Protein AF-A0A921YVS2-F1 (afdb_monomer_lite)

pLDDT: mean 71.78, std 24.75, range [24.64, 98.5]

Radius of gyration: 39.58 Å; chains: 1; bounding box: 137×92×103 Å

Structure (mmCIF, N/CA/C/O backbone):
data_AF-A0A921YVS2-F1
#
_entry.id   AF-A0A921YVS2-F1
#
loop_
_atom_site.group_PDB
_atom_site.id
_atom_site.type_symbol
_atom_site.label_atom_id
_atom_site.label_alt_id
_atom_site.label_comp_id
_atom_site.label_asym_id
_atom_site.label_entity_id
_atom_site.label_seq_id
_atom_site.pdbx_PDB_ins_code
_atom_site.Cartn_x
_atom_site.Cartn_y
_atom_site.Cartn_z
_atom_site.occupancy
_atom_site.B_iso_or_equiv
_atom_site.auth_seq_id
_atom_site.auth_comp_id
_atom_site.auth_asym_id
_atom_site.auth_atom_id
_atom_site.pdbx_PDB_model_num
ATOM 1 N N . MET A 1 1 ? -27.217 0.897 31.814 1.00 81.69 1 MET A N 1
ATOM 2 C CA . MET A 1 1 ? -27.056 0.938 30.349 1.00 81.69 1 MET A CA 1
ATOM 3 C C . MET A 1 1 ? -25.762 1.678 30.047 1.00 81.69 1 MET A C 1
ATOM 5 O O . MET A 1 1 ? -25.404 2.577 30.802 1.00 81.69 1 MET A O 1
ATOM 9 N N . PHE A 1 2 ? -25.043 1.247 29.015 1.00 88.38 2 PHE A N 1
ATOM 10 C CA . PHE A 1 2 ? -23.936 1.993 28.417 1.00 88.38 2 PHE A CA 1
ATOM 11 C C . PHE A 1 2 ? -24.470 2.655 27.145 1.00 88.38 2 PHE A C 1
ATOM 13 O O . PHE A 1 2 ? -25.248 2.029 26.425 1.00 88.38 2 PHE A O 1
ATOM 20 N N . GLU A 1 3 ? -24.105 3.909 26.899 1.00 89.94 3 GLU A N 1
ATOM 21 C CA . GLU A 1 3 ? -24.581 4.684 25.750 1.00 89.94 3 GLU A CA 1
ATOM 22 C C . GLU A 1 3 ? -23.396 5.343 25.035 1.00 89.94 3 GLU A C 1
ATOM 24 O O . GLU A 1 3 ? -22.526 5.936 25.680 1.00 89.94 3 GLU A O 1
ATOM 29 N N . LEU A 1 4 ? -23.419 5.301 23.703 1.00 90.19 4 LEU A N 1
ATOM 30 C CA . LEU A 1 4 ? -22.535 6.055 22.821 1.00 90.19 4 LEU A CA 1
ATOM 31 C C . LEU A 1 4 ? -23.395 6.993 21.970 1.00 90.19 4 LEU A C 1
ATOM 33 O O . LEU A 1 4 ? -24.300 6.544 21.271 1.00 90.19 4 LEU A O 1
ATOM 37 N N . TRP A 1 5 ? -23.099 8.288 22.015 1.00 88.56 5 TRP A N 1
ATOM 38 C CA . TRP A 1 5 ? -23.774 9.315 21.222 1.00 88.56 5 TRP A CA 1
ATOM 39 C C . TRP A 1 5 ? -22.753 10.035 20.341 1.00 88.56 5 TRP A C 1
ATOM 41 O O . TRP A 1 5 ? -21.746 10.498 20.867 1.00 88.56 5 TRP A O 1
ATOM 51 N N . LEU A 1 6 ? -23.012 10.191 19.041 1.00 85.50 6 LEU A N 1
ATOM 52 C CA . LEU A 1 6 ? -22.194 11.015 18.141 1.00 85.50 6 LEU A CA 1
ATOM 53 C C . LEU A 1 6 ? -22.932 12.315 17.803 1.00 85.50 6 LEU A C 1
ATOM 55 O O . LEU A 1 6 ? -24.055 12.283 17.299 1.00 85.50 6 LEU A O 1
ATOM 59 N N . GLN A 1 7 ? -22.292 13.462 18.033 1.00 83.81 7 GLN A N 1
ATOM 60 C CA . GLN A 1 7 ? -22.749 14.744 17.504 1.00 83.81 7 GLN A CA 1
ATOM 61 C C . GLN A 1 7 ? -22.169 14.951 16.096 1.00 83.81 7 GLN A C 1
ATOM 63 O O . GLN A 1 7 ? -21.042 15.414 15.933 1.00 83.81 7 GLN A O 1
ATOM 68 N N . THR A 1 8 ? -22.951 14.626 15.064 1.00 77.19 8 THR A N 1
ATOM 69 C CA . THR A 1 8 ? -22.512 14.667 13.652 1.00 77.19 8 THR A CA 1
ATOM 70 C C . THR A 1 8 ? -22.034 16.045 13.180 1.00 77.19 8 THR A C 1
ATOM 72 O O . THR A 1 8 ? -21.207 16.125 12.279 1.00 77.19 8 THR A O 1
ATOM 75 N N . SER A 1 9 ? -22.510 17.133 13.796 1.00 75.06 9 SER A N 1
ATOM 76 C CA . SER A 1 9 ? -22.108 18.505 13.457 1.00 75.06 9 SER A CA 1
ATOM 77 C C . SER A 1 9 ? -20.753 18.932 14.038 1.00 75.06 9 SER A C 1
ATOM 79 O O . SER A 1 9 ? -20.300 20.031 13.741 1.00 75.06 9 SER A O 1
ATOM 81 N N . THR A 1 10 ? -20.141 18.131 14.919 1.00 77.50 10 THR A N 1
ATOM 82 C CA . THR A 1 10 ? -18.872 18.466 15.600 1.00 77.50 10 THR A CA 1
ATOM 83 C C . THR A 1 10 ? -17.893 17.294 15.710 1.00 77.50 10 THR A C 1
ATOM 85 O O . THR A 1 10 ? -16.808 17.474 16.249 1.00 77.50 10 THR A O 1
ATOM 88 N N . GLY A 1 11 ? -18.271 16.084 15.281 1.00 79.81 11 GLY A N 1
ATOM 89 C CA . GLY A 1 11 ? -17.468 14.869 15.468 1.00 79.81 11 GLY A CA 1
ATOM 90 C C . GLY A 1 11 ? -17.356 14.396 16.928 1.00 79.81 11 GLY A C 1
ATOM 91 O O . GLY A 1 11 ? -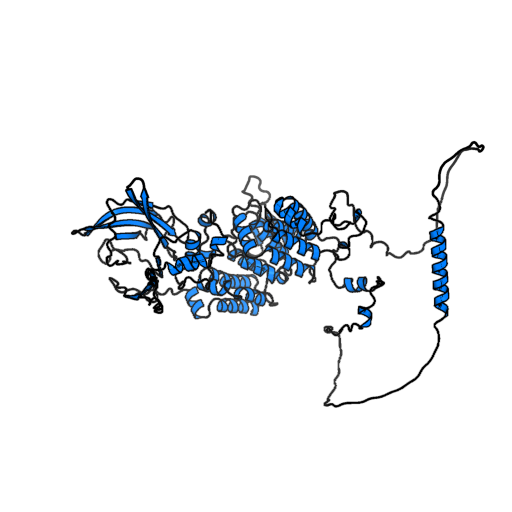16.681 13.409 17.205 1.00 79.81 11 GLY A O 1
ATOM 92 N N . VAL A 1 12 ? -18.001 15.071 17.887 1.00 87.38 12 VAL A N 1
ATOM 93 C CA . VAL A 1 12 ? -17.836 14.761 19.315 1.00 87.38 12 VAL A CA 1
ATOM 94 C C . VAL A 1 12 ? -18.649 13.528 19.699 1.00 87.38 12 VAL A C 1
ATOM 96 O O . VAL A 1 12 ? -19.884 13.537 19.662 1.00 87.38 12 VAL A O 1
ATOM 99 N N . PHE A 1 13 ? -17.955 12.492 20.160 1.00 89.81 13 PHE A N 1
ATOM 100 C CA . PHE A 1 13 ? -18.559 11.359 20.845 1.00 89.81 13 PHE A CA 1
ATOM 101 C C . PHE A 1 13 ? -18.827 11.717 22.314 1.00 89.81 13 PHE A C 1
ATOM 103 O O . PHE A 1 13 ? -17.997 12.316 22.997 1.00 89.81 13 PHE A O 1
ATOM 110 N N . THR A 1 14 ? -19.998 11.348 22.826 1.00 91.94 14 THR A N 1
ATOM 111 C CA . THR A 1 14 ? -20.361 11.428 24.246 1.00 91.94 14 THR A CA 1
ATOM 112 C C . THR A 1 14 ? -20.689 10.028 24.750 1.00 91.94 14 THR A C 1
ATOM 114 O O . THR A 1 14 ? -21.677 9.422 24.335 1.00 91.94 14 THR A O 1
ATOM 117 N N . LEU A 1 15 ? -19.865 9.538 25.670 1.00 93.56 15 LEU A N 1
ATOM 118 C CA . LEU A 1 15 ? -20.017 8.256 26.350 1.00 93.56 15 LEU A CA 1
ATOM 119 C C . LEU A 1 15 ? -20.814 8.446 27.644 1.00 93.56 15 LEU A C 1
ATOM 121 O O . LEU A 1 15 ? -20.627 9.454 28.339 1.00 93.56 15 LEU A O 1
ATOM 125 N N . ARG A 1 16 ? -21.685 7.494 27.999 1.00 92.69 16 ARG A N 1
ATOM 126 C CA . ARG A 1 16 ? -22.440 7.514 29.268 1.00 92.69 16 ARG A CA 1
ATOM 127 C C . ARG A 1 16 ? -22.612 6.142 29.900 1.00 92.69 16 ARG A C 1
ATOM 129 O O . ARG A 1 16 ? -22.810 5.140 29.219 1.00 92.69 16 ARG A O 1
ATOM 136 N N . LEU A 1 17 ? -22.663 6.154 31.230 1.00 90.56 17 LEU A N 1
ATOM 137 C CA . LEU A 1 17 ? -23.318 5.128 32.035 1.00 90.56 17 LEU A CA 1
ATOM 138 C C . LEU A 1 17 ? -24.614 5.711 32.592 1.00 90.56 17 LEU A C 1
ATOM 140 O O . LEU A 1 17 ? -24.601 6.781 33.207 1.00 90.56 17 LEU A O 1
ATOM 144 N N . SER A 1 18 ? -25.724 5.003 32.414 1.00 87.62 18 SER A N 1
ATOM 145 C CA . SER A 1 18 ? -27.046 5.425 32.880 1.00 87.62 18 SER A CA 1
ATOM 146 C C . SER A 1 18 ? -27.808 4.315 33.606 1.00 87.62 18 SER A C 1
ATOM 148 O O . SER A 1 18 ? -27.592 3.115 33.386 1.00 87.62 18 SER A O 1
ATOM 150 N N . ARG A 1 19 ? -28.705 4.720 34.505 1.00 84.19 19 ARG A N 1
ATOM 151 C CA . ARG A 1 19 ? -29.588 3.853 35.289 1.00 84.19 19 ARG A CA 1
ATOM 152 C C . ARG A 1 19 ? -31.045 4.202 34.962 1.00 84.19 19 ARG A C 1
ATOM 154 O O . ARG A 1 19 ? -31.394 5.377 35.061 1.00 84.19 19 ARG A O 1
ATOM 161 N N . PRO A 1 20 ? -31.899 3.224 34.615 1.00 78.25 20 PRO A N 1
ATOM 162 C CA . PRO A 1 20 ? -33.332 3.468 34.532 1.00 78.25 20 PRO A CA 1
ATOM 163 C C . PRO A 1 20 ? -33.891 3.752 35.934 1.00 78.25 20 PRO A C 1
ATOM 165 O O . PRO A 1 20 ? -33.675 2.978 36.868 1.00 78.25 20 PRO A O 1
ATOM 168 N N . GLU A 1 21 ? -34.604 4.863 36.063 1.00 79.44 21 GLU A N 1
ATOM 169 C CA . GLU A 1 21 ? -35.404 5.269 37.219 1.00 79.44 21 GLU A CA 1
ATOM 170 C C . GLU A 1 21 ? -36.866 5.469 36.759 1.00 79.44 21 GLU A C 1
ATOM 172 O O . GLU A 1 21 ? -37.162 5.472 35.563 1.00 79.44 21 GLU A O 1
ATOM 177 N N . SER A 1 22 ? -37.813 5.626 37.687 1.00 73.12 22 SER A N 1
ATOM 178 C CA . SER A 1 22 ? -39.248 5.743 37.356 1.00 73.12 22 SER A CA 1
ATOM 179 C C . SER A 1 22 ? -39.614 6.997 36.547 1.00 73.12 22 SER A C 1
ATOM 181 O O . SER A 1 22 ? -40.664 7.027 35.913 1.00 73.12 22 SER A O 1
ATOM 183 N N . SER A 1 23 ? -38.751 8.015 36.548 1.00 67.69 23 SER A N 1
ATOM 184 C CA . SER A 1 23 ? -38.895 9.271 35.801 1.00 67.69 23 SER A CA 1
ATOM 185 C C . SER A 1 23 ? -38.137 9.301 34.463 1.00 67.69 23 SER A C 1
ATOM 187 O O . SER A 1 23 ? -38.217 10.298 33.747 1.00 67.69 23 SER A O 1
ATOM 189 N N . GLY A 1 24 ? -37.397 8.242 34.108 1.00 74.50 24 GLY A N 1
ATOM 190 C CA . GLY A 1 24 ? -36.593 8.169 32.882 1.00 74.50 24 GLY A CA 1
ATOM 191 C C . GLY A 1 24 ? -35.207 7.552 33.102 1.00 74.50 24 GLY A C 1
ATOM 192 O O . GLY A 1 24 ? -34.967 6.847 34.076 1.00 74.50 24 GLY A O 1
ATOM 193 N N . SER A 1 25 ? -34.268 7.805 32.187 1.00 79.31 25 SER A N 1
ATOM 194 C CA . SER A 1 25 ? -32.882 7.331 32.326 1.00 79.31 25 SER A CA 1
ATOM 195 C C . SER A 1 25 ? -32.007 8.391 32.997 1.00 79.31 25 SER A C 1
ATOM 197 O O . SER A 1 25 ? -31.785 9.468 32.437 1.00 79.31 25 SER A O 1
ATOM 199 N N . ARG A 1 26 ? -31.485 8.095 34.191 1.00 84.94 26 ARG A N 1
ATOM 200 C CA . ARG A 1 26 ? -30.556 8.969 34.914 1.00 84.94 26 ARG A CA 1
ATOM 201 C C . ARG A 1 26 ? -29.120 8.663 34.515 1.00 84.94 26 ARG A C 1
ATOM 203 O O . ARG A 1 26 ? -28.636 7.548 34.704 1.00 84.94 26 ARG A O 1
ATOM 210 N N . VAL A 1 27 ? -28.406 9.673 34.028 1.00 88.31 27 VAL A N 1
ATOM 211 C CA . VAL A 1 27 ? -26.963 9.580 33.772 1.00 88.31 27 VAL A CA 1
ATOM 212 C C . VAL A 1 27 ? -26.222 9.498 35.111 1.00 88.31 27 VAL A C 1
ATOM 214 O O . VAL A 1 27 ? -26.363 10.378 35.956 1.00 88.31 27 VAL A O 1
ATOM 217 N N . MET A 1 28 ? -25.449 8.429 35.307 1.00 88.75 28 MET A N 1
ATOM 218 C CA . MET A 1 28 ? -24.576 8.228 36.470 1.00 88.75 28 MET A CA 1
ATOM 219 C C . MET A 1 28 ? -23.166 8.774 36.228 1.00 88.75 28 MET A C 1
ATOM 221 O O . MET A 1 28 ? -22.518 9.241 37.158 1.00 88.75 28 MET A O 1
ATOM 225 N N . SER A 1 29 ? -22.683 8.678 34.988 1.00 91.00 29 SER A N 1
ATOM 226 C CA . SER A 1 29 ? -21.335 9.080 34.583 1.00 91.00 29 SER A CA 1
ATOM 227 C C . SER A 1 29 ? -21.325 9.404 33.090 1.00 91.00 29 SER A C 1
ATOM 229 O O . SER A 1 29 ? -22.077 8.791 32.326 1.00 91.00 29 SER A O 1
ATOM 231 N N . SER A 1 30 ? -20.510 10.369 32.661 1.00 93.12 30 SER A N 1
ATOM 232 C CA . SER A 1 30 ? -20.383 10.742 31.251 1.00 93.12 30 SER A CA 1
ATOM 233 C C . SER A 1 30 ? -18.989 11.265 30.931 1.00 93.12 30 SER A C 1
ATOM 235 O O . SER A 1 30 ? -18.407 12.001 31.722 1.00 93.12 30 SER A O 1
ATOM 237 N N . ALA A 1 31 ? -18.504 10.920 29.743 1.00 93.19 31 ALA A N 1
ATOM 238 C CA . ALA A 1 31 ? -17.276 11.426 29.152 1.00 93.19 31 ALA A CA 1
ATOM 239 C C . ALA A 1 31 ? -17.558 11.985 27.752 1.00 93.19 31 ALA A C 1
ATOM 241 O O . ALA A 1 31 ? -18.586 11.679 27.139 1.00 93.19 31 ALA A O 1
ATOM 242 N N . ARG A 1 32 ? -16.630 12.789 27.234 1.00 91.50 32 ARG A N 1
ATOM 243 C CA . ARG A 1 32 ? -16.622 13.259 25.847 1.00 91.50 32 ARG A CA 1
ATOM 244 C C . ARG A 1 32 ? -15.270 12.969 25.221 1.00 91.50 32 ARG A C 1
ATOM 246 O O . ARG A 1 32 ? -14.257 13.090 25.897 1.00 91.50 32 ARG A O 1
ATOM 253 N N . MET A 1 33 ? -15.285 12.628 23.941 1.00 87.50 33 MET A N 1
ATOM 254 C CA . MET A 1 33 ? -14.100 12.407 23.119 1.00 87.50 33 MET A CA 1
ATOM 255 C C . MET A 1 33 ? -14.302 13.171 21.814 1.00 87.50 33 MET A C 1
ATOM 257 O O . MET A 1 33 ? -15.341 13.025 21.167 1.00 87.50 33 MET A O 1
ATOM 261 N N . ALA A 1 34 ? -13.351 14.025 21.452 1.00 80.50 34 ALA A N 1
ATOM 262 C CA . ALA A 1 34 ? -13.403 14.756 20.195 1.00 80.50 34 ALA A CA 1
ATOM 263 C C . ALA A 1 34 ? -12.726 13.930 19.098 1.00 80.50 34 ALA A C 1
ATOM 265 O O . ALA A 1 34 ? -11.559 13.568 19.219 1.00 80.50 34 ALA A O 1
ATOM 266 N N . TRP A 1 35 ? -13.442 13.669 18.008 1.00 74.19 35 TRP A N 1
ATOM 267 C CA . TRP A 1 35 ? -12.806 13.318 16.744 1.00 74.19 35 TRP A CA 1
ATOM 268 C C . TRP A 1 35 ? -12.082 14.572 16.236 1.00 74.19 35 TRP A C 1
ATOM 270 O O . TRP A 1 35 ? -12.710 15.611 16.042 1.00 74.19 35 TRP A O 1
ATOM 280 N N . GLY A 1 36 ? -10.763 14.495 16.046 1.00 61.03 36 GLY A N 1
ATOM 281 C CA . GLY A 1 36 ? -9.914 15.623 15.627 1.00 61.03 36 GLY A CA 1
ATOM 282 C C . GLY A 1 36 ? -10.095 16.091 14.174 1.00 61.03 36 GLY A C 1
ATOM 283 O O . GLY A 1 36 ? -9.157 16.624 13.594 1.00 61.03 36 GLY A O 1
ATOM 284 N N . GLY A 1 37 ? -11.261 15.864 13.563 1.00 59.47 37 GLY A N 1
ATOM 285 C CA . GLY A 1 37 ? -11.553 16.195 12.170 1.00 59.47 37 GLY A CA 1
ATOM 286 C C . GLY A 1 37 ? -13.055 16.336 11.915 1.00 59.47 37 GLY A C 1
ATOM 287 O O . GLY A 1 37 ? -13.882 15.826 12.672 1.00 59.47 37 GLY A O 1
ATOM 288 N N . ALA A 1 38 ? -13.421 17.049 10.848 1.00 49.56 38 ALA A N 1
ATOM 289 C CA . ALA A 1 38 ? -14.820 17.258 10.486 1.00 49.56 38 ALA A CA 1
ATOM 290 C C . ALA A 1 38 ? -15.450 15.960 9.948 1.00 49.56 38 ALA A C 1
ATOM 292 O O . ALA A 1 38 ? -14.979 15.388 8.968 1.00 49.56 38 ALA A O 1
ATOM 293 N N . ALA A 1 39 ? -16.543 15.513 10.571 1.00 52.00 39 ALA A N 1
ATOM 294 C CA . ALA A 1 39 ? -17.232 14.260 10.252 1.00 52.00 39 ALA A CA 1
ATOM 295 C C . ALA A 1 39 ? -18.097 14.371 8.976 1.00 52.00 39 ALA A C 1
ATOM 297 O O . ALA A 1 39 ? -19.328 14.280 9.036 1.00 52.00 39 ALA A O 1
ATOM 298 N N . HIS A 1 40 ? -17.485 14.660 7.823 1.00 55.62 40 HIS A N 1
ATOM 299 C CA . HIS A 1 40 ? -18.191 15.043 6.595 1.00 55.62 40 HIS A CA 1
ATOM 300 C C . HIS A 1 40 ? -17.786 14.202 5.370 1.00 55.62 40 HIS A C 1
ATOM 302 O O . HIS A 1 40 ? -16.620 13.896 5.153 1.00 55.62 40 HIS A O 1
ATOM 308 N N . ALA A 1 41 ? -18.791 13.858 4.557 1.00 60.53 41 ALA A N 1
ATOM 309 C CA . ALA A 1 41 ? -18.716 13.241 3.223 1.00 60.53 41 ALA A CA 1
ATOM 310 C C . ALA A 1 41 ? -18.043 11.855 3.047 1.00 60.53 41 ALA A C 1
ATOM 312 O O . ALA A 1 41 ? -18.231 11.264 1.985 1.00 60.53 41 ALA A O 1
ATOM 313 N N . GLN A 1 42 ? -17.332 11.292 4.032 1.00 73.06 42 GLN A N 1
ATOM 314 C CA . GLN A 1 42 ? -16.664 9.981 3.905 1.00 73.06 42 GLN A CA 1
ATOM 315 C C . GLN A 1 42 ? -17.132 8.933 4.931 1.00 73.06 42 GLN A C 1
ATOM 317 O O . GLN A 1 42 ? -17.527 9.257 6.055 1.00 73.06 42 GLN A O 1
ATOM 322 N N . TRP A 1 43 ? -17.057 7.652 4.548 1.00 83.00 43 TRP A N 1
ATOM 323 C CA . TRP A 1 43 ? -17.206 6.526 5.476 1.00 83.00 43 TRP A CA 1
ATOM 324 C C . TRP A 1 43 ? -16.048 6.500 6.474 1.00 83.00 43 TRP A C 1
ATOM 326 O O . TRP A 1 43 ? -14.908 6.763 6.109 1.00 83.00 43 TRP A O 1
ATOM 336 N N . ASN A 1 44 ? -16.346 6.169 7.729 1.00 87.06 44 ASN A N 1
ATOM 337 C CA . ASN A 1 44 ? -15.359 6.080 8.800 1.00 87.06 44 ASN A CA 1
ATOM 338 C C . ASN A 1 44 ? -15.629 4.830 9.646 1.00 87.06 44 ASN A C 1
ATOM 340 O O . ASN A 1 44 ? -16.777 4.556 10.006 1.00 87.06 44 ASN A O 1
ATOM 344 N N . HIS A 1 45 ? -14.578 4.073 9.958 1.00 90.50 45 HIS A N 1
ATOM 345 C CA . HIS A 1 45 ? -14.643 2.889 10.811 1.00 90.50 45 HIS A CA 1
ATOM 346 C C . HIS A 1 45 ? -14.497 3.314 12.276 1.00 90.50 45 HIS A C 1
ATOM 348 O O . HIS A 1 45 ? -13.479 3.886 12.663 1.00 90.50 45 HIS A O 1
ATOM 354 N N . VAL A 1 46 ? -15.519 3.044 13.091 1.00 91.56 46 VAL A N 1
ATOM 355 C CA . VAL A 1 46 ? -15.571 3.431 14.508 1.00 91.56 46 VAL A CA 1
ATOM 356 C C . VAL A 1 46 ? -15.733 2.176 15.353 1.00 91.56 46 VAL A C 1
ATOM 358 O O . VAL A 1 46 ? -16.751 1.490 15.255 1.00 91.56 46 VAL A O 1
ATOM 361 N N . ALA A 1 47 ? -14.747 1.886 16.199 1.00 93.06 47 ALA A N 1
ATOM 362 C CA . ALA A 1 47 ? -14.725 0.695 17.045 1.00 93.06 47 ALA A CA 1
ATOM 363 C C . ALA A 1 47 ? -14.323 1.052 18.483 1.00 93.06 47 ALA A C 1
ATOM 365 O O . ALA A 1 47 ? -13.617 2.033 18.706 1.00 93.06 47 ALA A O 1
ATOM 366 N N . LEU A 1 48 ? -14.790 0.288 19.477 1.00 94.19 48 LEU A N 1
ATOM 367 C CA . LEU A 1 48 ? -14.550 0.592 20.892 1.00 94.19 48 LEU A CA 1
ATOM 368 C C . LEU A 1 48 ? -14.199 -0.663 21.690 1.00 94.19 48 LEU A C 1
ATOM 370 O O . LEU A 1 48 ? -14.913 -1.663 21.627 1.00 94.19 48 LEU A O 1
ATOM 374 N N . ASN A 1 49 ? -13.165 -0.565 22.522 1.00 95.56 49 ASN A N 1
ATOM 375 C CA . ASN A 1 49 ? -12.982 -1.459 23.661 1.00 95.56 49 ASN A CA 1
ATOM 376 C C . ASN A 1 49 ? -13.724 -0.886 24.870 1.00 95.56 49 ASN A C 1
ATOM 378 O O . ASN A 1 49 ? -13.585 0.295 25.178 1.00 95.56 49 ASN A O 1
ATOM 382 N N . VAL A 1 50 ? -14.447 -1.737 25.598 1.00 92.94 50 VAL A N 1
ATOM 383 C CA . VAL A 1 50 ? -15.090 -1.389 26.874 1.00 92.94 50 VAL A CA 1
ATOM 384 C C . VAL A 1 50 ? -14.620 -2.389 27.929 1.00 92.94 50 VAL A C 1
ATOM 386 O O . VAL A 1 50 ? -14.844 -3.591 27.785 1.00 92.94 50 VAL A O 1
ATOM 389 N N . ARG A 1 51 ? -13.931 -1.911 28.970 1.00 91.19 51 ARG A N 1
ATOM 390 C CA . ARG A 1 51 ? -13.275 -2.739 29.996 1.00 91.19 51 ARG A CA 1
ATOM 391 C C . ARG A 1 51 ? -13.741 -2.341 31.397 1.00 91.19 51 ARG A C 1
ATOM 393 O O . ARG A 1 51 ? -13.774 -1.167 31.747 1.00 91.19 51 ARG A O 1
ATOM 400 N N . GLU A 1 52 ? -14.085 -3.327 32.219 1.00 88.94 52 GLU A N 1
ATOM 401 C CA . GLU A 1 52 ? -14.358 -3.128 33.647 1.00 88.94 52 GLU A CA 1
ATOM 402 C C . GLU A 1 52 ? -13.029 -3.168 34.414 1.00 88.94 52 GLU A C 1
ATOM 404 O O . GLU A 1 52 ? -12.297 -4.156 34.334 1.00 88.94 52 GLU A O 1
ATOM 409 N N . ARG A 1 53 ? -12.697 -2.099 35.146 1.00 86.12 53 ARG A N 1
ATOM 410 C CA . ARG A 1 53 ? -11.474 -1.996 35.956 1.00 86.12 53 ARG A CA 1
ATOM 411 C C . ARG A 1 53 ? -11.790 -1.575 37.391 1.00 86.12 53 ARG A C 1
ATOM 413 O O . ARG A 1 53 ? -12.799 -0.928 37.674 1.00 86.12 53 ARG A O 1
ATOM 420 N N . VAL A 1 54 ? -10.898 -1.947 38.311 1.00 85.00 54 VAL A N 1
ATOM 421 C CA . VAL A 1 54 ? -11.005 -1.633 39.742 1.00 85.00 54 VAL A CA 1
ATOM 422 C C . VAL A 1 54 ? -9.677 -1.063 40.237 1.00 85.00 54 VAL A C 1
ATOM 424 O O . VAL A 1 54 ? -8.674 -1.772 40.269 1.00 85.00 54 VAL A O 1
ATOM 427 N N . LEU A 1 55 ? -9.664 0.203 40.665 1.00 78.38 55 LEU A N 1
ATOM 428 C CA . LEU A 1 55 ? -8.521 0.825 41.349 1.00 78.38 55 LEU A CA 1
ATOM 429 C C . LEU A 1 55 ? -8.934 1.231 42.759 1.00 78.38 55 LEU A C 1
ATOM 431 O O . LEU A 1 55 ? -9.960 1.880 42.940 1.00 78.38 55 LEU A O 1
ATOM 435 N N . LYS A 1 56 ? -8.110 0.912 43.765 1.00 81.75 56 LYS A N 1
ATOM 436 C CA . LYS A 1 56 ? -8.273 1.407 45.150 1.00 81.75 56 LYS A CA 1
ATOM 437 C C . LYS A 1 56 ? -9.706 1.228 45.708 1.00 81.75 56 LYS A C 1
ATOM 439 O O . LYS A 1 56 ? -10.204 2.092 46.418 1.00 81.75 56 LYS A O 1
ATOM 444 N N . ARG A 1 57 ? -10.356 0.095 45.389 1.00 79.00 57 ARG A N 1
ATOM 445 C CA . ARG A 1 57 ? -11.765 -0.263 45.703 1.00 79.00 57 ARG A CA 1
ATOM 446 C C . ARG A 1 57 ? -12.863 0.525 44.959 1.00 79.00 57 ARG A C 1
ATOM 448 O O . ARG A 1 57 ? -14.038 0.265 45.198 1.00 79.00 57 ARG A O 1
ATOM 455 N N . HIS A 1 58 ? -12.519 1.410 44.028 1.00 80.81 58 HIS A N 1
ATOM 456 C CA . HIS A 1 58 ? -13.471 2.060 43.124 1.00 80.81 58 HIS A CA 1
ATOM 457 C C . HIS A 1 58 ? -13.546 1.324 41.782 1.00 80.81 58 HIS A C 1
ATOM 459 O O . HIS A 1 58 ? -12.519 0.987 41.191 1.00 80.81 58 HIS A O 1
ATOM 465 N N . MET A 1 59 ? -14.769 1.097 41.299 1.00 86.19 59 MET A N 1
ATOM 466 C CA . MET A 1 59 ? -15.037 0.516 39.983 1.00 86.19 59 MET A CA 1
ATOM 467 C C . MET A 1 59 ? -15.130 1.621 38.926 1.00 86.19 59 MET A C 1
ATOM 469 O O . MET A 1 59 ? -15.725 2.675 39.170 1.00 86.19 59 MET A O 1
ATOM 473 N N . PHE A 1 60 ? -14.588 1.376 37.739 1.00 89.56 60 PHE A N 1
ATOM 474 C CA . PHE A 1 60 ? -14.743 2.252 36.582 1.00 89.56 60 PHE A CA 1
ATOM 475 C C . PHE A 1 60 ? -14.858 1.433 35.297 1.00 89.56 60 PHE A C 1
ATOM 477 O O . PHE A 1 60 ? -14.300 0.341 35.182 1.00 89.56 60 PHE A O 1
ATOM 484 N N . ILE A 1 61 ? -15.612 1.966 34.338 1.00 91.75 61 ILE A N 1
ATOM 485 C CA . ILE A 1 61 ? -15.669 1.439 32.978 1.00 91.75 61 ILE A CA 1
ATOM 486 C C . ILE A 1 61 ? -14.711 2.272 32.136 1.00 91.75 61 ILE A C 1
ATOM 488 O O . ILE A 1 61 ? -14.944 3.455 31.903 1.00 91.75 61 ILE A O 1
ATOM 492 N N . GLU A 1 62 ? -13.612 1.660 31.729 1.00 93.50 62 GLU A N 1
ATOM 493 C CA . GLU A 1 62 ? -12.647 2.225 30.798 1.00 93.50 62 GLU A CA 1
ATOM 494 C C . GLU A 1 62 ? -13.135 2.008 29.365 1.00 93.50 62 GLU A C 1
ATOM 496 O O . GLU A 1 62 ? -13.590 0.914 29.017 1.00 93.50 62 GLU A O 1
ATOM 501 N N . VAL A 1 63 ? -13.057 3.052 28.542 1.00 94.62 63 VAL A N 1
ATOM 502 C CA . VAL A 1 63 ? -13.424 2.998 27.126 1.00 94.62 63 VAL A CA 1
ATOM 503 C C . VAL A 1 63 ? -12.264 3.509 26.285 1.00 94.62 63 VAL A C 1
ATOM 505 O O . VAL A 1 63 ? -11.851 4.654 26.448 1.00 94.62 63 VAL A O 1
ATOM 508 N N . THR A 1 64 ? -11.784 2.675 25.366 1.00 94.44 64 THR A N 1
ATOM 509 C CA . THR A 1 64 ? -10.815 3.046 24.325 1.00 94.44 64 THR A CA 1
ATOM 510 C C . THR A 1 64 ? -11.558 3.129 23.000 1.00 94.44 64 THR A C 1
ATOM 512 O O . THR A 1 64 ? -12.265 2.186 22.638 1.00 94.44 64 THR A O 1
ATOM 515 N N . LEU A 1 65 ? -11.418 4.239 22.280 1.00 93.12 65 LEU A N 1
ATOM 516 C CA . LEU A 1 65 ? -12.077 4.481 20.996 1.00 93.12 65 LEU A CA 1
ATOM 517 C C . LEU A 1 65 ? -11.034 4.405 19.874 1.00 93.12 65 LEU A C 1
ATOM 519 O O . LEU A 1 65 ? -9.965 5.001 19.982 1.00 93.12 65 LEU A O 1
ATOM 523 N N . PHE A 1 66 ? -11.369 3.707 18.794 1.00 92.94 66 PHE A N 1
ATOM 524 C CA . PHE A 1 66 ? -10.569 3.609 17.579 1.00 92.94 66 PHE A CA 1
ATOM 525 C C . PHE A 1 66 ? -11.329 4.251 16.412 1.00 92.94 66 PHE A C 1
ATOM 527 O O . PHE A 1 66 ? -12.505 3.937 16.194 1.00 92.94 66 PHE A O 1
ATOM 534 N N . ILE A 1 67 ? -10.663 5.128 15.656 1.00 90.69 67 ILE A N 1
ATOM 535 C CA . ILE A 1 67 ? -11.220 5.808 14.474 1.00 90.69 67 ILE A CA 1
ATOM 536 C C . ILE A 1 67 ? -10.309 5.505 13.284 1.00 90.69 67 ILE A C 1
ATOM 538 O O . ILE A 1 67 ? -9.125 5.822 13.315 1.00 90.69 67 ILE A O 1
ATOM 542 N N . ASN A 1 68 ? -10.844 4.846 12.253 1.00 90.50 68 ASN A N 1
ATOM 543 C CA . ASN A 1 68 ? -10.098 4.358 11.081 1.00 90.50 68 ASN A CA 1
ATOM 544 C C . ASN A 1 68 ? -8.845 3.531 11.454 1.00 90.50 68 ASN A C 1
ATOM 546 O O . ASN A 1 68 ? -7.841 3.536 10.753 1.00 90.50 68 ASN A O 1
ATOM 550 N N . GLY A 1 69 ? -8.918 2.825 12.589 1.00 90.56 69 GLY A N 1
ATOM 551 C CA . GLY A 1 69 ? -7.840 2.006 13.150 1.00 90.56 69 GLY A CA 1
ATOM 552 C C . GLY A 1 69 ? -6.881 2.736 14.097 1.00 90.56 69 GLY A C 1
ATOM 553 O O . GLY A 1 69 ? -6.248 2.079 14.918 1.00 90.56 69 GLY A O 1
ATOM 554 N N . TYR A 1 70 ? -6.831 4.071 14.069 1.00 91.19 70 TYR A N 1
ATOM 555 C CA . TYR A 1 70 ? -6.044 4.871 15.013 1.00 91.19 70 TYR A CA 1
ATOM 556 C C . TYR A 1 70 ? -6.648 4.816 16.425 1.00 91.19 70 TYR A C 1
ATOM 558 O O . TYR A 1 70 ? -7.843 5.076 16.598 1.00 91.19 70 TYR A O 1
ATOM 566 N N . GLU A 1 71 ? -5.832 4.486 17.431 1.00 91.62 71 GLU A N 1
ATOM 567 C CA . GLU A 1 71 ? -6.233 4.465 18.843 1.00 91.62 71 GLU A CA 1
ATOM 568 C C . GLU A 1 71 ? -6.267 5.889 19.420 1.00 91.62 71 GLU A C 1
ATOM 570 O O . GLU A 1 71 ? -5.317 6.654 19.277 1.00 91.62 71 GLU A O 1
ATOM 575 N N . THR A 1 72 ? -7.364 6.244 20.090 1.00 89.12 72 THR A N 1
ATOM 576 C CA . THR A 1 72 ? -7.536 7.538 20.774 1.00 89.12 72 THR A CA 1
ATOM 577 C C . THR A 1 72 ? -7.545 7.364 22.295 1.00 89.12 72 THR A C 1
ATOM 579 O O . THR A 1 72 ? -7.810 6.269 22.795 1.00 89.12 72 THR A O 1
ATOM 582 N N . GLU A 1 73 ? -7.257 8.441 23.040 1.00 85.75 73 GLU A N 1
ATOM 583 C CA . GLU A 1 73 ? -7.094 8.413 24.503 1.00 85.75 73 GLU A CA 1
ATOM 584 C C . GLU A 1 73 ? -8.217 7.656 25.234 1.00 85.75 73 GLU A C 1
ATOM 586 O O . GLU A 1 73 ? -9.401 7.950 25.075 1.00 85.75 73 GLU A O 1
ATOM 591 N N . SER A 1 74 ? -7.856 6.696 26.089 1.00 91.75 74 SER A N 1
ATOM 592 C CA . SER A 1 74 ? -8.844 5.938 26.865 1.00 91.75 74 SER A CA 1
ATOM 593 C C . SER A 1 74 ? -9.461 6.791 27.978 1.00 91.75 74 SER A C 1
ATOM 595 O O . SER A 1 74 ? -8.737 7.400 28.766 1.00 91.75 74 SER A O 1
ATOM 597 N N . VAL A 1 75 ? -10.793 6.781 28.113 1.00 93.44 75 VAL A N 1
ATOM 598 C CA . VAL A 1 75 ? -11.503 7.559 29.145 1.00 93.44 75 VAL A CA 1
ATOM 599 C C . VAL A 1 75 ? -12.201 6.657 30.163 1.00 93.44 75 VAL A C 1
ATOM 601 O O . VAL A 1 75 ? -12.877 5.689 29.815 1.00 93.44 75 VAL A O 1
ATOM 604 N N . ALA A 1 76 ? -12.063 7.000 31.445 1.00 92.69 76 ALA A N 1
ATOM 605 C CA . ALA A 1 76 ? -12.671 6.285 32.562 1.00 92.69 76 ALA A CA 1
ATOM 606 C C . ALA A 1 76 ? -14.033 6.882 32.963 1.00 92.69 76 ALA A C 1
ATOM 608 O O . ALA A 1 76 ? -14.132 8.040 33.368 1.00 92.69 76 ALA A O 1
ATOM 609 N N . LEU A 1 77 ? -15.080 6.058 32.930 1.00 92.69 77 LEU A N 1
ATOM 610 C CA . LEU A 1 77 ? -16.408 6.356 33.463 1.00 92.69 77 LEU A CA 1
ATOM 611 C C . LEU A 1 77 ? -16.524 5.756 34.879 1.00 92.69 77 LEU A C 1
ATOM 613 O O . LEU A 1 77 ? -16.740 4.546 35.005 1.00 92.69 77 LEU A O 1
ATOM 617 N N . PRO A 1 78 ? -16.388 6.544 35.965 1.00 89.75 78 PRO A N 1
ATOM 618 C CA . PRO A 1 78 ? -16.517 6.024 37.327 1.00 89.75 78 PRO A CA 1
ATOM 619 C C . PRO A 1 78 ? -17.914 5.446 37.590 1.00 89.75 78 PRO A C 1
ATOM 621 O O . PRO A 1 78 ? -18.925 6.040 37.206 1.00 89.75 78 PRO A O 1
ATOM 624 N N . LEU A 1 79 ? -17.969 4.304 38.281 1.00 84.19 79 LEU A N 1
ATOM 625 C CA . LEU A 1 79 ? -19.201 3.620 38.667 1.00 84.19 79 LEU A CA 1
ATOM 626 C C . LEU A 1 79 ? -19.388 3.699 40.190 1.00 84.19 79 LEU A C 1
ATOM 628 O O . LEU A 1 79 ? -18.580 3.184 40.960 1.00 84.19 79 LEU A O 1
ATOM 632 N N . GLN A 1 80 ? -20.480 4.323 40.637 1.00 76.19 80 GLN A N 1
ATOM 633 C CA . GLN A 1 80 ? -20.846 4.358 42.055 1.00 76.19 80 GLN A CA 1
ATOM 634 C C . GLN A 1 80 ? -21.725 3.155 42.435 1.00 76.19 80 GLN A C 1
ATOM 636 O O . GLN A 1 80 ? -22.846 3.006 41.938 1.00 76.19 80 GLN A O 1
ATOM 641 N N . GLY A 1 81 ? -21.226 2.329 43.359 1.00 70.81 81 GLY A N 1
ATOM 642 C CA . GLY A 1 81 ? -21.903 1.139 43.886 1.00 70.81 81 GLY A CA 1
ATOM 643 C C . GLY A 1 81 ? -21.352 -0.180 43.334 1.00 70.81 81 GLY A C 1
ATOM 644 O O . GLY A 1 81 ? -20.335 -0.207 42.649 1.00 70.81 81 GLY A O 1
ATOM 645 N N . ILE A 1 82 ? -22.031 -1.283 43.659 1.00 65.75 82 ILE A N 1
ATOM 646 C CA . ILE A 1 82 ? -21.646 -2.647 43.260 1.00 65.75 82 ILE A CA 1
ATOM 647 C C . ILE A 1 82 ? -22.326 -3.010 41.933 1.00 65.75 82 ILE A C 1
ATOM 649 O O . ILE A 1 82 ? -23.5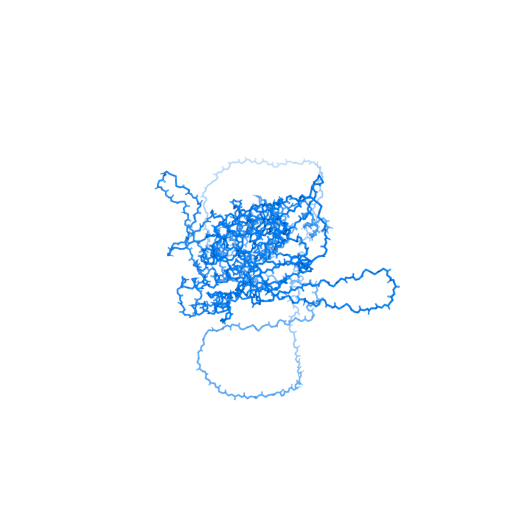51 -2.901 41.813 1.00 65.75 82 ILE A O 1
ATOM 653 N N . LEU A 1 83 ? -21.560 -3.498 40.953 1.00 68.06 83 LEU A N 1
ATOM 654 C CA . LEU A 1 83 ? -22.100 -4.002 39.687 1.00 68.06 83 LEU A CA 1
ATOM 655 C C . LEU A 1 83 ? -22.672 -5.422 39.852 1.00 68.06 83 LEU A C 1
ATOM 657 O O . LEU A 1 83 ? -22.011 -6.423 39.580 1.00 68.06 83 LEU A O 1
ATOM 661 N N . VAL A 1 84 ? -23.926 -5.528 40.296 1.00 66.50 84 VAL A N 1
ATOM 662 C CA . VAL A 1 84 ? -24.611 -6.827 40.409 1.00 66.50 84 VAL A CA 1
ATOM 663 C C . VAL A 1 84 ? -24.971 -7.350 39.014 1.00 66.50 84 VAL A C 1
ATOM 665 O O . VAL A 1 84 ? -25.967 -6.934 38.420 1.00 66.50 84 VAL A O 1
ATOM 668 N N . ARG A 1 85 ? -24.168 -8.289 38.497 1.00 67.50 85 ARG A N 1
ATOM 669 C CA . ARG A 1 85 ? -24.369 -8.962 37.202 1.00 67.50 85 ARG A CA 1
ATOM 670 C C . ARG A 1 85 ? -25.578 -9.916 37.235 1.00 67.50 85 ARG A C 1
ATOM 672 O O . ARG A 1 85 ? -25.422 -11.131 37.305 1.00 67.50 85 ARG A O 1
ATOM 679 N N . LYS A 1 86 ? -26.798 -9.372 37.191 1.00 67.25 86 LYS A N 1
ATOM 680 C CA . LYS A 1 86 ? -28.017 -10.159 36.937 1.00 67.25 86 LYS A CA 1
ATOM 681 C C . LYS A 1 86 ? -28.112 -10.501 35.451 1.00 67.25 86 LYS A C 1
ATOM 683 O O . LYS A 1 86 ? -28.027 -9.603 34.618 1.00 67.25 86 LYS A O 1
ATOM 688 N N . VAL A 1 87 ? -28.348 -11.773 35.131 1.00 66.00 87 VAL A N 1
ATOM 689 C CA . VAL A 1 87 ? -28.712 -12.193 33.771 1.00 66.00 87 VAL A CA 1
ATOM 690 C C . VAL A 1 87 ? -30.105 -11.642 33.464 1.00 66.00 87 VAL A C 1
ATOM 692 O O . VAL A 1 87 ? -31.078 -11.991 34.129 1.00 66.00 87 VAL A O 1
ATOM 695 N N . LEU A 1 88 ? -30.181 -10.737 32.492 1.00 69.25 88 LEU A N 1
ATOM 696 C CA . LEU A 1 88 ? -31.396 -10.067 32.031 1.00 69.25 88 LEU A CA 1
ATOM 697 C C . LEU A 1 88 ? -31.344 -9.951 30.497 1.00 69.25 88 LEU A C 1
ATOM 699 O O . LEU A 1 88 ? -30.244 -9.948 29.941 1.00 69.25 88 LEU A O 1
ATOM 703 N N . PRO A 1 89 ? -32.490 -9.819 29.803 1.00 69.31 89 PRO A N 1
ATOM 704 C CA . PRO A 1 89 ? -32.505 -9.539 28.370 1.00 69.31 89 PRO A CA 1
ATOM 705 C C . PRO A 1 89 ? -31.770 -8.228 28.049 1.00 69.31 89 PRO A C 1
ATOM 707 O O . PRO A 1 89 ? -32.164 -7.153 28.506 1.00 69.31 89 PRO A O 1
ATOM 710 N N . THR A 1 90 ? -30.700 -8.318 27.258 1.00 72.56 90 THR A N 1
ATOM 711 C CA . THR A 1 90 ? -29.910 -7.160 26.823 1.00 72.56 90 THR A CA 1
ATOM 712 C C . THR A 1 90 ? -30.428 -6.659 25.481 1.00 72.56 90 THR A C 1
ATOM 714 O O . THR A 1 90 ? -30.257 -7.318 24.459 1.00 72.56 90 THR A O 1
ATOM 717 N N . ASN A 1 91 ? -31.027 -5.468 25.476 1.00 76.81 91 ASN A N 1
ATOM 718 C CA . ASN A 1 91 ? -31.474 -4.806 24.252 1.00 76.81 91 ASN A CA 1
ATOM 719 C C . ASN A 1 91 ? -30.348 -3.937 23.674 1.00 76.81 91 ASN A C 1
ATOM 721 O O . ASN A 1 91 ? -29.837 -3.053 24.364 1.00 76.81 91 ASN A O 1
ATOM 725 N N . VAL A 1 92 ? -30.013 -4.143 22.399 1.00 78.31 92 VAL A N 1
ATOM 726 C CA . VAL A 1 92 ? -29.160 -3.233 21.619 1.00 78.31 92 VAL A CA 1
ATOM 727 C C . VAL A 1 92 ? -30.061 -2.208 20.929 1.00 78.31 92 VAL A C 1
ATOM 729 O O . VAL A 1 92 ? -31.041 -2.580 20.286 1.00 78.31 92 VAL A O 1
ATOM 732 N N . LEU A 1 93 ? -29.749 -0.919 21.074 1.00 80.81 93 LEU A N 1
ATOM 733 C CA . LEU A 1 93 ? -30.502 0.186 20.475 1.00 80.81 93 LEU A CA 1
ATOM 734 C C . LEU A 1 93 ? -29.577 0.989 19.557 1.00 80.81 93 LEU A C 1
ATOM 736 O O . LEU A 1 93 ? -28.499 1.401 19.977 1.00 80.81 93 LEU A O 1
ATOM 740 N N . ILE A 1 94 ? -30.004 1.207 18.312 1.00 80.50 94 ILE A N 1
ATOM 741 C CA . ILE A 1 94 ? -29.253 1.934 17.281 1.00 80.50 94 ILE A CA 1
ATOM 742 C C . ILE A 1 94 ? -30.214 2.907 16.591 1.00 80.50 94 ILE A C 1
ATOM 744 O O . ILE A 1 94 ? -31.306 2.515 16.181 1.00 80.50 94 ILE A O 1
ATOM 748 N N . GLY A 1 95 ? -29.824 4.176 16.469 1.00 78.62 95 GLY A N 1
ATOM 749 C CA . GLY A 1 95 ? -30.635 5.219 15.842 1.00 78.62 95 GLY A CA 1
ATOM 750 C C . GLY A 1 95 ? -30.194 6.629 16.240 1.00 78.62 95 GLY A C 1
ATOM 751 O O . GLY A 1 95 ? -29.199 6.811 16.938 1.00 78.62 95 GLY A O 1
ATOM 752 N N . HIS A 1 96 ? -30.969 7.629 15.819 1.00 73.12 96 HIS A N 1
ATOM 753 C CA . HIS A 1 96 ? -30.800 9.025 16.231 1.00 73.12 96 HIS A CA 1
ATOM 754 C C . HIS A 1 96 ? -31.793 9.401 17.346 1.00 73.12 96 HIS A C 1
ATOM 756 O O . HIS A 1 96 ? -32.835 8.767 17.502 1.00 73.12 96 HIS A O 1
ATOM 762 N N . ALA A 1 97 ? -31.513 10.485 18.076 1.00 66.88 97 ALA A N 1
ATOM 763 C CA . ALA A 1 97 ? -32.470 11.110 18.990 1.00 66.88 97 ALA A CA 1
ATOM 764 C C . ALA A 1 97 ? -32.521 12.626 18.750 1.00 66.88 97 ALA A C 1
ATOM 766 O O . ALA A 1 97 ? -31.627 13.365 19.165 1.00 66.88 97 ALA A O 1
ATOM 767 N N . CYS A 1 98 ? -33.575 13.099 18.083 1.00 59.66 98 CYS A N 1
ATOM 768 C CA . CYS A 1 98 ? -33.796 14.530 17.896 1.00 59.66 98 CYS A CA 1
ATOM 769 C C . CYS A 1 98 ? -34.287 15.165 19.205 1.00 59.66 98 CYS A C 1
ATOM 771 O O . CYS A 1 98 ? -35.322 14.781 19.749 1.00 59.66 98 CYS A O 1
ATOM 773 N N . ARG A 1 99 ? -33.566 16.176 19.706 1.00 53.28 99 ARG A N 1
ATOM 774 C CA . ARG A 1 99 ? -34.040 17.059 20.788 1.00 53.28 99 ARG A CA 1
ATOM 775 C C . ARG A 1 99 ? -34.960 18.145 20.220 1.00 53.28 99 ARG A C 1
ATOM 777 O O . ARG A 1 99 ? -34.638 19.327 20.233 1.00 53.28 99 ARG A O 1
ATOM 784 N N . GLY A 1 100 ? -36.088 17.700 19.684 1.00 46.81 100 GLY A N 1
ATOM 785 C CA . GLY A 1 100 ? -37.092 18.505 18.997 1.00 46.81 100 GLY A CA 1
ATOM 786 C C . GLY A 1 100 ? -38.049 17.590 18.236 1.00 46.81 100 GLY A C 1
ATOM 787 O O . GLY A 1 100 ? -37.686 16.462 17.900 1.00 46.81 100 GLY A O 1
ATOM 788 N N . GLY A 1 101 ? -39.275 18.057 17.991 1.00 43.50 101 GLY A N 1
ATOM 789 C CA . GLY A 1 101 ? -40.257 17.314 17.198 1.00 43.50 101 GLY A CA 1
ATOM 790 C C . GLY A 1 101 ? -39.801 17.095 15.750 1.00 43.50 101 GLY A C 1
ATOM 791 O O . GLY A 1 101 ? -38.861 17.739 15.278 1.00 43.50 101 GLY A O 1
ATOM 792 N N . ALA A 1 102 ? -40.481 16.190 15.041 1.00 39.50 102 ALA A N 1
ATOM 793 C CA . ALA A 1 102 ? -40.209 15.908 13.633 1.00 39.50 102 ALA A CA 1
ATOM 794 C C . ALA A 1 102 ? -40.253 17.206 12.801 1.00 39.50 102 ALA A C 1
ATOM 796 O O . ALA A 1 102 ? -41.298 17.844 12.700 1.00 39.50 102 ALA A O 1
ATOM 797 N N . GLY A 1 103 ? -39.100 17.606 12.255 1.00 45.44 103 GLY A N 1
ATOM 798 C CA . GLY A 1 103 ? -38.895 18.898 11.587 1.00 45.44 103 GLY A CA 1
ATOM 799 C C . GLY A 1 103 ? -37.697 19.692 12.124 1.00 45.44 103 GLY A C 1
ATOM 800 O O . GLY A 1 103 ? -37.109 20.472 11.380 1.00 45.44 103 GLY A O 1
ATOM 801 N N . ALA A 1 104 ? -37.262 19.460 13.368 1.00 44.59 104 ALA A N 1
ATOM 802 C CA . ALA A 1 104 ? -35.981 19.982 13.848 1.00 44.59 104 ALA A CA 1
ATOM 803 C C . ALA A 1 104 ? -34.817 19.259 13.140 1.00 44.59 104 ALA A C 1
ATOM 805 O O . ALA A 1 104 ? -34.730 18.032 13.196 1.00 44.59 104 ALA A O 1
ATOM 806 N N 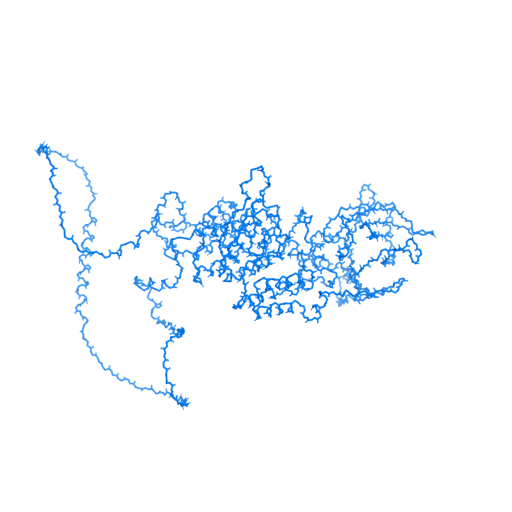. GLY A 1 105 ? -33.935 20.015 12.475 1.00 47.31 105 GLY A N 1
ATOM 807 C CA . GLY A 1 105 ? -32.878 19.501 11.592 1.00 47.31 105 GLY A CA 1
ATOM 808 C C . GLY A 1 105 ? -31.744 18.752 12.300 1.00 47.31 105 GLY A C 1
ATOM 809 O O . GLY A 1 105 ? -30.632 19.263 12.410 1.00 47.31 105 GLY A O 1
ATOM 810 N N . GLY A 1 106 ? -32.014 17.535 12.773 1.00 54.81 106 GLY A N 1
ATOM 811 C CA . GLY A 1 106 ? -30.987 16.587 13.202 1.00 54.81 106 GLY A CA 1
ATOM 812 C C . GLY A 1 106 ? -30.153 16.095 12.016 1.00 54.81 106 GLY A C 1
ATOM 813 O O . GLY A 1 106 ? -30.681 15.862 10.930 1.00 54.81 106 GLY A O 1
ATOM 814 N N . GLY A 1 107 ? -28.844 15.929 12.219 1.00 59.66 107 GLY A N 1
ATOM 815 C CA . GLY A 1 107 ? -27.945 15.460 11.167 1.00 59.66 107 GLY A CA 1
ATOM 816 C C . GLY A 1 107 ? -28.233 14.016 10.746 1.00 59.66 107 GLY A C 1
ATOM 817 O O . GLY A 1 107 ? -28.406 13.135 11.589 1.00 59.66 107 GLY A O 1
ATOM 818 N N . VAL A 1 108 ? -28.244 13.774 9.436 1.00 71.06 108 VAL A N 1
ATOM 819 C CA . VAL A 1 108 ? -28.343 12.429 8.853 1.00 71.06 108 VAL A CA 1
ATOM 820 C C . VAL A 1 108 ? -26.989 11.725 8.975 1.00 71.06 108 VAL A C 1
ATOM 822 O O . VAL A 1 108 ? -25.946 12.341 8.767 1.00 71.06 108 VAL A O 1
ATOM 825 N N . TYR A 1 109 ? -27.006 10.430 9.286 1.00 78.38 109 TYR A N 1
ATOM 826 C CA . TYR A 1 109 ? -25.839 9.553 9.196 1.00 78.38 109 TYR A CA 1
ATOM 827 C C . TYR A 1 109 ? -26.224 8.245 8.496 1.00 78.38 109 TYR A C 1
ATOM 829 O O . TYR A 1 109 ? -27.389 7.840 8.512 1.00 78.38 109 TYR A O 1
ATOM 837 N N . HIS A 1 110 ? -25.242 7.581 7.889 1.00 82.75 110 HIS A N 1
ATOM 838 C CA . HIS A 1 110 ? -25.400 6.253 7.300 1.00 82.75 110 HIS A CA 1
ATOM 839 C C . HIS A 1 110 ? -24.680 5.203 8.151 1.00 82.75 110 HIS A C 1
ATOM 841 O O . HIS A 1 110 ? -23.719 5.507 8.856 1.00 82.75 110 HIS A O 1
ATOM 847 N N . LEU A 1 111 ? -25.160 3.962 8.090 1.00 85.50 111 LEU A N 1
ATOM 848 C CA . LEU A 1 111 ? -24.608 2.817 8.806 1.00 85.50 111 LEU A CA 1
ATOM 849 C C . LEU A 1 111 ? -24.594 1.619 7.856 1.00 85.50 111 LEU A C 1
ATOM 851 O O . LEU A 1 111 ? -25.633 1.311 7.275 1.00 85.50 111 LEU A O 1
ATOM 855 N N . ALA A 1 112 ? -23.439 0.972 7.698 1.00 87.69 112 ALA A N 1
ATOM 856 C CA . ALA A 1 112 ? -23.263 -0.170 6.798 1.00 87.69 112 ALA A CA 1
ATOM 857 C C . ALA A 1 112 ? -23.178 -1.501 7.559 1.00 87.69 112 ALA A C 1
ATOM 859 O O . ALA A 1 112 ? -23.986 -2.398 7.319 1.00 87.69 112 ALA A O 1
ATOM 860 N N . HIS A 1 113 ? -22.249 -1.601 8.513 1.00 87.94 113 HIS A N 1
ATOM 861 C CA . HIS A 1 113 ? -21.966 -2.822 9.264 1.00 87.94 113 HIS A CA 1
ATOM 862 C C . HIS A 1 113 ? -21.781 -2.523 10.762 1.00 87.94 113 HIS A C 1
ATOM 864 O O . HIS A 1 113 ? -21.321 -1.440 11.126 1.00 87.94 113 HIS A O 1
ATOM 870 N N . VAL A 1 114 ? -22.152 -3.466 11.634 1.00 89.25 114 VAL A N 1
ATOM 871 C CA . VAL A 1 114 ? -21.860 -3.435 13.082 1.00 89.25 114 VAL A CA 1
ATOM 872 C C . VAL A 1 114 ? -21.492 -4.840 13.544 1.00 89.25 114 VAL A C 1
ATOM 874 O O . VAL A 1 114 ? -22.213 -5.791 13.243 1.00 89.25 114 VAL A O 1
ATOM 877 N N . VAL A 1 115 ? -20.415 -4.954 14.324 1.00 89.81 115 VAL A N 1
ATOM 878 C CA . VAL A 1 115 ? -19.976 -6.192 14.986 1.00 89.81 115 VAL A CA 1
ATOM 879 C C . VAL A 1 115 ? -19.898 -5.955 16.493 1.00 89.81 115 VAL A C 1
ATOM 881 O O . VAL A 1 115 ? -19.439 -4.902 16.935 1.00 89.81 115 VAL A O 1
ATOM 884 N N . VAL A 1 116 ? -20.331 -6.932 17.290 1.00 90.25 116 VAL A N 1
ATOM 885 C CA . VAL A 1 116 ? -20.178 -6.940 18.753 1.00 90.25 116 VAL A CA 1
ATOM 886 C C . VAL A 1 116 ? -19.378 -8.170 19.162 1.00 90.25 116 VAL A C 1
ATOM 888 O O . VAL A 1 116 ? -19.750 -9.287 18.801 1.00 90.25 116 VAL A O 1
ATOM 891 N N . TYR A 1 117 ? -18.317 -7.966 19.945 1.00 90.62 117 TYR A N 1
ATOM 892 C CA . TYR A 1 117 ? -17.463 -9.026 20.490 1.00 90.62 117 TYR A CA 1
ATOM 893 C C . TYR A 1 117 ? -17.768 -9.303 21.974 1.00 90.62 117 TYR A C 1
ATOM 895 O O . TYR A 1 117 ? -18.298 -8.444 22.681 1.00 90.62 117 TYR A O 1
ATOM 903 N N . ARG A 1 118 ? -17.416 -10.500 22.464 1.00 87.88 118 ARG A N 1
ATOM 904 C CA . ARG A 1 118 ? -17.605 -10.951 23.864 1.00 87.88 118 ARG A CA 1
ATOM 905 C C . ARG A 1 118 ? -16.769 -10.157 24.865 1.00 87.88 118 ARG A C 1
ATOM 907 O O . ARG A 1 118 ? -17.167 -10.010 26.019 1.00 87.88 118 ARG A O 1
ATOM 914 N N . ALA A 1 119 ? -15.606 -9.690 24.426 1.00 89.12 119 ALA A N 1
ATOM 915 C CA . ALA A 1 119 ? -14.612 -9.006 25.234 1.00 89.12 119 ALA A CA 1
ATOM 916 C C . ALA A 1 119 ? -13.930 -7.886 24.429 1.00 89.12 119 ALA A C 1
ATOM 918 O O . ALA A 1 119 ? -14.156 -7.711 23.232 1.00 89.12 119 ALA A O 1
ATOM 919 N N . ALA A 1 120 ? -13.101 -7.102 25.114 1.00 91.50 120 ALA A N 1
ATOM 920 C CA . ALA A 1 120 ? -12.377 -5.966 24.556 1.00 91.50 120 ALA A CA 1
ATOM 921 C C . ALA A 1 120 ? -11.117 -6.419 23.790 1.00 91.50 120 ALA A C 1
ATOM 923 O O . ALA A 1 120 ? -9.996 -6.238 24.279 1.00 91.50 120 ALA A O 1
ATOM 924 N N . MET A 1 121 ? -11.338 -7.037 22.624 1.00 89.50 121 MET A N 1
ATOM 925 C CA . MET A 1 121 ? -10.320 -7.695 21.788 1.00 89.50 121 MET A CA 1
ATOM 926 C C . MET A 1 121 ? -9.416 -6.737 21.003 1.00 89.50 121 MET A C 1
ATOM 928 O O . MET A 1 121 ? -8.397 -7.168 20.472 1.00 89.50 121 MET A O 1
ATOM 932 N N . LEU A 1 122 ? -9.789 -5.461 20.864 1.00 92.44 122 LEU A N 1
ATOM 933 C CA . LEU A 1 122 ? -9.110 -4.573 19.924 1.00 92.44 122 LEU A CA 1
ATOM 934 C C . LEU A 1 122 ? -7.722 -4.163 20.437 1.00 92.44 122 LEU A C 1
ATOM 936 O O . LEU A 1 122 ? -7.527 -3.826 21.607 1.00 92.44 122 LEU A O 1
ATOM 940 N N . THR A 1 123 ? -6.788 -4.154 19.501 1.00 93.12 123 THR A N 1
ATOM 941 C CA . THR A 1 123 ? -5.430 -3.600 19.547 1.00 93.12 123 THR A CA 1
ATOM 942 C C . THR A 1 123 ? -5.244 -2.697 18.320 1.00 93.12 123 THR A C 1
ATOM 944 O O . THR A 1 123 ? -6.005 -2.878 17.358 1.00 93.12 123 THR A O 1
ATOM 947 N N . PRO A 1 124 ? -4.236 -1.801 18.273 1.00 92.06 124 PRO A N 1
ATOM 948 C CA . PRO A 1 124 ? -3.931 -1.012 17.075 1.00 92.06 124 PRO A CA 1
ATOM 949 C C . PRO A 1 124 ? -3.871 -1.868 15.802 1.00 92.06 124 PRO A C 1
ATOM 951 O O . PRO A 1 124 ? -4.552 -1.571 14.824 1.00 92.06 124 PRO A O 1
ATOM 954 N N . HIS A 1 125 ? -3.178 -3.010 15.855 1.00 92.94 125 HIS A N 1
ATOM 955 C CA . HIS A 1 125 ? -3.021 -3.940 14.733 1.00 92.94 125 HIS A CA 1
ATOM 956 C C . HIS A 1 125 ? -4.364 -4.473 14.206 1.00 92.94 125 HIS A C 1
ATOM 958 O O . HIS A 1 125 ? -4.682 -4.351 13.023 1.00 92.94 125 HIS A O 1
ATOM 964 N N . THR A 1 126 ? -5.205 -5.003 15.100 1.00 91.56 126 THR A N 1
ATOM 965 C CA . THR A 1 126 ? -6.532 -5.528 14.728 1.00 91.56 126 THR A CA 1
ATOM 966 C C . THR A 1 126 ? -7.514 -4.426 14.321 1.00 91.56 126 THR A C 1
ATOM 968 O O . THR A 1 126 ? -8.364 -4.653 13.466 1.00 91.56 126 THR A O 1
ATOM 971 N N . ALA A 1 127 ? -7.404 -3.227 14.904 1.00 93.00 127 ALA A N 1
ATOM 972 C CA . ALA A 1 127 ? -8.268 -2.096 14.583 1.00 93.00 127 ALA A CA 1
ATOM 973 C C . ALA A 1 127 ? -7.942 -1.512 13.198 1.00 93.00 127 ALA A C 1
ATOM 975 O O . ALA A 1 127 ? -8.866 -1.175 12.458 1.00 93.00 127 ALA A O 1
ATOM 976 N N . LEU A 1 128 ? -6.656 -1.447 12.833 1.00 92.94 128 LEU A N 1
ATOM 977 C CA . LEU A 1 128 ? -6.187 -1.098 11.489 1.00 92.94 128 LEU A CA 1
ATOM 978 C C . LEU A 1 128 ? -6.608 -2.152 10.462 1.00 92.94 128 LEU A C 1
ATOM 980 O O . LEU A 1 128 ? -7.179 -1.792 9.437 1.00 92.94 128 LEU A O 1
ATOM 984 N N . HIS A 1 129 ? -6.408 -3.444 10.749 1.00 90.62 129 HIS A N 1
ATOM 985 C CA . HIS A 1 129 ? -6.826 -4.517 9.840 1.00 90.62 129 HIS A CA 1
ATOM 986 C C . HIS A 1 129 ? -8.338 -4.483 9.556 1.00 90.62 129 HIS A C 1
ATOM 988 O O . HIS A 1 129 ? -8.748 -4.519 8.401 1.00 90.62 129 HIS A O 1
ATOM 994 N N . LEU A 1 130 ? -9.177 -4.334 10.591 1.00 89.81 130 LEU A N 1
ATOM 995 C CA . LEU A 1 130 ? -10.632 -4.217 10.423 1.00 89.81 130 LEU A CA 1
ATOM 996 C C . LEU A 1 130 ? -11.052 -2.931 9.688 1.00 89.81 130 LEU A C 1
ATOM 998 O O . LEU A 1 130 ? -12.018 -2.958 8.929 1.00 89.81 130 LEU A O 1
ATOM 1002 N N . ALA A 1 131 ? -10.336 -1.817 9.876 1.00 90.81 131 ALA A N 1
ATOM 1003 C CA . ALA A 1 131 ? -10.605 -0.576 9.148 1.00 90.81 131 ALA A CA 1
ATOM 1004 C C . ALA A 1 131 ? -10.266 -0.683 7.649 1.00 90.81 131 ALA A C 1
ATOM 1006 O O . ALA A 1 131 ? -10.998 -0.136 6.825 1.00 90.81 131 ALA A O 1
ATOM 1007 N N . ALA A 1 132 ? -9.199 -1.408 7.299 1.00 91.44 132 ALA A N 1
ATOM 1008 C CA . ALA A 1 132 ? -8.672 -1.521 5.937 1.00 91.44 132 ALA A CA 1
ATOM 1009 C C . ALA A 1 132 ? -9.521 -2.383 4.978 1.00 91.44 132 ALA A C 1
ATOM 1011 O O . ALA A 1 132 ? -9.299 -2.340 3.772 1.00 91.44 132 ALA A O 1
ATOM 1012 N N . HIS A 1 133 ? -10.503 -3.147 5.471 1.00 86.19 133 HIS A N 1
ATOM 1013 C CA . HIS A 1 133 ? -11.477 -3.845 4.609 1.00 86.19 133 HIS A CA 1
ATOM 1014 C C . HIS A 1 133 ? -12.727 -3.000 4.296 1.00 86.19 133 HIS A C 1
ATOM 1016 O O . HIS A 1 133 ? -13.487 -3.303 3.374 1.00 86.19 133 HIS A O 1
ATOM 1022 N N . GLY A 1 134 ? -12.947 -1.908 5.033 1.00 82.38 134 GLY A N 1
ATOM 1023 C CA . GLY A 1 134 ? -14.037 -0.966 4.781 1.00 82.38 134 GLY A CA 1
ATOM 1024 C C . GLY A 1 134 ? -15.453 -1.447 5.164 1.00 82.38 134 GLY A C 1
ATOM 1025 O O . GLY A 1 134 ? -15.632 -2.439 5.870 1.00 82.38 134 GLY A O 1
ATOM 1026 N N . PRO A 1 135 ? -16.497 -0.702 4.745 1.00 79.19 135 PRO A N 1
ATOM 1027 C CA . PRO A 1 135 ? -17.855 -0.826 5.292 1.00 79.19 135 PRO A CA 1
ATOM 1028 C C . PRO A 1 135 ? -18.683 -2.012 4.763 1.00 79.19 135 PRO A C 1
ATOM 1030 O O . PRO A 1 135 ? -19.673 -2.372 5.398 1.00 79.19 135 PRO A O 1
ATOM 1033 N N . ASP A 1 136 ? -18.303 -2.592 3.620 1.00 74.25 136 ASP A N 1
ATOM 1034 C CA . ASP A 1 136 ? -19.006 -3.708 2.958 1.00 74.25 136 ASP A CA 1
ATOM 1035 C C . ASP A 1 136 ? -18.469 -5.097 3.379 1.00 74.25 136 ASP A C 1
ATOM 1037 O O . ASP A 1 136 ? -19.065 -6.117 3.026 1.00 74.25 136 ASP A O 1
ATOM 1041 N N . HIS A 1 137 ? -17.354 -5.149 4.120 1.00 71.12 137 HIS A N 1
ATOM 1042 C CA . HIS A 1 137 ? -16.656 -6.382 4.500 1.00 71.12 137 HIS A CA 1
ATOM 1043 C C . HIS A 1 137 ? -17.540 -7.322 5.334 1.00 71.12 137 HIS A C 1
ATOM 1045 O O . HIS A 1 137 ? -18.107 -6.924 6.357 1.00 71.12 137 HIS A O 1
ATOM 1051 N N . SER A 1 138 ? -17.658 -8.579 4.893 1.00 58.31 138 SER A N 1
ATOM 1052 C CA . SER A 1 138 ? -18.707 -9.498 5.365 1.00 58.31 138 SER A CA 1
ATOM 1053 C C . SER A 1 138 ? -18.221 -10.709 6.172 1.00 58.31 138 SER A C 1
ATOM 1055 O O . SER A 1 138 ? -19.025 -11.309 6.889 1.00 58.31 138 SER A O 1
ATOM 1057 N N . CYS A 1 139 ? -16.933 -11.068 6.113 1.00 56.62 139 CYS A N 1
ATOM 1058 C CA . CYS A 1 139 ? -16.385 -12.220 6.835 1.00 56.62 139 CYS A CA 1
ATOM 1059 C C . CYS A 1 139 ? -14.913 -12.023 7.240 1.00 56.62 139 CYS A C 1
ATOM 1061 O O . CYS A 1 139 ? -14.064 -11.697 6.422 1.00 56.62 139 CYS A O 1
ATOM 1063 N N . GLN A 1 140 ? -14.596 -12.283 8.514 1.00 56.69 140 GLN A N 1
ATOM 1064 C CA . GLN A 1 140 ? -13.267 -12.066 9.112 1.00 56.69 140 GLN A CA 1
ATOM 1065 C C . GLN A 1 140 ? -12.282 -13.202 8.771 1.00 56.69 140 GLN A C 1
ATOM 1067 O O . GLN A 1 140 ? -11.755 -13.883 9.650 1.00 56.69 140 GLN A O 1
ATOM 1072 N N . ILE A 1 141 ? -12.079 -13.448 7.478 1.00 56.16 141 ILE A N 1
ATOM 1073 C CA . ILE A 1 141 ? -11.215 -14.499 6.926 1.00 56.16 141 ILE A CA 1
ATOM 1074 C C . ILE A 1 141 ? -10.204 -13.823 5.984 1.00 56.16 141 ILE A C 1
ATOM 1076 O O . ILE A 1 141 ? -10.564 -12.877 5.288 1.00 56.16 141 ILE A O 1
ATOM 1080 N N . LYS A 1 142 ? -8.946 -14.297 5.934 1.00 54.50 142 LYS A N 1
ATOM 1081 C CA . LYS A 1 142 ? -7.847 -13.742 5.099 1.00 54.50 142 LYS A CA 1
ATOM 1082 C C . LYS A 1 142 ? -8.031 -14.044 3.589 1.00 54.50 142 LYS A C 1
ATOM 1084 O O . LYS A 1 142 ? -7.108 -14.514 2.936 1.00 54.50 142 LYS A O 1
ATOM 1089 N N . CYS A 1 143 ? -9.241 -13.840 3.061 1.00 53.62 143 CYS A N 1
ATOM 1090 C CA . CYS A 1 143 ? -9.625 -14.051 1.659 1.00 53.62 143 CYS A CA 1
ATOM 1091 C C . CYS A 1 143 ? -9.812 -12.740 0.874 1.00 53.62 143 CYS A C 1
ATOM 1093 O O . CYS A 1 143 ? -9.921 -12.786 -0.346 1.00 53.62 143 CYS A O 1
ATOM 1095 N N . GLU A 1 144 ? -9.859 -11.592 1.554 1.00 71.00 144 GLU A N 1
ATOM 1096 C CA . GLU A 1 144 ? -9.902 -10.258 0.944 1.00 71.00 144 GLU A CA 1
ATOM 1097 C C . GLU A 1 144 ? -8.604 -9.509 1.295 1.00 71.00 144 GLU A C 1
ATOM 1099 O O . GLU A 1 144 ? -8.105 -9.631 2.418 1.00 71.00 144 GLU A O 1
ATOM 1104 N N . SER A 1 145 ? -8.037 -8.756 0.344 1.00 81.88 145 SER A N 1
ATOM 1105 C CA . SER A 1 145 ? -6.813 -7.976 0.576 1.00 81.88 145 SER A CA 1
ATOM 1106 C C . SER A 1 145 ? -7.140 -6.607 1.189 1.00 81.88 145 SER A C 1
ATOM 1108 O O . SER A 1 145 ? -7.811 -5.808 0.531 1.00 81.88 145 SER A O 1
ATOM 1110 N N . PRO A 1 146 ? -6.662 -6.298 2.411 1.00 89.12 146 PRO A N 1
ATOM 1111 C CA . PRO A 1 146 ? -6.944 -5.032 3.091 1.00 89.12 146 PRO A CA 1
ATOM 1112 C C . PRO A 1 146 ? -6.295 -3.831 2.384 1.00 89.12 146 PRO A C 1
ATOM 1114 O O . PRO A 1 146 ? -5.083 -3.803 2.163 1.00 89.12 146 PRO A O 1
ATOM 1117 N N . ASN A 1 147 ? -7.086 -2.794 2.104 1.00 92.31 147 ASN A N 1
ATOM 1118 C CA . ASN A 1 147 ? -6.636 -1.526 1.528 1.00 92.31 147 ASN A CA 1
ATOM 1119 C C . ASN A 1 147 ? -6.042 -0.614 2.616 1.00 92.31 147 ASN A C 1
ATOM 1121 O O . ASN A 1 147 ? -6.626 0.391 3.026 1.00 92.31 147 ASN A O 1
ATOM 1125 N N . TYR A 1 148 ? -4.852 -0.973 3.100 1.00 92.94 148 TYR A N 1
ATOM 1126 C CA . TYR A 1 148 ? -4.083 -0.118 4.008 1.00 92.94 148 TYR A CA 1
ATOM 1127 C C . TYR A 1 148 ? -3.770 1.282 3.433 1.00 92.94 148 TYR A C 1
ATOM 1129 O O . TYR A 1 148 ? -3.900 2.245 4.196 1.00 92.94 148 TYR A O 1
ATOM 1137 N N . PRO A 1 149 ? -3.440 1.463 2.131 1.00 92.12 149 PRO A N 1
ATOM 1138 C CA . PRO A 1 149 ? -3.233 2.788 1.535 1.00 92.12 149 PRO A CA 1
ATOM 1139 C C . PRO A 1 149 ? -4.368 3.797 1.771 1.00 92.12 149 PRO A C 1
ATOM 1141 O O . PRO A 1 149 ? -4.098 4.992 1.862 1.00 92.12 149 PRO A O 1
ATOM 1144 N N . LEU A 1 150 ? -5.617 3.337 1.908 1.00 89.75 150 LEU A N 1
ATOM 1145 C CA . LEU A 1 150 ? -6.785 4.191 2.156 1.00 89.75 150 LEU A CA 1
ATOM 1146 C C . LEU A 1 150 ? -6.876 4.729 3.599 1.00 89.75 150 LEU A C 1
ATOM 1148 O O . LEU A 1 150 ? -7.527 5.751 3.819 1.00 89.75 150 LEU A O 1
ATOM 1152 N N . ILE A 1 151 ? -6.252 4.064 4.581 1.00 90.75 151 ILE A N 1
ATOM 1153 C CA . ILE A 1 151 ? -6.349 4.434 6.009 1.00 90.75 151 ILE A CA 1
ATOM 1154 C C . ILE A 1 151 ? -5.049 4.979 6.614 1.00 90.75 151 ILE A C 1
ATOM 1156 O O . ILE A 1 151 ? -5.091 5.574 7.690 1.00 90.75 151 ILE A O 1
ATOM 1160 N N . LEU A 1 152 ? -3.898 4.793 5.962 1.00 92.31 152 LEU A N 1
ATOM 1161 C CA . LEU A 1 152 ? -2.604 5.257 6.467 1.00 92.31 152 LEU A CA 1
ATOM 1162 C C . LEU A 1 152 ? -2.519 6.793 6.468 1.00 92.31 152 LEU A C 1
ATOM 1164 O O . LEU A 1 152 ? -2.526 7.443 5.427 1.00 92.31 152 LEU A O 1
ATOM 1168 N N . THR A 1 153 ? -2.391 7.375 7.661 1.00 90.00 153 THR A N 1
ATOM 1169 C CA . THR A 1 153 ? -2.245 8.825 7.882 1.00 90.00 153 THR A CA 1
ATOM 1170 C C . THR A 1 153 ? -0.963 9.126 8.664 1.00 90.00 153 THR A C 1
ATOM 1172 O O . THR A 1 153 ? -0.470 8.234 9.360 1.00 90.00 153 THR A O 1
ATOM 1175 N N . PRO A 1 154 ? -0.425 10.365 8.626 1.00 89.44 154 PRO A N 1
ATOM 1176 C CA . PRO A 1 154 ? 0.776 10.732 9.382 1.00 89.44 154 PRO A CA 1
ATOM 1177 C C . PRO A 1 154 ? 0.714 10.330 10.862 1.00 89.44 154 PRO A C 1
ATOM 1179 O O . PRO A 1 154 ? 1.632 9.680 11.338 1.00 89.44 154 PRO A O 1
ATOM 1182 N N . ASN A 1 155 ? -0.413 10.571 11.543 1.00 88.69 155 ASN A N 1
ATOM 1183 C CA . ASN A 1 155 ? -0.609 10.212 12.954 1.00 88.69 155 ASN A CA 1
ATOM 1184 C C . ASN A 1 155 ? -0.477 8.699 13.227 1.00 88.69 155 ASN A C 1
ATOM 1186 O O . ASN A 1 155 ? -0.003 8.294 14.288 1.00 88.69 155 ASN A O 1
ATOM 1190 N N . ILE A 1 156 ? -0.903 7.856 12.281 1.00 91.94 156 ILE A N 1
ATOM 1191 C CA . ILE A 1 156 ? -0.735 6.398 12.363 1.00 91.94 156 ILE A CA 1
ATOM 1192 C C . ILE A 1 156 ? 0.739 6.041 12.108 1.00 91.94 156 ILE A C 1
ATOM 1194 O O . ILE A 1 156 ? 1.295 5.216 12.817 1.00 91.94 156 ILE A O 1
ATOM 1198 N N . LEU A 1 157 ? 1.408 6.710 11.167 1.00 92.06 157 LEU A N 1
ATOM 1199 C CA . LEU A 1 157 ? 2.837 6.518 10.874 1.00 92.06 157 LEU A CA 1
ATOM 1200 C C . LEU A 1 157 ? 3.784 7.091 11.953 1.00 92.06 157 LEU A C 1
ATOM 1202 O O . LEU A 1 157 ? 4.964 6.746 11.968 1.00 92.06 157 LEU A O 1
ATOM 1206 N N . ASP A 1 158 ? 3.283 7.963 12.834 1.00 90.19 158 ASP A N 1
ATOM 1207 C CA . ASP A 1 158 ? 3.926 8.421 14.079 1.00 90.19 158 ASP A CA 1
ATOM 1208 C C . ASP A 1 158 ? 3.646 7.500 15.277 1.00 90.19 158 ASP A C 1
ATOM 1210 O O . ASP A 1 158 ? 4.287 7.621 16.321 1.00 90.19 158 ASP A O 1
ATOM 1214 N N . SER A 1 159 ? 2.680 6.586 15.159 1.00 88.56 159 SER A N 1
ATOM 1215 C CA . SER A 1 159 ? 2.342 5.655 16.235 1.00 88.56 159 SER A CA 1
ATOM 1216 C C . SER A 1 159 ? 3.344 4.502 16.284 1.00 88.56 159 SER A C 1
ATOM 1218 O O . SER A 1 159 ? 3.762 3.981 15.252 1.00 88.56 159 SER A O 1
ATOM 1220 N N . ASN A 1 160 ? 3.692 4.056 17.495 1.00 88.56 160 ASN A N 1
ATOM 1221 C CA . ASN A 1 160 ? 4.595 2.924 17.718 1.00 88.56 160 ASN A CA 1
ATOM 1222 C C . ASN A 1 160 ? 3.890 1.582 17.428 1.00 88.56 160 ASN A C 1
ATOM 1224 O O . ASN A 1 160 ? 3.526 0.843 18.345 1.00 88.56 160 ASN A O 1
ATOM 1228 N N . ILE A 1 161 ? 3.646 1.328 16.143 1.00 91.06 161 ILE A N 1
ATOM 1229 C CA . ILE A 1 161 ? 2.986 0.142 15.592 1.00 91.06 161 ILE A CA 1
ATOM 1230 C C . ILE A 1 161 ? 4.049 -0.840 15.100 1.00 91.06 161 ILE A C 1
ATOM 1232 O O . ILE A 1 161 ? 4.957 -0.466 14.358 1.00 91.06 161 ILE A O 1
ATOM 1236 N N . ASP A 1 162 ? 3.889 -2.106 15.474 1.00 91.94 162 ASP A N 1
ATOM 1237 C CA . ASP A 1 162 ? 4.591 -3.223 14.851 1.00 91.94 162 ASP A CA 1
ATOM 1238 C C . ASP A 1 162 ? 3.886 -3.554 13.525 1.00 91.94 162 ASP A C 1
ATOM 1240 O O . ASP A 1 162 ? 2.719 -3.953 13.505 1.00 91.94 162 ASP A O 1
ATOM 1244 N N . TRP A 1 163 ? 4.564 -3.309 12.404 1.00 92.56 163 TRP A N 1
ATOM 1245 C CA . TRP A 1 163 ? 3.952 -3.404 11.078 1.00 92.56 163 TRP A CA 1
ATOM 1246 C C . TRP A 1 163 ? 3.788 -4.840 10.580 1.00 92.56 163 TRP A C 1
ATOM 1248 O O . TRP A 1 163 ? 2.841 -5.103 9.836 1.00 92.56 163 TRP A O 1
ATOM 1258 N N . ASP A 1 164 ? 4.609 -5.781 11.047 1.00 92.00 164 ASP A N 1
ATOM 1259 C CA . ASP A 1 164 ? 4.469 -7.200 10.707 1.00 92.00 164 ASP A CA 1
ATOM 1260 C C . ASP A 1 164 ? 3.183 -7.770 11.316 1.00 92.00 164 ASP A C 1
ATOM 1262 O O . ASP A 1 164 ? 2.413 -8.454 10.639 1.00 92.00 164 ASP A O 1
ATOM 1266 N N . HIS A 1 165 ? 2.850 -7.366 12.545 1.00 90.50 165 HIS A N 1
ATOM 1267 C CA . HIS A 1 165 ? 1.563 -7.683 13.170 1.00 90.50 165 HIS A CA 1
ATOM 1268 C C . HIS A 1 165 ? 0.349 -7.018 12.485 1.00 90.50 165 HIS A C 1
ATOM 1270 O O . HIS A 1 165 ? -0.786 -7.442 12.728 1.00 90.50 165 HIS A O 1
ATOM 1276 N N . VAL A 1 166 ? 0.553 -6.002 11.633 1.00 90.88 166 VAL A N 1
ATOM 1277 C CA . VAL A 1 166 ? -0.501 -5.404 10.791 1.00 90.88 166 VAL A CA 1
ATOM 1278 C C . VAL A 1 166 ? -0.644 -6.163 9.475 1.00 90.88 166 VAL A C 1
ATOM 1280 O O . VAL A 1 166 ? -1.728 -6.673 9.195 1.00 90.88 166 VAL A O 1
ATOM 1283 N N . TYR A 1 167 ? 0.414 -6.221 8.662 1.00 89.62 167 TYR A N 1
ATOM 1284 C CA . TYR A 1 167 ? 0.342 -6.756 7.298 1.00 89.62 167 TYR A CA 1
ATOM 1285 C C . TYR A 1 167 ? 0.250 -8.287 7.273 1.00 89.62 167 TYR A C 1
ATOM 1287 O O . TYR A 1 167 ? -0.554 -8.839 6.518 1.00 89.62 167 TYR A O 1
ATOM 1295 N N . ASP A 1 168 ? 0.977 -8.969 8.159 1.00 87.81 168 ASP A N 1
ATOM 1296 C CA . ASP A 1 168 ? 0.997 -10.428 8.283 1.00 87.81 168 ASP A CA 1
ATOM 1297 C C . ASP A 1 168 ? 0.274 -10.931 9.537 1.00 87.81 168 ASP A C 1
ATOM 1299 O O . ASP A 1 168 ? 0.638 -11.929 10.161 1.00 87.81 168 ASP A O 1
ATOM 1303 N N . ILE A 1 169 ? -0.848 -10.268 9.845 1.00 87.88 169 ILE A N 1
ATOM 1304 C CA . ILE A 1 169 ? -1.761 -10.632 10.932 1.00 87.88 169 ILE A CA 1
ATOM 1305 C C . ILE A 1 169 ? -2.050 -12.144 10.966 1.00 87.88 169 ILE A C 1
ATOM 1307 O O . ILE A 1 169 ? -2.428 -12.778 9.970 1.00 87.88 169 ILE A O 1
ATOM 1311 N N . SER A 1 170 ? -1.843 -12.735 12.146 1.00 88.06 170 SER A N 1
ATOM 1312 C CA . SER A 1 170 ? -1.791 -14.187 12.286 1.00 88.06 170 SER A CA 1
ATOM 1313 C C . SER A 1 170 ? -3.169 -14.853 12.189 1.00 88.06 170 SER A C 1
ATOM 1315 O O . SER A 1 170 ? -4.193 -14.315 12.621 1.00 88.06 170 SER A O 1
ATOM 1317 N N . MET A 1 171 ? -3.180 -16.104 11.718 1.00 86.44 171 MET A N 1
ATOM 1318 C CA . MET A 1 171 ? -4.371 -16.965 11.734 1.00 86.44 171 MET A CA 1
ATOM 1319 C C . MET A 1 171 ? -4.941 -17.183 13.142 1.00 86.44 171 MET A C 1
ATOM 1321 O O . MET A 1 171 ? -6.142 -17.406 13.282 1.00 86.44 171 MET A O 1
ATOM 1325 N N . ALA A 1 172 ? -4.102 -17.122 14.182 1.00 88.94 172 ALA A N 1
ATOM 1326 C CA . ALA A 1 172 ? -4.555 -17.211 15.566 1.00 88.94 172 ALA A CA 1
ATOM 1327 C C . ALA A 1 172 ? -5.327 -15.947 15.970 1.00 88.94 172 ALA A C 1
ATOM 1329 O O . ALA A 1 172 ? -6.438 -16.059 16.474 1.00 88.94 172 ALA A O 1
ATOM 1330 N N . THR A 1 173 ? -4.796 -14.761 15.660 1.00 88.94 173 THR A N 1
ATOM 1331 C CA . THR A 1 173 ? -5.423 -13.458 15.949 1.00 88.94 173 THR A CA 1
ATOM 1332 C C . THR A 1 173 ? -6.756 -13.287 15.214 1.00 88.94 173 THR A C 1
ATOM 1334 O O . THR A 1 173 ? -7.743 -12.863 15.813 1.00 88.94 173 THR A O 1
ATOM 1337 N N . LEU A 1 174 ? -6.822 -13.661 13.929 1.00 87.12 174 LEU A N 1
ATOM 1338 C CA . LEU A 1 174 ? -8.069 -13.616 13.154 1.00 87.12 174 LEU A CA 1
ATOM 1339 C C . LEU A 1 174 ? -9.121 -14.594 13.702 1.00 87.12 174 LEU A C 1
ATOM 1341 O O . LEU A 1 174 ? -10.287 -14.225 13.848 1.00 87.12 174 LEU A O 1
ATOM 1345 N N . ARG A 1 175 ? -8.712 -15.815 14.074 1.00 86.69 175 ARG A N 1
ATOM 1346 C CA . ARG A 1 175 ? -9.600 -16.788 14.730 1.00 86.69 175 ARG A CA 1
ATOM 1347 C C . ARG A 1 175 ? -10.077 -16.295 16.096 1.00 86.69 175 ARG A C 1
ATOM 1349 O O . ARG A 1 175 ? -11.247 -16.456 16.417 1.00 86.69 175 ARG A O 1
ATOM 1356 N N . GLU A 1 176 ? -9.210 -15.659 16.879 1.00 88.06 176 GLU A N 1
ATOM 1357 C CA . GLU A 1 176 ? -9.565 -15.122 18.194 1.00 88.06 176 GLU A CA 1
ATOM 1358 C C . GLU A 1 176 ? -10.603 -13.992 18.093 1.00 88.06 176 GLU A C 1
ATOM 1360 O O . GLU A 1 176 ? -11.542 -13.960 18.890 1.00 88.06 176 GLU A O 1
ATOM 1365 N N . LEU A 1 177 ? -10.496 -13.107 17.091 1.00 87.94 177 LEU A N 1
ATOM 1366 C CA . LEU A 1 177 ? -11.536 -12.119 16.778 1.00 87.94 177 LEU A CA 1
ATOM 1367 C C . LEU A 1 177 ? -12.861 -12.805 16.410 1.00 87.94 177 LEU A C 1
ATOM 1369 O O . LEU A 1 177 ? -13.888 -12.524 17.034 1.00 87.94 177 LEU A O 1
ATOM 1373 N N . HIS A 1 178 ? -12.817 -13.733 15.450 1.00 85.94 178 HIS A N 1
ATOM 1374 C CA . HIS A 1 178 ? -13.977 -14.465 14.937 1.00 85.94 178 HIS A CA 1
ATOM 1375 C C . HIS A 1 178 ? -14.727 -15.234 16.039 1.00 85.94 178 HIS A C 1
ATOM 1377 O O . HIS A 1 178 ? -15.934 -15.063 16.217 1.00 85.94 178 HIS A O 1
ATOM 1383 N N . ASP A 1 179 ? -14.019 -16.031 16.839 1.00 85.88 179 ASP A N 1
ATOM 1384 C CA . ASP A 1 179 ? -14.614 -16.883 17.877 1.00 85.88 179 ASP A CA 1
ATOM 1385 C C . ASP A 1 179 ? -15.161 -16.057 19.061 1.00 85.88 179 ASP A C 1
ATOM 1387 O O . ASP A 1 179 ? -16.009 -16.525 19.835 1.00 85.88 179 ASP A O 1
ATOM 1391 N N . ASN A 1 180 ? -14.731 -14.793 19.175 1.00 88.81 180 ASN A N 1
ATOM 1392 C CA . ASN A 1 180 ? -15.284 -13.803 20.092 1.00 88.81 180 ASN A CA 1
ATOM 1393 C C . ASN A 1 180 ? -16.450 -12.984 19.517 1.00 88.81 180 ASN A C 1
ATOM 1395 O O . ASN A 1 180 ? -17.021 -12.195 20.269 1.00 88.81 180 ASN A O 1
ATOM 1399 N N . VAL A 1 181 ? -16.873 -13.161 18.262 1.00 88.75 181 VAL A N 1
ATOM 1400 C CA . VAL A 1 181 ? -18.084 -12.500 17.740 1.00 88.75 181 VAL A CA 1
ATOM 1401 C C . VAL A 1 181 ? -19.327 -12.976 18.507 1.00 88.75 181 VAL A C 1
ATOM 1403 O O . VAL A 1 181 ? -19.475 -14.154 18.843 1.00 88.75 181 VAL A O 1
ATOM 1406 N N . VAL A 1 182 ? -20.228 -12.039 18.805 1.00 88.00 182 VAL A N 1
ATOM 1407 C CA . VAL A 1 182 ? -21.553 -12.269 19.409 1.00 88.00 182 VAL A CA 1
ATOM 1408 C C . VAL A 1 182 ? -22.659 -11.896 18.438 1.00 88.00 182 VAL A C 1
ATOM 1410 O O . VAL A 1 182 ? -23.628 -12.636 18.320 1.00 88.00 182 VAL A O 1
ATOM 1413 N N . LEU A 1 183 ? -22.545 -10.751 17.763 1.00 88.06 183 LEU A N 1
ATOM 1414 C CA . LEU A 1 183 ? -23.600 -10.212 16.907 1.00 88.06 183 LEU A CA 1
ATOM 1415 C C . LEU A 1 183 ? -23.001 -9.518 15.685 1.00 88.06 183 LEU A C 1
ATOM 1417 O O . LEU A 1 183 ? -22.051 -8.748 15.833 1.00 88.06 183 LEU A O 1
ATOM 1421 N N . THR A 1 184 ? -23.596 -9.738 14.510 1.00 88.56 184 THR A N 1
ATOM 1422 C CA . THR A 1 184 ? -23.344 -8.942 13.298 1.00 88.56 184 THR A CA 1
ATOM 1423 C C . THR A 1 184 ? -24.639 -8.366 12.721 1.00 88.56 184 THR A C 1
ATOM 1425 O O . THR A 1 184 ? -25.716 -8.963 12.814 1.00 88.56 184 THR A O 1
ATOM 1428 N N . PHE A 1 185 ? -24.535 -7.181 12.124 1.00 87.94 185 PHE A N 1
ATOM 1429 C CA . PHE A 1 185 ? -25.609 -6.476 11.423 1.00 87.94 185 PHE A CA 1
ATOM 1430 C C . PHE A 1 185 ? -25.076 -5.930 10.101 1.00 87.94 185 PHE A C 1
ATOM 1432 O O . PHE A 1 185 ? -24.072 -5.223 10.116 1.00 87.94 185 PHE A O 1
ATOM 1439 N N . SER A 1 186 ? -25.781 -6.172 8.992 1.00 87.12 186 SER A N 1
ATOM 1440 C CA . SER A 1 186 ? -25.485 -5.585 7.678 1.00 87.12 186 SER A CA 1
ATOM 1441 C C . SER A 1 186 ? -26.683 -4.799 7.144 1.00 87.12 186 SER A C 1
ATOM 1443 O O . SER A 1 186 ? -27.821 -5.274 7.167 1.00 87.12 186 SER A O 1
ATOM 1445 N N . ALA A 1 187 ? -26.427 -3.620 6.575 1.00 86.31 187 ALA A N 1
ATOM 1446 C CA . ALA A 1 187 ? -27.428 -2.775 5.921 1.00 86.31 187 ALA A CA 1
ATOM 1447 C C . ALA A 1 187 ? -28.067 -3.415 4.671 1.00 86.31 187 ALA A C 1
ATOM 1449 O O . ALA A 1 187 ? -29.117 -2.960 4.208 1.00 86.31 187 ALA A O 1
ATOM 1450 N N . SER A 1 188 ? -27.481 -4.497 4.145 1.00 82.00 188 SER A N 1
ATOM 1451 C CA . SER A 1 188 ? -28.106 -5.349 3.125 1.00 82.00 188 SER A CA 1
ATOM 1452 C C . SER A 1 188 ? -29.398 -6.009 3.641 1.00 82.00 188 SER A C 1
ATOM 1454 O O . SER A 1 188 ? -30.402 -6.068 2.920 1.00 82.00 188 SER A O 1
ATOM 1456 N N . SER A 1 189 ? -29.414 -6.410 4.916 1.00 86.00 189 SER A N 1
ATOM 1457 C CA . SER A 1 189 ? -30.486 -7.136 5.600 1.00 86.00 189 SER A CA 1
ATOM 1458 C C . SER A 1 189 ? -30.949 -6.400 6.873 1.00 86.00 189 SER A C 1
ATOM 1460 O O . SER A 1 189 ? -30.906 -6.967 7.961 1.00 86.00 189 SER A O 1
ATOM 1462 N N . PRO A 1 190 ? -31.440 -5.146 6.793 1.00 86.50 190 PRO A N 1
ATOM 1463 C CA . PRO A 1 190 ? -31.557 -4.248 7.947 1.00 86.50 190 PRO A CA 1
ATOM 1464 C C . PRO A 1 190 ? -32.612 -4.657 8.990 1.00 86.50 190 PRO A C 1
ATOM 1466 O O . PRO A 1 190 ? -32.705 -4.025 10.036 1.00 86.50 190 PRO A O 1
ATOM 1469 N N . TYR A 1 191 ? -33.423 -5.683 8.727 1.00 87.50 191 TYR A N 1
ATOM 1470 C CA . TYR A 1 191 ? -34.374 -6.256 9.690 1.00 87.50 191 TYR A CA 1
ATOM 1471 C C . TYR A 1 191 ? -33.824 -7.496 10.413 1.00 87.50 191 TYR A C 1
ATOM 1473 O O . TYR A 1 191 ? -34.534 -8.097 11.215 1.00 87.50 191 TYR A O 1
ATOM 1481 N N . ILE A 1 192 ? -32.580 -7.886 10.129 1.00 86.50 192 ILE A N 1
ATOM 1482 C CA . ILE A 1 192 ? -31.930 -9.105 10.610 1.00 86.50 192 ILE A CA 1
ATOM 1483 C C . ILE A 1 192 ? -30.600 -8.740 11.275 1.00 86.50 192 ILE A C 1
ATOM 1485 O O . ILE A 1 192 ? -29.810 -7.964 10.738 1.00 86.50 192 ILE A O 1
ATOM 1489 N N . MET A 1 193 ? -30.348 -9.339 12.436 1.00 87.31 193 MET A N 1
ATOM 1490 C CA . MET A 1 193 ? -29.032 -9.421 13.066 1.00 87.31 193 MET A CA 1
ATOM 1491 C C . MET A 1 193 ? -28.704 -10.896 13.304 1.00 87.31 193 MET A C 1
ATOM 1493 O O . MET A 1 193 ? -29.556 -11.650 13.779 1.00 87.31 193 MET A O 1
ATOM 1497 N N . ASN A 1 194 ? -27.481 -11.310 12.988 1.00 87.19 194 ASN A N 1
ATOM 1498 C CA . ASN A 1 194 ? -27.026 -12.681 13.208 1.00 87.19 194 ASN A CA 1
ATOM 1499 C C . ASN A 1 194 ? -26.376 -12.764 14.590 1.00 87.19 194 ASN A C 1
ATOM 1501 O O . ASN A 1 194 ? -25.458 -11.993 14.869 1.00 87.19 194 ASN A O 1
ATOM 1505 N N . LEU A 1 195 ? -26.834 -13.679 15.447 1.00 87.12 195 LEU A N 1
ATOM 1506 C CA . LEU A 1 195 ? -26.283 -13.900 16.783 1.00 87.12 195 LEU A CA 1
ATOM 1507 C C . LEU A 1 195 ? -25.527 -15.232 16.850 1.00 87.12 195 LEU A C 1
ATOM 1509 O O . LEU A 1 195 ? -26.070 -16.304 16.580 1.00 87.12 195 LEU A O 1
ATOM 1513 N N . TYR A 1 196 ? -24.263 -15.153 17.246 1.00 83.94 196 TYR A N 1
ATOM 1514 C CA . TYR A 1 196 ? -23.306 -16.250 17.245 1.00 83.94 196 TYR A CA 1
ATOM 1515 C C . TYR A 1 196 ? -23.243 -16.870 18.642 1.00 83.94 196 TYR A C 1
ATOM 1517 O O . TYR A 1 196 ? -22.593 -16.366 19.564 1.00 83.94 196 TYR A O 1
ATOM 1525 N N . HIS A 1 197 ? -23.949 -17.984 18.822 1.00 72.12 197 HIS A N 1
ATOM 1526 C CA . HIS A 1 197 ? -23.828 -18.799 20.025 1.00 72.12 197 HIS A CA 1
ATOM 1527 C C . HIS A 1 197 ? -22.484 -19.538 20.010 1.00 72.12 197 HIS A C 1
ATOM 1529 O O . HIS A 1 197 ? -22.172 -20.228 19.045 1.00 72.12 197 HIS A O 1
ATOM 1535 N N . GLN A 1 198 ? -21.711 -19.456 21.098 1.00 63.00 198 GLN A N 1
ATOM 1536 C CA . GLN A 1 198 ? -20.651 -20.442 21.319 1.00 63.00 198 GLN A CA 1
ATOM 1537 C C . GLN A 1 198 ? -21.308 -21.750 21.756 1.00 63.00 198 GLN A C 1
ATOM 1539 O O . GLN A 1 198 ? -22.166 -21.754 22.642 1.00 63.00 198 GLN A O 1
ATOM 1544 N N . THR A 1 199 ? -20.873 -22.863 21.172 1.00 54.06 199 THR A N 1
ATOM 1545 C CA . THR A 1 199 ? -21.135 -24.195 21.717 1.00 54.06 199 THR A CA 1
ATOM 1546 C C . THR A 1 199 ? -20.434 -24.299 23.067 1.00 54.06 199 THR A C 1
ATOM 1548 O O . THR A 1 199 ? -19.214 -24.457 23.124 1.00 54.06 199 THR A O 1
ATOM 1551 N N . VAL A 1 200 ? -21.188 -24.168 24.160 1.00 50.22 200 VAL A N 1
ATOM 1552 C CA . VAL A 1 200 ? -20.644 -24.321 25.513 1.00 50.22 200 VAL A CA 1
ATOM 1553 C C . VAL A 1 200 ? -20.111 -25.743 25.653 1.00 50.22 200 VAL A C 1
ATOM 1555 O O . VAL A 1 200 ? -20.882 -26.702 25.637 1.00 50.22 200 VAL A O 1
ATOM 1558 N N . ALA A 1 201 ? -18.794 -25.879 25.804 1.00 49.12 201 ALA A N 1
ATOM 1559 C CA . ALA A 1 201 ? -18.194 -27.140 26.201 1.00 49.12 201 ALA A CA 1
ATOM 1560 C C . ALA A 1 201 ? -18.729 -27.503 27.595 1.00 49.12 201 ALA A C 1
ATOM 1562 O O . ALA A 1 201 ? -18.444 -26.815 28.576 1.00 49.12 201 ALA A O 1
ATOM 1563 N N . MET A 1 202 ? -19.547 -28.557 27.671 1.00 37.28 202 MET A N 1
ATOM 1564 C CA . MET A 1 202 ? -20.029 -29.093 28.944 1.00 37.28 202 MET A CA 1
ATOM 1565 C C . MET A 1 202 ? -18.823 -29.417 29.839 1.00 37.28 202 MET A C 1
ATOM 1567 O O . MET A 1 202 ? -17.929 -30.135 29.383 1.00 37.28 202 MET A O 1
ATOM 1571 N N . PRO A 1 203 ? -18.771 -28.940 31.096 1.00 39.28 203 PRO A N 1
ATOM 1572 C CA . PRO A 1 203 ? -17.678 -29.281 31.995 1.00 39.28 203 PRO A CA 1
ATOM 1573 C C . PRO A 1 203 ? -17.717 -30.787 32.284 1.00 39.28 203 PRO A C 1
ATOM 1575 O O . PRO A 1 203 ? -18.644 -31.292 32.921 1.00 39.28 203 PRO A O 1
ATOM 1578 N N . THR A 1 204 ? -16.712 -31.518 31.800 1.00 47.62 204 THR A N 1
ATOM 1579 C CA . THR A 1 204 ? -16.614 -32.982 31.899 1.00 47.62 204 THR A CA 1
ATOM 1580 C C . THR A 1 204 ? -16.224 -33.421 33.312 1.00 47.62 204 THR A C 1
ATOM 1582 O O . THR A 1 204 ? -15.102 -33.854 33.559 1.00 47.62 204 THR A O 1
ATOM 1585 N N . VAL A 1 205 ? -17.161 -33.293 34.254 1.00 45.72 205 VAL A N 1
ATOM 1586 C CA . VAL A 1 205 ? -16.986 -33.673 35.670 1.00 45.72 205 VAL A CA 1
ATOM 1587 C C . VAL A 1 205 ? -17.233 -35.173 35.904 1.00 45.72 205 VAL A C 1
ATOM 1589 O O . VAL A 1 205 ? -16.800 -35.715 36.916 1.00 45.72 205 VAL A O 1
ATOM 1592 N N . PHE A 1 206 ? -17.865 -35.876 34.956 1.00 41.03 206 PHE A N 1
ATOM 1593 C CA . PHE A 1 206 ? -18.086 -37.322 35.031 1.00 41.03 206 PHE A CA 1
ATOM 1594 C C . PHE A 1 206 ? -17.430 -38.073 33.872 1.00 41.03 206 PHE A C 1
ATOM 1596 O O . PHE A 1 206 ? -17.754 -37.864 32.705 1.00 41.03 206 PHE A O 1
ATOM 1603 N N . SER A 1 207 ? -16.539 -39.004 34.222 1.00 47.47 207 SER A N 1
ATOM 1604 C CA . SER A 1 207 ? -16.028 -40.019 33.302 1.00 47.47 207 SER A CA 1
ATOM 1605 C C . SER A 1 207 ? -17.128 -41.044 33.018 1.00 47.47 207 SER A C 1
ATOM 1607 O O . SER A 1 207 ? -17.479 -41.849 33.880 1.00 47.47 207 SER A O 1
ATOM 1609 N N . GLY A 1 208 ? -17.699 -40.996 31.816 1.00 36.84 208 GLY A N 1
ATOM 1610 C CA . GLY A 1 208 ? -18.757 -41.901 31.371 1.00 36.84 208 GLY A CA 1
ATOM 1611 C C . GLY A 1 208 ? -18.945 -41.807 29.860 1.00 36.84 208 GLY A C 1
ATOM 1612 O O . GLY A 1 208 ? -19.119 -40.719 29.316 1.00 36.84 208 GLY A O 1
ATOM 1613 N N . ARG A 1 209 ? -18.871 -42.942 29.156 1.00 45.38 209 ARG A N 1
ATOM 1614 C CA . ARG A 1 209 ? -18.900 -42.982 27.684 1.00 45.38 209 ARG A CA 1
ATOM 1615 C C . ARG A 1 209 ? -20.305 -42.725 27.124 1.00 45.38 209 ARG A C 1
ATOM 1617 O O . ARG A 1 209 ? -21.016 -43.673 26.806 1.00 45.38 209 ARG A O 1
ATOM 1624 N N . VAL A 1 210 ? -20.653 -41.460 26.896 1.00 34.19 210 VAL A N 1
ATOM 1625 C CA . VAL A 1 210 ? -21.658 -41.078 25.889 1.00 34.19 210 VAL A CA 1
ATOM 1626 C C . VAL A 1 210 ? -21.111 -39.913 25.070 1.00 34.19 210 VAL A C 1
ATOM 1628 O O . VAL A 1 210 ? -21.095 -38.773 25.526 1.00 34.19 210 VAL A O 1
ATOM 1631 N N . SER A 1 211 ? -20.666 -40.193 23.843 1.00 36.44 211 SER A N 1
ATOM 1632 C CA . SER A 1 211 ? -20.382 -39.135 22.872 1.00 36.44 211 SER A CA 1
ATOM 1633 C C . SER A 1 211 ? -21.709 -38.661 22.282 1.00 36.44 211 SER A C 1
ATOM 1635 O O . SER A 1 211 ? -22.217 -39.232 21.319 1.00 36.44 211 SER A O 1
ATOM 1637 N N . VAL A 1 212 ? -22.302 -37.635 22.894 1.00 35.91 212 VAL A N 1
ATOM 1638 C CA . VAL A 1 212 ? -23.333 -36.839 22.222 1.00 35.91 212 VAL A CA 1
ATOM 1639 C C . VAL A 1 212 ? -22.592 -35.886 21.294 1.00 35.91 212 VAL A C 1
ATOM 1641 O O . VAL A 1 212 ? -21.827 -35.043 21.763 1.00 35.91 212 VAL A O 1
ATOM 1644 N N . ALA A 1 213 ? -22.777 -36.048 19.983 1.00 34.16 213 ALA A N 1
ATOM 1645 C CA . ALA A 1 213 ? -22.155 -35.175 18.996 1.00 34.16 213 ALA A CA 1
ATOM 1646 C C . ALA A 1 213 ? -22.524 -33.711 19.284 1.00 34.16 213 ALA A C 1
ATOM 1648 O O . ALA A 1 213 ? -23.692 -33.393 19.520 1.00 34.16 213 ALA A O 1
ATOM 1649 N N . GLY A 1 214 ? -21.525 -32.826 19.282 1.00 34.84 214 GLY A N 1
ATOM 1650 C CA . GLY A 1 214 ? -21.744 -31.407 19.532 1.00 34.84 214 GLY A CA 1
ATOM 1651 C C . GLY A 1 214 ? -22.682 -30.826 18.479 1.00 34.84 214 GLY A C 1
ATOM 1652 O O . GLY A 1 214 ? -22.330 -30.778 17.301 1.00 34.84 214 GLY A O 1
ATOM 1653 N N . VAL A 1 215 ? -23.868 -30.380 18.897 1.00 35.06 215 VAL A N 1
ATOM 1654 C CA . VAL A 1 215 ? -24.776 -29.631 18.024 1.00 35.06 215 VAL A CA 1
ATOM 1655 C C . VAL A 1 215 ? -24.066 -28.335 17.652 1.00 35.06 215 VAL A C 1
ATOM 1657 O O . VAL A 1 215 ? -23.900 -27.456 18.500 1.00 35.06 215 VAL A O 1
ATOM 1660 N N . ALA A 1 216 ? -23.612 -28.240 16.400 1.00 38.75 216 ALA A N 1
ATOM 1661 C CA . ALA A 1 216 ? -22.977 -27.041 15.872 1.00 38.75 216 ALA A CA 1
ATOM 1662 C C . ALA A 1 216 ? -23.889 -25.832 16.129 1.00 38.75 216 ALA A C 1
ATOM 1664 O O . ALA A 1 216 ? -25.096 -25.898 15.884 1.00 38.75 216 ALA A O 1
ATOM 1665 N N . GLY A 1 217 ? -23.319 -24.759 16.681 1.00 41.09 217 GLY A N 1
ATOM 1666 C CA . GLY A 1 217 ? -24.083 -23.628 17.200 1.00 41.09 217 GLY A CA 1
ATOM 1667 C C . GLY A 1 217 ? -24.912 -22.960 16.109 1.00 41.09 217 GLY A C 1
ATOM 1668 O O . GLY A 1 217 ? -24.383 -22.177 15.325 1.00 41.09 217 GLY A O 1
ATOM 1669 N N . VAL A 1 218 ? -26.216 -23.248 16.071 1.00 42.53 218 VAL A N 1
ATOM 1670 C CA . VAL A 1 218 ? -27.140 -22.599 15.136 1.00 42.53 218 VAL A CA 1
ATOM 1671 C C . VAL A 1 218 ? -27.128 -21.097 15.423 1.00 42.53 218 VAL A C 1
ATOM 1673 O O . VAL A 1 218 ? -27.437 -20.657 16.539 1.00 42.53 218 VAL A O 1
ATOM 1676 N N . ALA A 1 219 ? -26.741 -20.310 14.418 1.00 53.66 219 ALA A N 1
ATOM 1677 C CA . ALA A 1 219 ? -26.749 -18.858 14.505 1.00 53.66 219 ALA A CA 1
ATOM 1678 C C . ALA A 1 219 ? -28.189 -18.379 14.740 1.00 53.66 219 ALA A C 1
ATOM 1680 O O . ALA A 1 219 ? -29.087 -18.642 13.939 1.00 53.66 219 ALA A O 1
ATOM 1681 N N . GLY A 1 220 ? -28.424 -17.704 15.864 1.00 67.00 220 GLY A N 1
ATOM 1682 C CA . GLY A 1 220 ? -29.740 -17.190 16.217 1.00 67.00 220 GLY A CA 1
ATOM 1683 C C . GLY A 1 220 ? -30.050 -15.943 15.401 1.00 67.00 220 GLY A C 1
ATOM 1684 O O . GLY A 1 220 ? -29.361 -14.935 15.532 1.00 67.00 220 GLY A O 1
ATOM 1685 N N . THR A 1 221 ? -31.086 -15.973 14.570 1.00 77.75 221 THR A N 1
ATOM 1686 C CA . THR A 1 221 ? -31.520 -14.779 13.835 1.00 77.75 221 THR A CA 1
ATOM 1687 C C . THR A 1 221 ? -32.368 -13.889 14.745 1.00 77.75 221 THR A C 1
ATOM 1689 O O . THR A 1 221 ? -33.459 -14.279 15.159 1.00 77.75 221 THR A O 1
ATOM 1692 N N . LEU A 1 222 ? -31.889 -12.684 15.058 1.00 81.56 222 LEU A N 1
ATOM 1693 C CA . LEU A 1 222 ? -32.665 -11.668 15.772 1.00 81.56 222 LEU A CA 1
ATOM 1694 C C . LEU A 1 222 ? -33.355 -10.722 14.782 1.00 81.56 222 LEU A C 1
ATOM 1696 O O . LEU A 1 222 ? -32.726 -10.188 13.867 1.00 81.56 222 LEU A O 1
ATOM 1700 N N . CYS A 1 223 ? -34.644 -10.459 15.004 1.00 81.50 223 CYS A N 1
ATOM 1701 C CA . CYS A 1 223 ? -35.407 -9.481 14.230 1.00 81.50 223 CYS A CA 1
ATOM 1702 C C . CYS A 1 223 ? -35.153 -8.056 14.748 1.00 81.50 223 CYS A C 1
ATOM 1704 O O . CYS A 1 223 ? -35.568 -7.705 15.855 1.00 81.50 223 CYS A O 1
ATOM 1706 N N . ALA A 1 224 ? -34.519 -7.212 13.936 1.00 80.69 224 ALA A N 1
ATOM 1707 C CA . ALA A 1 224 ? -34.278 -5.808 14.258 1.00 80.69 224 ALA A CA 1
ATOM 1708 C C . ALA A 1 224 ? -35.547 -4.964 14.034 1.00 80.69 224 ALA A C 1
ATOM 1710 O O . ALA A 1 224 ? -36.033 -4.823 12.907 1.00 80.69 224 ALA A O 1
ATOM 1711 N N . ARG A 1 225 ? -36.080 -4.371 15.112 1.00 80.62 225 ARG A N 1
ATOM 1712 C CA . ARG A 1 225 ? -37.247 -3.476 15.066 1.00 80.62 225 ARG A CA 1
ATOM 1713 C C . ARG A 1 225 ? -36.816 -2.011 15.104 1.00 80.62 225 ARG A C 1
ATOM 1715 O O . ARG A 1 225 ? -36.276 -1.542 16.100 1.00 80.62 225 ARG A O 1
ATOM 1722 N N . TRP A 1 226 ? -37.143 -1.281 14.045 1.00 79.06 226 TRP A N 1
ATOM 1723 C CA . TRP A 1 226 ? -36.895 0.155 13.930 1.00 79.06 226 TRP A CA 1
ATOM 1724 C C . TRP A 1 226 ? -38.083 0.975 14.451 1.00 79.06 226 TRP A C 1
ATOM 1726 O O . TRP A 1 226 ? -39.233 0.545 14.355 1.00 79.06 226 TRP A O 1
ATOM 1736 N N . ALA A 1 227 ? -37.810 2.168 14.991 1.00 75.56 227 ALA A N 1
ATOM 1737 C CA . ALA A 1 227 ? -38.842 3.101 15.464 1.00 75.56 227 ALA A CA 1
ATOM 1738 C C . ALA A 1 227 ? -39.572 3.840 14.320 1.00 75.56 227 ALA A C 1
ATOM 1740 O O . ALA A 1 227 ? -40.675 4.344 14.510 1.00 75.56 227 ALA A O 1
ATOM 1741 N N . ALA A 1 228 ? -38.961 3.879 13.134 1.00 72.56 228 ALA A N 1
ATOM 1742 C CA . ALA A 1 228 ? -39.514 4.390 11.882 1.00 72.56 228 ALA A CA 1
ATOM 1743 C C . ALA A 1 228 ? -39.099 3.452 10.729 1.00 72.56 228 ALA A C 1
ATOM 1745 O O . ALA A 1 228 ? -38.335 2.510 10.942 1.00 72.56 228 ALA A O 1
ATOM 1746 N N . ALA A 1 229 ? -39.579 3.688 9.506 1.00 71.88 229 ALA A N 1
ATOM 1747 C CA . ALA A 1 229 ? -39.178 2.881 8.352 1.00 71.88 229 ALA A CA 1
ATOM 1748 C C . ALA A 1 229 ? -37.663 3.001 8.076 1.00 71.88 229 ALA A C 1
ATOM 1750 O O . ALA A 1 229 ? -37.131 4.103 7.945 1.00 71.88 229 ALA A O 1
ATOM 1751 N N . ALA A 1 230 ? -36.968 1.864 7.971 1.00 73.06 230 ALA A N 1
ATOM 1752 C CA . ALA A 1 230 ? -35.536 1.820 7.686 1.00 73.06 230 ALA A CA 1
ATOM 1753 C C . ALA A 1 230 ? -35.251 2.217 6.225 1.00 73.06 230 ALA A C 1
ATOM 1755 O O . ALA A 1 230 ? -35.470 1.433 5.298 1.00 73.06 230 ALA A O 1
ATOM 1756 N N . LEU A 1 231 ? -34.751 3.438 6.022 1.00 75.94 231 LEU A N 1
ATOM 1757 C CA . LEU A 1 231 ? -34.388 3.968 4.708 1.00 75.94 231 LEU A CA 1
ATOM 1758 C C . LEU A 1 231 ? -33.095 3.314 4.199 1.00 75.94 231 LEU A C 1
ATOM 1760 O O . LEU A 1 231 ? -31.990 3.711 4.569 1.00 75.94 231 LEU A O 1
ATOM 1764 N N . ARG A 1 232 ? -33.229 2.306 3.329 1.00 75.94 232 ARG A N 1
ATOM 1765 C CA . ARG A 1 232 ? -32.086 1.678 2.649 1.00 75.94 232 ARG A CA 1
ATOM 1766 C C . ARG A 1 232 ? -31.535 2.612 1.572 1.00 75.94 232 ARG A C 1
ATOM 1768 O O . ARG A 1 232 ? -32.067 2.656 0.466 1.00 75.94 232 ARG A O 1
ATOM 1775 N N . SER A 1 233 ? -30.449 3.315 1.875 1.00 77.69 233 SER A N 1
ATOM 1776 C CA . SER A 1 233 ? -29.627 3.951 0.843 1.00 77.69 233 SER A CA 1
ATOM 1777 C C . SER A 1 233 ? -28.696 2.911 0.217 1.00 77.69 233 SER A C 1
ATOM 1779 O O . SER A 1 233 ? -28.010 2.188 0.939 1.00 77.69 233 SER A O 1
ATOM 1781 N N . ARG A 1 234 ? -28.660 2.832 -1.116 1.00 75.00 234 ARG A N 1
ATOM 1782 C CA . ARG A 1 234 ? -27.556 2.201 -1.855 1.00 75.00 234 ARG A CA 1
ATOM 1783 C C . ARG A 1 234 ? -26.698 3.322 -2.419 1.00 75.00 234 ARG A C 1
ATOM 1785 O O . ARG A 1 234 ? -27.236 4.202 -3.087 1.00 75.00 234 ARG A O 1
ATOM 1792 N N . HIS A 1 235 ? -25.390 3.283 -2.182 1.00 73.44 235 HIS A N 1
ATOM 1793 C CA . HIS A 1 235 ? -24.486 4.240 -2.808 1.00 73.44 235 HIS A CA 1
ATOM 1794 C C . HIS A 1 235 ? -24.497 4.023 -4.330 1.00 73.44 235 HIS A C 1
ATOM 1796 O O . HIS A 1 235 ? -24.199 2.928 -4.806 1.00 73.44 235 HIS A O 1
ATOM 1802 N N . GLN A 1 236 ? -24.883 5.054 -5.082 1.00 77.00 236 GLN A N 1
ATOM 1803 C CA . GLN A 1 236 ? -24.801 5.082 -6.540 1.00 77.00 236 GLN A CA 1
ATOM 1804 C C . GLN A 1 236 ? -23.645 6.009 -6.909 1.00 77.00 236 GLN A C 1
ATOM 1806 O O . GLN A 1 236 ? -23.726 7.221 -6.726 1.00 77.00 236 GLN A O 1
ATOM 1811 N N . GLY A 1 237 ? -22.549 5.414 -7.367 1.00 86.19 237 GLY A N 1
ATOM 1812 C CA . GLY A 1 237 ? -21.293 6.094 -7.664 1.00 86.19 237 GLY A CA 1
ATOM 1813 C C . GLY A 1 237 ? -20.411 5.221 -8.553 1.00 86.19 237 GLY A C 1
ATOM 1814 O O . GLY A 1 237 ? -20.800 4.107 -8.914 1.00 86.19 237 GLY A O 1
ATOM 1815 N N . LEU A 1 238 ? -19.221 5.722 -8.896 1.00 89.38 238 LEU A N 1
ATOM 1816 C CA . LEU A 1 238 ? -18.337 5.078 -9.871 1.00 89.38 238 LEU A CA 1
ATOM 1817 C C . LEU A 1 238 ? -17.943 3.649 -9.465 1.00 89.38 238 LEU A C 1
ATOM 1819 O O . LEU A 1 238 ? -18.126 2.735 -10.262 1.00 89.38 238 LEU A O 1
ATOM 1823 N N . ALA A 1 239 ? -17.470 3.429 -8.233 1.00 88.69 239 ALA A N 1
ATOM 1824 C CA . ALA A 1 239 ? -17.035 2.099 -7.801 1.00 88.69 239 ALA A CA 1
ATOM 1825 C C . ALA A 1 239 ? -18.173 1.050 -7.819 1.00 88.69 239 ALA A C 1
ATOM 1827 O O . ALA A 1 239 ? -17.995 0.011 -8.461 1.00 88.69 239 ALA A O 1
ATOM 1828 N N . PRO A 1 240 ? -19.381 1.317 -7.273 1.00 88.25 240 PRO A N 1
ATOM 1829 C CA . PRO A 1 240 ? -20.543 0.457 -7.494 1.00 88.25 240 PRO A CA 1
ATOM 1830 C C . PRO A 1 240 ? -20.857 0.192 -8.970 1.00 88.25 240 PRO A C 1
ATOM 1832 O O . PRO A 1 240 ? -21.157 -0.949 -9.312 1.00 88.25 240 PRO A O 1
ATOM 1835 N N . ALA A 1 241 ? -20.786 1.194 -9.853 1.00 92.31 241 ALA A N 1
ATOM 1836 C CA . ALA A 1 241 ? -21.052 0.997 -11.281 1.00 92.31 241 ALA A CA 1
ATOM 1837 C C . ALA A 1 241 ? -20.011 0.070 -11.937 1.00 92.31 241 ALA A C 1
ATOM 1839 O O . ALA A 1 241 ? -20.387 -0.882 -12.619 1.00 92.31 241 ALA A O 1
ATOM 1840 N N . LEU A 1 242 ? -18.720 0.281 -11.662 1.00 93.31 242 LEU A N 1
ATOM 1841 C CA . LEU A 1 242 ? -17.627 -0.575 -12.136 1.00 93.31 242 LEU A CA 1
ATOM 1842 C C . LEU A 1 242 ? -17.784 -2.021 -11.651 1.00 93.31 242 LEU A C 1
ATOM 1844 O O . LEU A 1 242 ? -17.665 -2.950 -12.448 1.00 93.31 242 LEU A O 1
ATOM 1848 N N . LEU A 1 243 ? -18.128 -2.226 -10.376 1.00 90.94 243 LEU A N 1
ATOM 1849 C CA . LEU A 1 243 ? -18.370 -3.557 -9.805 1.00 90.94 243 LEU A CA 1
ATOM 1850 C C . LEU A 1 243 ? -19.517 -4.309 -10.509 1.00 90.94 243 LEU A C 1
ATOM 1852 O O . LEU A 1 243 ? -19.424 -5.524 -10.658 1.00 90.94 243 LEU A O 1
ATOM 1856 N N . HIS A 1 244 ? -20.558 -3.620 -10.995 1.00 90.62 244 HIS A N 1
ATOM 1857 C CA . HIS A 1 244 ? -21.624 -4.252 -11.795 1.00 90.62 244 HIS A CA 1
ATOM 1858 C C . HIS A 1 244 ? -21.211 -4.540 -13.252 1.00 90.62 244 HIS A C 1
ATOM 1860 O O . HIS A 1 244 ? -21.840 -5.376 -13.895 1.00 90.62 244 HIS A O 1
ATOM 1866 N N . LEU A 1 245 ? -20.179 -3.869 -13.777 1.00 92.62 245 LEU A N 1
ATOM 1867 C CA . LEU A 1 245 ? -19.679 -4.054 -15.147 1.00 92.62 245 LEU A CA 1
ATOM 1868 C C . LEU A 1 245 ? -18.578 -5.129 -15.266 1.00 92.62 245 LEU A C 1
ATOM 1870 O O . LEU A 1 245 ? -18.269 -5.540 -16.380 1.00 92.62 245 LEU A O 1
ATOM 1874 N N . GLY A 1 246 ? -17.986 -5.577 -14.151 1.00 87.94 246 GLY A N 1
ATOM 1875 C CA . GLY A 1 246 ? -16.882 -6.558 -14.125 1.00 87.94 246 GLY A CA 1
ATOM 1876 C C . GLY A 1 246 ? -15.703 -6.200 -13.203 1.00 87.94 246 GLY A C 1
ATOM 1877 O O . GLY A 1 246 ? -14.699 -6.917 -13.160 1.00 87.94 246 GLY A O 1
ATOM 1878 N N . GLY A 1 247 ? -15.802 -5.095 -12.459 1.00 92.62 247 GLY A N 1
ATOM 1879 C CA . GLY A 1 247 ? -14.759 -4.621 -11.551 1.00 92.62 247 GLY A CA 1
ATOM 1880 C C . GLY A 1 247 ? -13.571 -3.982 -12.291 1.00 92.62 247 GLY A C 1
ATOM 1881 O O . GLY A 1 247 ? -13.767 -3.360 -13.340 1.00 92.62 247 GLY A O 1
ATOM 1882 N N . PRO A 1 248 ? -12.335 -4.101 -11.769 1.00 94.56 248 PRO A N 1
ATOM 1883 C CA . PRO A 1 248 ? -11.175 -3.373 -12.291 1.00 94.56 248 PRO A CA 1
ATOM 1884 C C . PRO A 1 248 ? -10.775 -3.806 -13.710 1.00 94.56 248 PRO A C 1
ATOM 1886 O O . PRO A 1 248 ? -10.278 -2.988 -14.482 1.00 94.56 248 PRO A O 1
ATOM 1889 N N . HIS A 1 249 ? -11.077 -5.051 -14.099 1.00 94.19 249 HIS A N 1
ATOM 1890 C CA . HIS A 1 249 ? -10.819 -5.598 -15.437 1.00 94.19 249 HIS A CA 1
ATOM 1891 C C . HIS A 1 249 ? -11.415 -4.748 -16.571 1.00 94.19 249 HIS A C 1
ATOM 1893 O O . HIS A 1 249 ? -10.847 -4.685 -17.659 1.00 94.19 249 HIS A O 1
ATOM 1899 N N . VAL A 1 250 ? -12.534 -4.057 -16.320 1.00 95.31 250 VAL A N 1
ATOM 1900 C CA . VAL A 1 250 ? -13.166 -3.158 -17.300 1.00 95.31 250 VAL A CA 1
ATOM 1901 C C . VAL A 1 250 ? -12.290 -1.931 -17.556 1.00 95.31 250 VAL A C 1
ATOM 1903 O O . VAL A 1 250 ? -12.107 -1.537 -18.704 1.00 95.31 250 VAL A O 1
ATOM 1906 N N . LEU A 1 251 ? -11.707 -1.347 -16.504 1.00 96.19 251 LEU A N 1
ATOM 1907 C CA . LEU A 1 251 ? -10.780 -0.220 -16.632 1.00 96.19 251 LEU A CA 1
ATOM 1908 C C . LEU A 1 251 ? -9.434 -0.657 -17.220 1.00 96.19 251 LEU A C 1
ATOM 1910 O O . LEU A 1 251 ? -8.869 0.079 -18.022 1.00 96.19 251 LEU A O 1
ATOM 1914 N N . LEU A 1 252 ? -8.960 -1.863 -16.895 1.00 96.50 252 LEU A N 1
ATOM 1915 C CA . LEU A 1 252 ? -7.770 -2.461 -17.507 1.00 96.50 252 LEU A CA 1
ATOM 1916 C C . LEU A 1 252 ? -7.954 -2.657 -19.020 1.00 96.50 252 LEU A C 1
ATOM 1918 O O . LEU A 1 252 ? -7.091 -2.258 -19.800 1.00 96.50 252 LEU A O 1
ATOM 1922 N N . TYR A 1 253 ? -9.101 -3.197 -19.443 1.00 96.31 253 TYR A N 1
ATOM 1923 C CA . TYR A 1 253 ? -9.460 -3.298 -20.858 1.00 96.31 253 TYR A CA 1
ATOM 1924 C C . TYR A 1 253 ? -9.545 -1.916 -21.518 1.00 96.31 253 TYR A C 1
ATOM 1926 O O . TYR A 1 253 ? -8.971 -1.717 -22.584 1.00 96.31 253 TYR A O 1
ATOM 1934 N N . LEU A 1 254 ? -10.204 -0.936 -20.891 1.00 96.94 254 LEU A N 1
ATOM 1935 C CA . LEU A 1 254 ? -10.304 0.420 -21.444 1.00 96.94 254 LEU A CA 1
ATOM 1936 C C . LEU A 1 254 ? -8.935 1.112 -21.561 1.00 96.94 254 LEU A C 1
ATOM 1938 O O . LEU A 1 254 ? -8.679 1.749 -22.579 1.00 96.94 254 LEU A O 1
ATOM 1942 N N . TYR A 1 255 ? -8.030 0.930 -20.595 1.00 98.12 255 TYR A N 1
ATOM 1943 C CA . TYR A 1 255 ? -6.638 1.381 -20.697 1.00 98.12 255 TYR A CA 1
ATOM 1944 C C . TYR A 1 255 ? -5.915 0.705 -21.875 1.00 98.12 255 TYR A C 1
ATOM 1946 O O . TYR A 1 255 ? -5.346 1.396 -22.721 1.00 98.12 255 TYR A O 1
ATOM 1954 N N . ALA A 1 256 ? -6.021 -0.620 -22.010 1.00 98.00 256 ALA A N 1
ATOM 1955 C CA . ALA A 1 256 ? -5.460 -1.345 -23.151 1.00 98.00 256 ALA A CA 1
ATOM 1956 C C . ALA A 1 256 ? -6.043 -0.870 -24.499 1.00 98.00 256 ALA A C 1
ATOM 1958 O O . ALA A 1 256 ? -5.309 -0.783 -25.480 1.00 98.00 256 ALA A O 1
ATOM 1959 N N . ARG A 1 257 ? -7.325 -0.479 -24.555 1.00 98.19 257 ARG A N 1
ATOM 1960 C CA . ARG A 1 257 ? -7.946 0.125 -25.750 1.00 98.19 257 ARG A CA 1
ATOM 1961 C C . ARG A 1 257 ? -7.419 1.532 -26.054 1.00 98.19 257 ARG A C 1
ATOM 1963 O O . ARG A 1 257 ? -7.278 1.855 -27.228 1.00 98.19 257 ARG A O 1
ATOM 1970 N N . VAL A 1 258 ? -7.096 2.351 -25.049 1.00 98.50 258 VAL A N 1
ATOM 1971 C CA . VAL A 1 258 ? -6.429 3.659 -25.246 1.00 98.50 258 VAL A CA 1
ATOM 1972 C C . VAL A 1 258 ? -5.023 3.469 -25.836 1.00 98.50 258 VAL A C 1
ATOM 1974 O O . VAL A 1 258 ? -4.639 4.196 -26.750 1.00 98.50 258 VAL A O 1
ATOM 1977 N N . VAL A 1 259 ? -4.293 2.441 -25.388 1.00 98.19 259 VAL A N 1
ATOM 1978 C CA . VAL A 1 259 ? -2.996 2.037 -25.964 1.00 98.19 259 VAL A CA 1
ATOM 1979 C C . VAL A 1 259 ? -3.152 1.482 -27.391 1.00 98.19 259 VAL A C 1
ATOM 1981 O O . VAL A 1 259 ? -2.405 1.859 -28.288 1.00 98.19 259 VAL A O 1
ATOM 1984 N N . GLU A 1 260 ? -4.147 0.629 -27.652 1.00 97.56 260 GLU A N 1
ATOM 1985 C CA . GLU A 1 260 ? -4.419 0.068 -28.989 1.00 97.56 260 GLU A CA 1
ATOM 1986 C C . GLU A 1 260 ? -4.761 1.153 -30.026 1.00 97.56 260 GLU A C 1
ATOM 1988 O O . GLU A 1 260 ? -4.347 1.062 -31.188 1.00 97.56 260 GLU A O 1
ATOM 1993 N N . LEU A 1 261 ? -5.475 2.198 -29.597 1.00 97.81 261 LEU A N 1
ATOM 1994 C CA . LEU A 1 261 ? -5.828 3.372 -30.402 1.00 97.81 261 LEU A CA 1
ATOM 1995 C C . LEU A 1 261 ? -4.657 4.341 -30.644 1.00 97.81 261 LEU A C 1
ATOM 1997 O O . LEU A 1 261 ? -4.847 5.316 -31.363 1.00 97.81 261 LEU A O 1
ATOM 2001 N N . ASP A 1 262 ? -3.460 4.052 -30.121 1.00 96.38 262 ASP A N 1
ATOM 2002 C CA . ASP A 1 262 ? -2.241 4.857 -30.312 1.00 96.38 262 ASP A CA 1
ATOM 2003 C C . ASP A 1 262 ? -2.349 6.288 -29.746 1.00 96.38 262 ASP A C 1
ATOM 2005 O O . ASP A 1 262 ? -1.819 7.249 -30.302 1.00 96.38 262 ASP A O 1
ATOM 2009 N N . ALA A 1 263 ? -3.072 6.437 -28.628 1.00 97.50 263 ALA A N 1
ATOM 2010 C CA . ALA A 1 263 ? -3.214 7.716 -27.934 1.00 97.50 263 ALA A CA 1
ATOM 2011 C C . ALA A 1 263 ? -1.862 8.244 -27.417 1.00 97.50 263 ALA A C 1
ATOM 2013 O O . ALA A 1 263 ? -0.919 7.472 -27.205 1.00 97.50 263 ALA A O 1
ATOM 2014 N N . THR A 1 264 ? -1.770 9.553 -27.169 1.00 97.19 264 THR A N 1
ATOM 2015 C CA . THR A 1 264 ? -0.510 10.200 -26.769 1.00 97.19 264 THR A CA 1
ATOM 2016 C C . THR A 1 264 ? 0.021 9.674 -25.424 1.00 97.19 264 THR A C 1
ATOM 2018 O O . THR A 1 264 ? -0.758 9.194 -24.595 1.00 97.19 264 THR A O 1
ATOM 2021 N N . PRO A 1 265 ? 1.335 9.798 -25.137 1.00 95.75 265 PRO A N 1
ATOM 2022 C CA . PRO A 1 265 ? 1.916 9.335 -23.873 1.00 95.75 265 PRO A CA 1
ATOM 2023 C C . PRO A 1 265 ? 1.217 9.883 -22.617 1.00 95.75 265 PRO A C 1
ATOM 2025 O O . PRO A 1 265 ? 1.047 9.156 -21.639 1.00 95.75 265 PRO A O 1
ATOM 2028 N N . ALA A 1 266 ? 0.760 11.140 -22.656 1.00 96.06 266 ALA A N 1
ATOM 2029 C CA . ALA A 1 266 ? 0.000 11.756 -21.571 1.00 96.06 266 ALA A CA 1
ATOM 2030 C C . ALA A 1 266 ? -1.416 11.162 -21.431 1.00 96.06 266 ALA A C 1
ATOM 2032 O O . ALA A 1 266 ? -1.869 10.915 -20.316 1.00 96.06 266 ALA A O 1
ATOM 2033 N N . GLU A 1 267 ? -2.113 10.875 -22.534 1.00 97.44 267 GLU A N 1
ATOM 2034 C CA . GLU A 1 267 ? -3.438 10.233 -22.509 1.00 97.44 267 GLU A CA 1
ATOM 2035 C C . GLU A 1 267 ? -3.370 8.780 -22.024 1.00 97.44 267 GLU A C 1
ATOM 2037 O O . GLU A 1 267 ? -4.202 8.365 -21.214 1.00 97.44 267 GLU A O 1
ATOM 2042 N N . GLN A 1 268 ? -2.351 8.023 -22.447 1.00 97.81 268 GLN A N 1
ATOM 2043 C CA . GLN A 1 268 ? -2.100 6.670 -21.939 1.00 97.81 268 GLN A CA 1
ATOM 2044 C C . GLN A 1 268 ? -1.818 6.690 -20.428 1.00 97.81 268 GLN A C 1
ATOM 2046 O O . GLN A 1 268 ? -2.394 5.893 -19.685 1.00 97.81 268 GLN A O 1
ATOM 2051 N N . ALA A 1 269 ? -0.998 7.634 -19.952 1.00 97.69 269 ALA A N 1
ATOM 2052 C CA . ALA A 1 269 ? -0.739 7.815 -18.526 1.00 97.69 269 ALA A CA 1
ATOM 2053 C C . ALA A 1 269 ? -2.009 8.211 -17.748 1.00 97.69 269 ALA A C 1
ATOM 2055 O O . ALA A 1 269 ? -2.310 7.603 -16.721 1.00 97.69 269 ALA A O 1
ATOM 2056 N N . MET A 1 270 ? -2.813 9.158 -18.247 1.00 97.88 270 MET A N 1
ATOM 2057 C CA . MET A 1 270 ? -4.090 9.532 -17.619 1.00 97.88 270 MET A CA 1
ATOM 2058 C C . MET A 1 270 ? -5.067 8.348 -17.535 1.00 97.88 270 MET A C 1
ATOM 2060 O O . MET A 1 270 ? -5.713 8.164 -16.501 1.00 97.88 270 MET A O 1
ATOM 2064 N N . ALA A 1 271 ? -5.149 7.511 -18.573 1.00 98.38 271 ALA A N 1
ATOM 2065 C CA . ALA A 1 271 ? -5.985 6.310 -18.571 1.00 98.38 271 ALA A CA 1
ATOM 2066 C C . ALA A 1 271 ? -5.516 5.265 -17.537 1.00 98.38 271 ALA A C 1
ATOM 2068 O O . ALA A 1 271 ? -6.346 4.718 -16.805 1.00 98.38 271 ALA A O 1
ATOM 2069 N N . LEU A 1 272 ? -4.201 5.048 -17.401 1.00 98.50 272 LEU A N 1
ATOM 2070 C CA . LEU A 1 272 ? -3.632 4.233 -16.320 1.00 98.50 272 LEU A CA 1
ATOM 2071 C C . LEU A 1 272 ? -3.955 4.828 -14.938 1.00 98.50 272 LEU A C 1
ATOM 2073 O O . LEU A 1 272 ? -4.332 4.099 -14.021 1.00 98.50 272 LEU A O 1
ATOM 2077 N N . GLY A 1 273 ? -3.875 6.151 -14.793 1.00 97.88 273 GLY A N 1
ATOM 2078 C CA . GLY A 1 273 ? -4.187 6.853 -13.547 1.00 97.88 273 GLY A CA 1
ATOM 2079 C C . GLY A 1 273 ? -5.643 6.682 -13.117 1.00 97.88 273 GLY A C 1
ATOM 2080 O O . GLY A 1 273 ? -5.910 6.495 -11.932 1.00 97.88 273 GLY A O 1
ATOM 2081 N N . ILE A 1 274 ? -6.583 6.662 -14.067 1.00 97.50 274 ILE A N 1
ATOM 2082 C CA . ILE A 1 274 ? -7.998 6.358 -13.800 1.00 97.50 274 ILE A CA 1
ATOM 2083 C C . ILE A 1 274 ? -8.160 4.924 -13.274 1.00 97.50 274 ILE A C 1
ATOM 2085 O O . ILE A 1 274 ? -8.861 4.733 -12.280 1.00 97.50 274 ILE A O 1
ATOM 2089 N N . LEU A 1 275 ? -7.497 3.932 -13.884 1.00 97.56 275 LEU A N 1
ATOM 2090 C CA . LEU A 1 275 ? -7.500 2.539 -13.414 1.00 97.56 275 LEU A CA 1
ATOM 2091 C C . LEU A 1 275 ? -6.949 2.422 -11.985 1.00 97.56 275 LEU A C 1
ATOM 2093 O O . LEU A 1 275 ? -7.655 1.952 -11.089 1.00 97.56 275 LEU A O 1
ATOM 2097 N N . LEU A 1 276 ? -5.710 2.869 -11.765 1.00 97.38 276 LEU A N 1
ATOM 2098 C CA . LEU A 1 276 ? -5.021 2.725 -10.480 1.00 97.38 276 LEU A CA 1
ATOM 2099 C C . LEU A 1 276 ? -5.766 3.463 -9.359 1.00 97.38 276 LEU A C 1
ATOM 2101 O O . LEU A 1 276 ? -5.999 2.886 -8.293 1.00 97.38 276 LEU A O 1
ATOM 2105 N N . ARG A 1 277 ? -6.230 4.694 -9.617 1.00 95.88 277 ARG A N 1
ATOM 2106 C CA . ARG A 1 277 ? -6.961 5.502 -8.631 1.00 95.88 277 ARG A CA 1
ATOM 2107 C C . ARG A 1 277 ? -8.339 4.937 -8.313 1.00 95.88 277 ARG A C 1
ATOM 2109 O O . ARG A 1 277 ? -8.714 4.914 -7.144 1.00 95.88 277 ARG A O 1
ATOM 2116 N N . ALA A 1 278 ? -9.084 4.452 -9.310 1.00 94.62 278 ALA A N 1
ATOM 2117 C CA . ALA A 1 278 ? -10.382 3.814 -9.077 1.00 94.62 278 ALA A CA 1
ATOM 2118 C C . ALA A 1 278 ? -10.257 2.551 -8.210 1.00 94.62 278 ALA A C 1
ATOM 2120 O O . ALA A 1 278 ? -11.134 2.294 -7.388 1.00 94.62 278 ALA A O 1
ATOM 2121 N N . CYS A 1 279 ? -9.154 1.807 -8.343 1.00 93.50 279 CYS A N 1
ATOM 2122 C CA . CYS A 1 279 ? -8.845 0.688 -7.455 1.00 93.50 279 CYS A CA 1
ATOM 2123 C C . CYS A 1 279 ? -8.423 1.170 -6.058 1.00 93.50 279 CYS A C 1
ATOM 2125 O O . CYS A 1 279 ? -8.903 0.632 -5.068 1.00 93.50 279 CYS A O 1
ATOM 2127 N N . ARG A 1 280 ? -7.587 2.213 -5.950 1.00 91.44 280 ARG A N 1
ATOM 2128 C CA . ARG A 1 280 ? -7.086 2.739 -4.663 1.00 91.44 280 ARG A CA 1
ATOM 2129 C C . ARG A 1 280 ? -8.187 3.304 -3.750 1.00 91.44 280 ARG A C 1
ATOM 2131 O O . ARG A 1 280 ? -8.065 3.187 -2.534 1.00 91.44 280 ARG A O 1
ATOM 2138 N N . VAL A 1 281 ? -9.263 3.883 -4.297 1.00 89.12 281 VAL A N 1
ATOM 2139 C CA . VAL A 1 281 ? -10.329 4.538 -3.497 1.00 89.12 281 VAL A CA 1
ATOM 2140 C C . VAL A 1 281 ? -11.462 3.621 -3.011 1.00 89.12 281 VAL A C 1
ATOM 2142 O O . VAL A 1 281 ? -12.299 4.074 -2.231 1.00 89.12 281 VAL A O 1
ATOM 2145 N N . ASP A 1 282 ? -11.525 2.359 -3.445 1.00 89.31 282 ASP A N 1
ATOM 2146 C CA . ASP A 1 282 ? -12.583 1.415 -3.058 1.00 89.31 282 ASP A CA 1
ATOM 2147 C C . ASP A 1 282 ? -11.994 0.059 -2.654 1.00 89.31 282 ASP A C 1
ATOM 2149 O O . ASP A 1 282 ? -11.269 -0.569 -3.417 1.00 89.31 282 ASP A O 1
ATOM 2153 N N . ASN A 1 283 ? -12.328 -0.417 -1.452 1.00 88.38 283 ASN A N 1
ATOM 2154 C CA . ASN A 1 283 ? -11.752 -1.638 -0.873 1.00 88.38 283 ASN A CA 1
ATOM 2155 C C . ASN A 1 283 ? -12.008 -2.897 -1.720 1.00 88.38 283 ASN A C 1
ATOM 2157 O O . ASN A 1 283 ? -11.184 -3.807 -1.730 1.00 88.38 283 ASN A O 1
ATOM 2161 N N . ARG A 1 284 ? -13.124 -2.958 -2.457 1.00 88.62 284 ARG A N 1
ATOM 2162 C CA . ARG A 1 284 ? -13.506 -4.131 -3.253 1.00 88.62 284 ARG A CA 1
ATOM 2163 C C . ARG A 1 284 ? -12.816 -4.114 -4.612 1.00 88.62 284 ARG A C 1
ATOM 2165 O O . ARG A 1 284 ? -12.342 -5.155 -5.057 1.00 88.62 284 ARG A O 1
ATOM 2172 N N . LEU A 1 285 ? -12.697 -2.945 -5.245 1.00 91.81 285 LEU A N 1
ATOM 2173 C CA . LEU A 1 285 ? -11.859 -2.785 -6.439 1.00 91.81 285 LEU A CA 1
ATOM 2174 C C . LEU A 1 285 ? -10.370 -2.991 -6.111 1.00 91.81 285 LEU A C 1
ATOM 2176 O O . LEU A 1 285 ? -9.686 -3.666 -6.877 1.00 91.81 285 LEU A O 1
ATOM 2180 N N . TYR A 1 286 ? -9.894 -2.502 -4.959 1.00 92.88 286 TYR A N 1
ATOM 2181 C CA . TYR A 1 286 ? -8.545 -2.766 -4.447 1.00 92.88 286 TYR A CA 1
ATOM 2182 C C . TYR A 1 286 ? -8.299 -4.268 -4.277 1.00 92.88 286 TYR A C 1
ATOM 2184 O O . TYR A 1 286 ? -7.372 -4.803 -4.882 1.00 92.88 286 TYR A O 1
ATOM 2192 N N . ALA A 1 287 ? -9.158 -4.968 -3.527 1.00 89.69 287 ALA A N 1
ATOM 2193 C CA . ALA A 1 287 ? -9.011 -6.402 -3.285 1.00 89.69 287 ALA A CA 1
ATOM 2194 C C . ALA A 1 287 ? -9.065 -7.232 -4.579 1.00 89.69 287 ALA A C 1
ATOM 2196 O O . ALA A 1 287 ? -8.303 -8.184 -4.718 1.00 89.69 287 ALA A O 1
ATOM 2197 N N . MET A 1 288 ? -9.897 -6.854 -5.557 1.00 90.56 288 MET A N 1
ATOM 2198 C CA . MET A 1 288 ? -9.901 -7.507 -6.871 1.00 90.56 288 MET A CA 1
ATOM 2199 C C . MET A 1 288 ? -8.609 -7.256 -7.668 1.00 90.56 288 MET A C 1
ATOM 2201 O O . MET A 1 288 ? -8.133 -8.175 -8.328 1.00 90.56 288 MET A O 1
ATOM 2205 N N . PHE A 1 289 ? -8.048 -6.042 -7.635 1.00 93.25 289 PHE A N 1
ATOM 2206 C CA . PHE A 1 289 ? -6.928 -5.655 -8.505 1.00 93.25 289 PHE A CA 1
ATOM 2207 C C . PHE A 1 289 ? -5.537 -5.961 -7.925 1.00 93.25 289 PHE A C 1
ATOM 2209 O O . PHE A 1 289 ? -4.668 -6.421 -8.657 1.00 93.25 289 PHE A O 1
ATOM 2216 N N . TYR A 1 290 ? -5.340 -5.730 -6.623 1.00 90.69 290 TYR A N 1
ATOM 2217 C CA . TYR A 1 290 ? -4.079 -5.958 -5.901 1.00 90.69 290 TYR A CA 1
ATOM 2218 C C . TYR A 1 290 ? -4.067 -7.276 -5.105 1.00 90.69 290 TYR A C 1
ATOM 2220 O O . TYR A 1 290 ? -3.007 -7.735 -4.692 1.00 90.69 290 TYR A O 1
ATOM 2228 N N . GLY A 1 291 ? -5.229 -7.902 -4.877 1.00 79.12 291 GLY A N 1
ATOM 2229 C CA . GLY A 1 291 ? -5.349 -9.237 -4.271 1.00 79.12 291 GLY A CA 1
ATOM 2230 C C . GLY A 1 291 ? -5.370 -10.395 -5.274 1.00 79.12 291 GLY A C 1
ATOM 2231 O O . GLY A 1 291 ? -5.674 -11.522 -4.894 1.00 79.12 291 GLY A O 1
ATOM 2232 N N . SER A 1 292 ? -5.080 -10.125 -6.547 1.00 77.19 292 SER A N 1
ATOM 2233 C CA . SER A 1 292 ? -4.942 -11.124 -7.609 1.00 77.19 292 SER A CA 1
ATOM 2234 C C . SER A 1 292 ? -3.872 -10.686 -8.611 1.00 77.19 292 SER A C 1
ATOM 2236 O O . SER A 1 292 ? -3.439 -9.534 -8.597 1.00 77.19 292 SER A O 1
ATOM 2238 N N . ASP A 1 293 ? -3.517 -11.566 -9.546 1.00 82.75 293 ASP A N 1
ATOM 2239 C CA . ASP A 1 293 ? -2.526 -11.301 -10.602 1.00 82.75 293 ASP A CA 1
ATOM 2240 C C . ASP A 1 293 ? -2.978 -10.226 -11.626 1.00 82.75 293 ASP A C 1
ATOM 2242 O O . ASP A 1 293 ? -2.274 -9.930 -12.593 1.00 82.75 293 ASP A O 1
ATOM 2246 N N . SER A 1 294 ? -4.144 -9.599 -11.415 1.00 91.38 294 SER A N 1
ATOM 2247 C CA . SER A 1 294 ? -4.701 -8.521 -12.247 1.00 91.38 294 SER A CA 1
ATOM 2248 C C . SER A 1 294 ? -3.760 -7.324 -12.413 1.00 91.38 294 SER A C 1
ATOM 2250 O O . SER A 1 294 ? -3.749 -6.707 -13.479 1.00 91.38 294 SER A O 1
ATOM 2252 N N . LEU A 1 295 ? -2.955 -6.997 -11.394 1.00 94.56 295 LEU A N 1
ATOM 2253 C CA . LEU A 1 295 ? -1.926 -5.958 -11.500 1.00 94.56 295 LEU A CA 1
ATOM 2254 C C . LEU A 1 295 ? -0.845 -6.339 -12.527 1.00 94.56 295 LEU A C 1
ATOM 2256 O O . LEU A 1 295 ? -0.386 -5.485 -13.286 1.00 94.56 295 LEU A O 1
ATOM 2260 N N . GLU A 1 296 ? -0.466 -7.618 -12.600 1.00 94.56 296 GLU A N 1
ATOM 2261 C CA . GLU A 1 296 ? 0.591 -8.105 -13.498 1.00 94.56 296 GLU A CA 1
ATOM 2262 C C . GLU A 1 296 ? 0.146 -8.093 -14.966 1.00 94.56 296 GLU A C 1
ATOM 2264 O O . GLU A 1 296 ? 0.977 -7.971 -15.866 1.00 94.56 296 GLU A O 1
ATOM 2269 N N . MET A 1 297 ? -1.166 -8.108 -15.233 1.00 95.38 297 MET A N 1
ATOM 2270 C CA . MET A 1 297 ? -1.706 -7.937 -16.587 1.00 95.38 297 MET A CA 1
ATOM 2271 C C . MET A 1 297 ? -1.287 -6.602 -17.231 1.00 95.38 297 MET A C 1
ATOM 2273 O O . MET A 1 297 ? -1.218 -6.521 -18.459 1.00 95.38 297 MET A O 1
ATOM 2277 N N . LEU A 1 298 ? -0.932 -5.576 -16.443 1.00 97.12 298 LEU A N 1
ATOM 2278 C CA . LEU A 1 298 ? -0.345 -4.337 -16.970 1.00 97.12 298 LEU A CA 1
ATOM 2279 C C . LEU A 1 298 ? 0.971 -4.581 -17.721 1.00 97.12 298 LEU A C 1
ATOM 2281 O O . LEU A 1 298 ? 1.216 -3.904 -18.714 1.00 97.12 298 LEU A O 1
ATOM 2285 N N . LEU A 1 299 ? 1.765 -5.590 -17.344 1.00 96.81 299 LEU A N 1
ATOM 2286 C CA . LEU A 1 299 ? 2.983 -5.973 -18.072 1.00 96.81 299 LEU A CA 1
ATOM 2287 C C . LEU A 1 299 ? 2.669 -6.425 -19.507 1.00 96.81 299 LEU A C 1
ATOM 2289 O O . LEU A 1 299 ? 3.443 -6.153 -20.420 1.00 96.81 299 LEU A O 1
ATOM 2293 N N . THR A 1 300 ? 1.506 -7.048 -19.728 1.00 95.44 300 THR A N 1
ATOM 2294 C CA . THR A 1 300 ? 1.042 -7.427 -21.076 1.00 95.44 300 THR A CA 1
ATOM 2295 C C . THR A 1 300 ? 0.667 -6.195 -21.905 1.00 95.44 300 THR A C 1
ATOM 2297 O O . THR A 1 300 ? 0.893 -6.175 -23.112 1.00 95.44 300 THR A O 1
ATOM 2300 N N . VAL A 1 301 ? 0.141 -5.140 -21.269 1.00 97.12 301 VAL A N 1
ATOM 2301 C CA . VAL A 1 301 ? -0.133 -3.861 -21.944 1.00 97.12 301 VAL A CA 1
ATOM 2302 C C . VAL A 1 301 ? 1.171 -3.113 -22.235 1.00 97.12 301 VAL A C 1
ATOM 2304 O O . VAL A 1 301 ? 1.352 -2.641 -23.353 1.00 97.12 301 VAL A O 1
ATOM 2307 N N . PHE A 1 302 ? 2.109 -3.071 -21.283 1.00 97.00 302 PHE A N 1
ATOM 2308 C CA . PHE A 1 302 ? 3.426 -2.439 -21.445 1.00 97.00 302 PHE A CA 1
ATOM 2309 C C . PHE A 1 302 ? 4.284 -3.116 -22.527 1.00 97.00 302 PHE A C 1
ATOM 2311 O O . PHE A 1 302 ? 5.050 -2.440 -23.210 1.00 97.00 302 PHE A O 1
ATOM 2318 N N . ALA A 1 303 ? 4.105 -4.424 -22.742 1.00 95.94 303 ALA A N 1
ATOM 2319 C CA . ALA A 1 303 ? 4.727 -5.171 -23.835 1.00 95.94 303 ALA A CA 1
ATOM 2320 C C . ALA A 1 303 ? 4.188 -4.815 -25.239 1.00 95.94 303 ALA A C 1
ATOM 2322 O O . ALA A 1 303 ? 4.783 -5.218 -26.241 1.00 95.94 303 ALA A O 1
ATOM 2323 N N . SER A 1 304 ? 3.082 -4.067 -25.345 1.00 96.25 304 SER A N 1
ATOM 2324 C CA . SER A 1 304 ? 2.562 -3.590 -26.630 1.00 96.25 304 SER A CA 1
ATOM 2325 C C . SER A 1 304 ? 3.501 -2.548 -27.253 1.00 96.25 304 SER A C 1
ATOM 2327 O O . SER A 1 304 ? 3.865 -1.587 -26.574 1.00 96.25 304 SER A O 1
ATOM 2329 N N . PRO A 1 305 ? 3.827 -2.629 -28.560 1.00 94.12 305 PRO A N 1
ATOM 2330 C CA . PRO A 1 305 ? 4.678 -1.640 -29.229 1.00 94.12 305 PRO A CA 1
ATOM 2331 C C . PRO A 1 305 ? 4.048 -0.238 -29.322 1.00 94.12 305 PRO A C 1
ATOM 2333 O O . PRO A 1 305 ? 4.742 0.705 -29.684 1.00 94.12 305 PRO A O 1
ATOM 2336 N N . LYS A 1 306 ? 2.754 -0.094 -28.996 1.00 96.69 306 LYS A N 1
ATOM 2337 C CA . LYS A 1 306 ? 2.058 1.198 -28.864 1.00 96.69 306 LYS A CA 1
ATOM 2338 C C . LYS A 1 306 ? 2.055 1.764 -27.438 1.00 96.69 306 LYS A C 1
ATOM 2340 O O . LYS A 1 306 ? 1.516 2.847 -27.213 1.00 96.69 306 LYS A O 1
ATOM 2345 N N . CYS A 1 307 ? 2.575 1.030 -26.450 1.00 97.25 307 CYS A N 1
ATOM 2346 C CA . CYS A 1 307 ? 2.560 1.475 -25.060 1.00 97.25 307 CYS A CA 1
ATOM 2347 C C . CYS A 1 307 ? 3.728 2.423 -24.781 1.00 97.25 307 CYS A C 1
ATOM 2349 O O . CYS A 1 307 ? 4.892 2.024 -24.723 1.00 97.25 307 CYS A O 1
ATOM 2351 N N . HIS A 1 308 ? 3.407 3.690 -24.553 1.00 95.25 308 HIS A N 1
ATOM 2352 C CA . HIS A 1 308 ? 4.379 4.745 -24.312 1.00 95.25 308 HIS A CA 1
ATOM 2353 C C . HIS A 1 308 ? 4.814 4.763 -22.841 1.00 95.25 308 HIS A C 1
ATOM 2355 O O . HIS A 1 308 ? 4.370 5.594 -22.045 1.00 95.25 308 HIS A O 1
ATOM 2361 N N . VAL A 1 309 ? 5.717 3.848 -22.477 1.00 95.56 309 VAL A N 1
ATOM 2362 C CA . VAL A 1 309 ? 6.333 3.796 -21.142 1.00 95.56 309 VAL A CA 1
ATOM 2363 C C . VAL A 1 309 ? 7.358 4.933 -20.996 1.00 95.56 309 VAL A C 1
ATOM 2365 O O . VAL A 1 309 ? 8.548 4.799 -21.280 1.00 95.56 309 VAL A O 1
ATOM 2368 N N . THR A 1 310 ? 6.860 6.109 -20.610 1.00 95.25 310 THR A N 1
ATOM 2369 C CA . THR A 1 310 ? 7.624 7.361 -20.484 1.00 95.25 310 THR A CA 1
ATOM 2370 C C . THR A 1 310 ? 7.540 7.939 -19.065 1.00 95.25 310 THR A C 1
ATOM 2372 O O . THR A 1 310 ? 6.954 7.341 -18.159 1.00 95.25 310 THR A O 1
ATOM 2375 N N . HIS A 1 311 ? 8.109 9.130 -18.856 1.00 95.75 311 HIS A N 1
ATOM 2376 C CA . HIS A 1 311 ? 8.043 9.838 -17.577 1.00 95.75 311 HIS A CA 1
ATOM 2377 C C . HIS A 1 311 ? 6.608 10.176 -17.129 1.00 95.75 311 HIS A C 1
ATOM 2379 O O . HIS A 1 311 ? 6.372 10.184 -15.927 1.00 95.75 311 HIS A O 1
ATOM 2385 N N . HIS A 1 312 ? 5.639 10.370 -18.039 1.00 96.94 312 HIS A N 1
ATOM 2386 C CA . HIS A 1 312 ? 4.225 10.551 -17.660 1.00 96.94 312 HIS A CA 1
ATOM 2387 C C . HIS A 1 312 ? 3.644 9.285 -17.010 1.00 96.94 312 HIS A C 1
ATOM 2389 O O . HIS A 1 312 ? 2.911 9.353 -16.026 1.00 96.94 312 HIS A O 1
ATOM 2395 N N . LEU A 1 313 ? 3.986 8.106 -17.545 1.00 97.38 313 LEU A N 1
ATOM 2396 C CA . LEU A 1 313 ? 3.540 6.830 -16.987 1.00 97.38 313 LEU A CA 1
ATOM 2397 C C . LEU A 1 313 ? 4.200 6.590 -15.621 1.00 97.38 313 LEU A C 1
ATOM 2399 O O . LEU A 1 313 ? 3.515 6.224 -14.667 1.00 97.38 313 LEU A O 1
ATOM 2403 N N . LEU A 1 314 ? 5.500 6.888 -15.494 1.00 97.81 314 LEU A N 1
ATOM 2404 C CA . LEU A 1 314 ? 6.211 6.836 -14.213 1.00 97.81 314 LEU A CA 1
ATOM 2405 C C . LEU A 1 314 ? 5.634 7.818 -13.175 1.00 97.81 314 LEU A C 1
ATOM 2407 O O . LEU A 1 314 ? 5.444 7.423 -12.030 1.00 97.81 314 LEU A O 1
ATOM 2411 N N . GLU A 1 315 ? 5.315 9.058 -13.554 1.00 97.94 315 GLU A N 1
ATOM 2412 C CA . GLU A 1 315 ? 4.655 10.046 -12.686 1.00 97.94 315 GLU A CA 1
ATOM 2413 C C . GLU A 1 315 ? 3.343 9.494 -12.121 1.00 97.94 315 GLU A C 1
ATOM 2415 O O . GLU A 1 315 ? 3.127 9.520 -10.909 1.00 97.94 315 GLU A O 1
ATOM 2420 N N . VAL A 1 316 ? 2.477 8.958 -12.982 1.00 98.19 316 VAL A N 1
ATOM 2421 C CA . VAL A 1 316 ? 1.190 8.384 -12.569 1.00 98.19 316 VAL A CA 1
ATOM 2422 C C . VAL A 1 316 ? 1.382 7.195 -11.627 1.00 98.19 316 VAL A C 1
ATOM 2424 O O . VAL A 1 316 ? 0.709 7.120 -10.599 1.00 98.19 316 VAL A O 1
ATOM 2427 N N . VAL A 1 317 ? 2.328 6.300 -11.924 1.00 98.19 317 VAL A N 1
ATOM 2428 C CA . VAL A 1 317 ? 2.644 5.160 -11.053 1.00 98.19 317 VAL A CA 1
ATOM 2429 C C . VAL A 1 317 ? 3.174 5.629 -9.692 1.00 98.19 317 VAL A C 1
ATOM 2431 O O . VAL A 1 317 ? 2.723 5.126 -8.666 1.00 98.19 317 VAL A O 1
ATOM 2434 N N . LEU A 1 318 ? 4.060 6.630 -9.645 1.00 98.00 318 LEU A N 1
ATOM 2435 C CA . LEU A 1 318 ? 4.580 7.192 -8.392 1.00 98.00 318 LEU A CA 1
ATOM 2436 C C . LEU A 1 318 ? 3.493 7.915 -7.576 1.00 98.00 318 LEU A C 1
ATOM 2438 O O . LEU A 1 318 ? 3.444 7.747 -6.358 1.00 98.00 318 LEU A O 1
ATOM 2442 N N . ASN A 1 319 ? 2.598 8.663 -8.227 1.00 96.94 319 ASN A N 1
ATOM 2443 C CA . ASN A 1 319 ? 1.501 9.400 -7.585 1.00 96.94 319 ASN A CA 1
ATOM 2444 C C . ASN A 1 319 ? 0.368 8.496 -7.060 1.00 96.94 319 ASN A C 1
ATOM 2446 O O . ASN A 1 319 ? -0.375 8.891 -6.153 1.00 96.94 319 ASN A O 1
ATOM 2450 N N . GLU A 1 320 ? 0.231 7.278 -7.591 1.00 96.81 320 GLU A N 1
ATOM 2451 C CA . GLU A 1 320 ? -0.662 6.259 -7.029 1.00 96.81 320 GLU A CA 1
ATOM 2452 C C . GLU A 1 320 ? 0.039 5.348 -6.001 1.00 96.81 320 GLU A C 1
ATOM 2454 O O . GLU A 1 320 ? -0.609 4.903 -5.051 1.00 96.81 320 GLU A O 1
ATOM 2459 N N . ALA A 1 321 ? 1.361 5.160 -6.104 1.00 97.38 321 ALA A N 1
ATOM 2460 C CA . ALA A 1 321 ? 2.168 4.422 -5.128 1.00 97.38 321 ALA A CA 1
ATOM 2461 C C . ALA A 1 321 ? 2.447 5.193 -3.824 1.00 97.38 321 ALA A C 1
ATOM 2463 O O . ALA A 1 321 ? 2.561 4.579 -2.761 1.00 97.38 321 ALA A O 1
ATOM 2464 N N . CYS A 1 322 ? 2.574 6.522 -3.890 1.00 97.38 322 CYS A N 1
ATOM 2465 C CA . CYS A 1 322 ? 2.997 7.366 -2.769 1.00 97.38 322 CYS A CA 1
ATOM 2466 C C . CYS A 1 322 ? 1.847 8.184 -2.146 1.00 97.38 322 CYS A C 1
ATOM 2468 O O . CYS A 1 322 ? 0.786 8.374 -2.746 1.00 97.38 322 CYS A O 1
ATOM 2470 N N . SER A 1 323 ? 2.077 8.696 -0.931 1.00 95.94 323 SER A N 1
ATOM 2471 C CA . SER A 1 323 ? 1.171 9.621 -0.225 1.00 95.94 323 SER A CA 1
ATOM 2472 C C . SER A 1 323 ? 1.175 11.053 -0.774 1.00 95.94 323 SER A C 1
ATOM 2474 O O . SER A 1 323 ? 0.195 11.778 -0.616 1.00 95.94 323 SER A O 1
ATOM 2476 N N . SER A 1 324 ? 2.288 11.475 -1.370 1.00 95.06 324 SER A N 1
ATOM 2477 C CA . SER A 1 324 ? 2.527 12.804 -1.944 1.00 95.06 324 SER A CA 1
ATOM 2478 C C . SER A 1 324 ? 3.446 12.671 -3.173 1.00 95.06 324 SER A C 1
ATOM 2480 O O . SER A 1 324 ? 4.160 11.667 -3.280 1.00 95.06 324 SER A O 1
ATOM 2482 N N . PRO A 1 325 ? 3.433 13.629 -4.122 1.00 94.88 325 PRO A N 1
ATOM 2483 C CA . PRO A 1 325 ? 4.249 13.535 -5.330 1.00 94.88 325 PRO A CA 1
ATOM 2484 C C . PRO A 1 325 ? 5.758 13.487 -5.057 1.00 94.88 325 PRO A C 1
ATOM 2486 O O . PRO A 1 325 ? 6.306 14.266 -4.275 1.00 94.88 325 PRO A O 1
ATOM 2489 N N . VAL A 1 326 ? 6.436 12.577 -5.758 1.00 95.94 326 VAL A N 1
ATOM 2490 C CA . VAL A 1 326 ? 7.910 12.475 -5.820 1.00 95.94 326 VAL A CA 1
ATOM 2491 C C . VAL A 1 326 ? 8.438 12.990 -7.165 1.00 95.94 326 VAL A C 1
ATOM 2493 O O . VAL A 1 326 ? 9.561 13.488 -7.253 1.00 95.94 326 VAL A O 1
ATOM 2496 N N . LEU A 1 327 ? 7.601 12.892 -8.200 1.00 96.12 327 LEU A N 1
ATOM 2497 C CA . LEU A 1 327 ? 7.837 13.312 -9.573 1.00 96.12 327 LEU A CA 1
ATOM 2498 C C . LEU A 1 327 ? 6.613 14.105 -10.044 1.00 96.12 327 LEU A C 1
ATOM 2500 O O . LEU A 1 327 ? 5.485 13.671 -9.805 1.00 96.12 327 LEU A O 1
ATOM 2504 N N . SER A 1 328 ? 6.850 15.227 -10.718 1.00 94.94 328 SER A N 1
ATOM 2505 C CA . SER A 1 328 ? 5.817 16.096 -11.290 1.00 94.94 328 SER A CA 1
ATOM 2506 C C . SER A 1 328 ? 6.189 16.466 -12.723 1.00 94.94 328 SER A C 1
ATOM 2508 O O . SER A 1 328 ? 7.339 16.829 -12.982 1.00 94.94 328 SER A O 1
ATOM 2510 N N . VAL A 1 329 ? 5.231 16.417 -13.645 1.00 94.44 329 VAL A N 1
ATOM 2511 C CA . VAL A 1 329 ? 5.417 16.763 -15.061 1.00 94.44 329 VAL A CA 1
ATOM 2512 C C . VAL A 1 329 ? 4.508 17.937 -15.425 1.00 94.44 329 VAL A C 1
ATOM 2514 O O . VAL A 1 329 ? 3.352 18.010 -15.012 1.00 94.44 329 VAL A O 1
ATOM 2517 N N . SER A 1 330 ? 5.027 18.917 -16.161 1.00 90.69 330 SER A N 1
ATOM 2518 C CA . SER A 1 330 ? 4.309 20.149 -16.517 1.00 90.69 330 SER A CA 1
ATOM 2519 C C . SER A 1 330 ? 4.580 20.526 -17.972 1.00 90.69 330 SER A C 1
ATOM 2521 O O . SER A 1 330 ? 5.426 21.359 -18.287 1.00 90.69 330 SER A O 1
ATOM 2523 N N . GLY A 1 331 ? 3.854 19.869 -18.881 1.00 85.88 331 GLY A N 1
ATOM 2524 C CA . GLY A 1 331 ? 4.194 19.878 -20.304 1.00 85.88 331 GLY A CA 1
ATOM 2525 C C . GLY A 1 331 ? 5.495 19.109 -20.521 1.00 85.88 331 GLY A C 1
ATOM 2526 O O . GLY A 1 331 ? 5.582 17.952 -20.122 1.00 85.88 331 GLY A O 1
ATOM 2527 N N . ASP A 1 332 ? 6.499 19.767 -21.099 1.00 82.75 332 ASP A N 1
ATOM 2528 C CA . ASP A 1 332 ? 7.817 19.172 -21.356 1.00 82.75 332 ASP A CA 1
ATOM 2529 C C . ASP A 1 332 ? 8.759 19.197 -20.133 1.00 82.75 332 ASP A C 1
ATOM 2531 O O . ASP A 1 332 ? 9.821 18.572 -20.172 1.00 82.75 332 ASP A O 1
ATOM 2535 N N . SER A 1 333 ? 8.427 19.925 -19.054 1.00 90.81 333 SER A N 1
ATOM 2536 C CA . SER A 1 333 ? 9.287 19.992 -17.865 1.00 90.81 333 SER A CA 1
ATOM 2537 C C . SER A 1 333 ? 8.986 18.859 -16.882 1.00 90.81 333 SER A C 1
ATOM 2539 O O . SER A 1 333 ? 7.833 18.578 -16.552 1.00 90.81 333 SER A O 1
ATOM 2541 N N . VAL A 1 334 ? 10.043 18.202 -16.403 1.00 95.75 334 VAL A N 1
ATOM 2542 C CA . VAL A 1 334 ? 9.977 17.067 -15.473 1.00 95.75 334 VAL A CA 1
ATOM 2543 C C . VAL A 1 334 ? 10.767 17.432 -14.220 1.00 95.75 334 VAL A C 1
ATOM 2545 O O . VAL A 1 334 ? 11.948 17.764 -14.313 1.00 95.75 334 VAL A O 1
ATOM 2548 N N . HIS A 1 335 ? 10.131 17.374 -13.051 1.00 94.69 335 HIS A N 1
ATOM 2549 C CA . HIS A 1 335 ? 10.699 17.836 -11.783 1.00 94.69 335 HIS A CA 1
ATOM 2550 C C . HIS A 1 335 ? 10.647 16.736 -10.718 1.00 94.69 335 HIS A C 1
ATOM 2552 O O . HIS A 1 335 ? 9.576 16.205 -10.420 1.00 94.69 335 HIS A O 1
ATOM 2558 N N . LEU A 1 336 ? 11.799 16.401 -10.130 1.00 95.19 336 LEU A N 1
ATOM 2559 C CA . LEU A 1 336 ? 11.936 15.364 -9.102 1.00 95.19 336 LEU A CA 1
ATOM 2560 C C . LEU A 1 336 ? 12.283 15.974 -7.738 1.00 95.19 336 LEU A C 1
ATOM 2562 O O . LEU A 1 336 ? 13.289 16.669 -7.602 1.00 95.19 336 LEU A O 1
ATOM 2566 N N . LEU A 1 337 ? 11.485 15.670 -6.711 1.00 93.06 337 LEU A N 1
ATOM 2567 C CA . LEU A 1 337 ? 11.675 16.189 -5.353 1.00 93.06 337 LEU A CA 1
ATOM 2568 C C . LEU A 1 337 ? 12.649 15.302 -4.562 1.00 93.06 337 LEU A C 1
ATOM 2570 O O . LEU A 1 337 ? 12.240 14.370 -3.863 1.00 93.06 337 LEU A O 1
ATOM 2574 N N . ALA A 1 338 ? 13.944 15.627 -4.583 1.00 88.12 338 ALA A N 1
ATOM 2575 C CA . ALA A 1 338 ? 14.945 14.899 -3.793 1.00 88.12 338 ALA A CA 1
ATOM 2576 C C . ALA A 1 338 ? 14.717 15.026 -2.273 1.00 88.12 338 ALA A C 1
ATOM 2578 O O . ALA A 1 338 ? 15.114 14.140 -1.510 1.00 88.12 338 ALA A O 1
ATOM 2579 N N . ARG A 1 339 ? 14.052 16.104 -1.825 1.00 90.12 339 ARG A N 1
ATOM 2580 C CA . ARG A 1 339 ? 13.657 16.337 -0.422 1.00 90.12 339 ARG A CA 1
ATOM 2581 C C . ARG A 1 339 ? 12.165 16.104 -0.130 1.00 90.12 339 ARG A C 1
ATOM 2583 O O . ARG A 1 339 ? 11.631 16.721 0.785 1.00 90.12 339 ARG A O 1
ATOM 2590 N N . THR A 1 340 ? 11.508 15.194 -0.850 1.00 92.25 340 THR A N 1
ATOM 2591 C CA . THR A 1 340 ? 10.126 14.771 -0.536 1.00 92.25 340 THR A CA 1
ATOM 2592 C C . THR A 1 340 ? 9.961 14.262 0.912 1.00 92.25 340 THR A C 1
ATOM 2594 O O . THR A 1 340 ? 10.931 13.815 1.535 1.00 92.25 340 THR A O 1
ATOM 2597 N N . ASP A 1 341 ? 8.746 14.321 1.454 1.00 93.75 341 ASP A N 1
ATOM 2598 C CA . ASP A 1 341 ? 8.325 13.649 2.693 1.00 93.75 341 ASP A CA 1
ATOM 2599 C C . ASP A 1 341 ? 7.520 12.358 2.432 1.00 93.75 341 ASP A C 1
ATOM 2601 O O . ASP A 1 341 ? 7.082 11.695 3.378 1.00 93.75 341 ASP A O 1
ATOM 2605 N N . ALA A 1 342 ? 7.349 12.007 1.152 1.00 96.12 342 ALA A N 1
ATOM 2606 C CA . ALA A 1 342 ? 6.435 10.988 0.669 1.00 96.12 342 ALA A CA 1
ATOM 2607 C C . ALA A 1 342 ? 6.630 9.600 1.286 1.00 96.12 342 ALA A C 1
ATOM 2609 O O . ALA A 1 342 ? 7.732 9.079 1.478 1.00 96.12 342 ALA A O 1
ATOM 2610 N N . VAL A 1 343 ? 5.495 8.964 1.540 1.00 97.12 343 VAL A N 1
ATOM 2611 C CA . VAL A 1 343 ? 5.398 7.628 2.109 1.00 97.12 343 VAL A CA 1
ATOM 2612 C C . VAL A 1 343 ? 5.019 6.656 1.006 1.00 97.12 343 VAL A C 1
ATOM 2614 O O . VAL A 1 343 ? 4.040 6.891 0.296 1.00 97.12 343 VAL A O 1
ATOM 2617 N N . LEU A 1 344 ? 5.763 5.558 0.874 1.00 97.69 344 LEU A N 1
ATOM 2618 C CA . LEU A 1 344 ? 5.411 4.477 -0.042 1.00 97.69 344 LEU A CA 1
ATOM 2619 C C . LEU A 1 344 ? 4.222 3.695 0.533 1.00 97.69 344 LEU A C 1
ATOM 2621 O O . LEU A 1 344 ? 4.375 2.927 1.483 1.00 97.69 344 LEU A O 1
ATOM 2625 N N . LEU A 1 345 ? 3.034 3.903 -0.028 1.00 95.81 345 LEU A N 1
ATOM 2626 C CA . LEU A 1 345 ? 1.801 3.243 0.403 1.00 95.81 345 LEU A CA 1
ATOM 2627 C C . LEU A 1 345 ? 1.607 1.907 -0.320 1.00 95.81 345 LEU A C 1
ATOM 2629 O O . LEU A 1 345 ? 1.294 0.911 0.329 1.00 95.81 345 LEU A O 1
ATOM 2633 N N . GLU A 1 346 ? 1.842 1.882 -1.634 1.00 96.00 346 GLU A N 1
ATOM 2634 C CA . GLU A 1 346 ? 1.653 0.699 -2.479 1.00 96.00 346 GLU A CA 1
ATOM 2635 C C . GLU A 1 346 ? 2.972 0.261 -3.152 1.00 96.00 346 GLU A C 1
ATOM 2637 O O . GLU A 1 346 ? 3.302 0.720 -4.252 1.00 96.00 346 GLU A O 1
ATOM 2642 N N . PRO A 1 347 ? 3.772 -0.607 -2.500 1.00 96.38 347 PRO A N 1
ATOM 2643 C CA . PRO A 1 347 ? 5.063 -1.046 -3.024 1.00 96.38 347 PRO A CA 1
ATOM 2644 C C . PRO A 1 347 ? 4.947 -2.023 -4.209 1.00 96.38 347 PRO A C 1
ATOM 2646 O O . PRO A 1 347 ? 5.917 -2.163 -4.959 1.00 96.38 347 PRO A O 1
ATOM 2649 N N . ALA A 1 348 ? 3.786 -2.650 -4.452 1.00 96.06 348 ALA A N 1
ATOM 2650 C CA . ALA A 1 348 ? 3.598 -3.523 -5.617 1.00 96.06 348 ALA A CA 1
ATOM 2651 C C . ALA A 1 348 ? 3.755 -2.759 -6.947 1.00 96.06 348 ALA A C 1
ATOM 2653 O O . ALA A 1 348 ? 4.236 -3.312 -7.934 1.00 96.06 348 ALA A O 1
ATOM 2654 N N . LEU A 1 349 ? 3.445 -1.458 -6.961 1.00 97.50 349 LEU A N 1
ATOM 2655 C CA . LEU A 1 349 ? 3.666 -0.580 -8.113 1.00 97.50 349 LEU A CA 1
ATOM 2656 C C . LEU A 1 349 ? 5.158 -0.323 -8.401 1.00 97.50 349 LEU A C 1
ATOM 2658 O O . LEU A 1 349 ? 5.538 -0.166 -9.560 1.00 97.50 349 LEU A O 1
ATOM 2662 N N . PHE A 1 350 ? 6.027 -0.344 -7.386 1.00 97.88 350 PHE A N 1
ATOM 2663 C CA . PHE A 1 350 ? 7.481 -0.286 -7.592 1.00 97.88 350 PHE A CA 1
ATOM 2664 C C . PHE A 1 350 ? 8.006 -1.604 -8.182 1.00 97.88 350 PHE A C 1
ATOM 2666 O O . PHE A 1 350 ? 8.822 -1.582 -9.105 1.00 97.88 350 PHE A O 1
ATOM 2673 N N . VAL A 1 351 ? 7.491 -2.745 -7.709 1.00 97.88 351 VAL A N 1
ATOM 2674 C CA . VAL A 1 351 ? 7.798 -4.074 -8.267 1.00 97.88 351 VAL A CA 1
ATOM 2675 C C . VAL A 1 351 ? 7.321 -4.200 -9.718 1.00 97.88 351 VAL A C 1
ATOM 2677 O O . VAL A 1 351 ? 8.069 -4.704 -10.554 1.00 97.88 351 VAL A O 1
ATOM 2680 N N . LEU A 1 352 ? 6.132 -3.686 -10.051 1.00 97.56 352 LEU A N 1
ATOM 2681 C CA . LEU A 1 352 ? 5.601 -3.663 -11.419 1.00 97.56 352 LEU A CA 1
ATOM 2682 C C . LEU A 1 352 ? 6.565 -2.962 -12.391 1.00 97.56 352 LEU A C 1
ATOM 2684 O O . LEU A 1 352 ? 6.850 -3.497 -13.461 1.00 97.56 352 LEU A O 1
ATOM 2688 N N . MET A 1 353 ? 7.116 -1.806 -12.008 1.00 97.62 353 MET A N 1
ATOM 2689 C CA . MET A 1 353 ? 8.076 -1.071 -12.845 1.00 97.62 353 MET A CA 1
ATOM 2690 C C . MET A 1 353 ? 9.393 -1.839 -13.034 1.00 97.62 353 MET A C 1
ATOM 2692 O O . MET A 1 353 ? 9.946 -1.835 -14.131 1.00 97.62 353 MET A O 1
ATOM 2696 N N . LEU A 1 354 ? 9.866 -2.563 -12.014 1.00 97.56 354 LEU A N 1
ATOM 2697 C CA . LEU A 1 354 ? 11.046 -3.429 -12.136 1.00 97.56 354 LEU A CA 1
ATOM 2698 C C . LEU A 1 354 ? 10.783 -4.668 -13.001 1.00 97.56 354 LEU A C 1
ATOM 2700 O O . LEU A 1 354 ? 11.633 -5.030 -13.812 1.00 97.56 354 LEU A O 1
ATOM 2704 N N . LYS A 1 355 ? 9.597 -5.283 -12.918 1.00 96.69 355 LYS A N 1
ATOM 2705 C CA . LYS A 1 355 ? 9.181 -6.336 -13.864 1.00 96.69 355 LYS A CA 1
ATOM 2706 C C . LYS A 1 355 ? 9.076 -5.796 -15.303 1.00 96.69 355 LYS A C 1
ATOM 2708 O O . LYS A 1 355 ? 9.371 -6.516 -16.253 1.00 96.69 355 LYS A O 1
ATOM 2713 N N . ALA A 1 356 ? 8.750 -4.513 -15.464 1.00 96.06 356 ALA A N 1
ATOM 2714 C CA . ALA A 1 356 ? 8.686 -3.803 -16.742 1.00 96.06 356 ALA A CA 1
ATOM 2715 C C . ALA A 1 356 ? 10.024 -3.192 -17.224 1.00 96.06 356 ALA A C 1
ATOM 2717 O O . ALA A 1 356 ? 10.011 -2.437 -18.200 1.00 96.06 356 ALA A O 1
ATOM 2718 N N . TRP A 1 357 ? 11.173 -3.491 -16.590 1.00 93.38 357 TRP A N 1
ATOM 2719 C CA . TRP A 1 357 ? 12.440 -2.754 -16.788 1.00 93.38 357 TRP A CA 1
ATOM 2720 C C . TRP A 1 357 ? 12.855 -2.558 -18.258 1.00 93.38 357 TRP A C 1
ATOM 2722 O O . TRP A 1 357 ? 13.388 -1.503 -18.604 1.00 93.38 357 TRP A O 1
ATOM 2732 N N . ARG A 1 358 ? 12.562 -3.533 -19.136 1.00 92.81 358 ARG A N 1
ATOM 2733 C CA . ARG A 1 358 ? 12.856 -3.495 -20.585 1.00 92.81 358 ARG A CA 1
ATOM 2734 C C . ARG A 1 358 ? 12.306 -2.243 -21.273 1.00 92.81 358 ARG A C 1
ATOM 2736 O O . ARG A 1 358 ? 12.930 -1.726 -22.193 1.00 92.81 358 ARG A O 1
ATOM 2743 N N . HIS A 1 359 ? 11.162 -1.749 -20.807 1.00 93.50 359 HIS A N 1
ATOM 2744 C CA . HIS A 1 359 ? 10.459 -0.589 -21.358 1.00 93.50 359 HIS A CA 1
ATOM 2745 C C . HIS A 1 359 ? 10.880 0.733 -20.693 1.00 93.50 359 HIS A C 1
ATOM 2747 O O . HIS A 1 359 ? 10.498 1.804 -21.152 1.00 93.50 359 HIS A O 1
ATOM 2753 N N . LEU A 1 360 ? 11.679 0.679 -19.621 1.00 92.69 360 LEU A N 1
ATOM 2754 C CA . LEU A 1 360 ? 12.171 1.865 -18.917 1.00 92.69 360 LEU A CA 1
ATOM 2755 C C . LEU A 1 360 ? 13.468 2.424 -19.522 1.00 92.69 360 LEU A C 1
ATOM 2757 O O . LEU A 1 360 ? 13.787 3.591 -19.302 1.00 92.69 360 LEU A O 1
ATOM 2761 N N . ASP A 1 361 ? 14.204 1.622 -20.296 1.00 85.31 361 ASP A N 1
ATOM 2762 C CA . ASP A 1 361 ? 15.467 2.027 -20.930 1.00 85.31 361 ASP A CA 1
ATOM 2763 C C . ASP A 1 361 ? 15.329 2.535 -22.376 1.00 85.31 361 ASP A C 1
ATOM 2765 O O . ASP A 1 361 ? 16.266 3.135 -22.905 1.00 85.31 361 ASP A O 1
ATOM 2769 N N . THR A 1 362 ? 14.163 2.369 -23.007 1.00 85.19 362 THR A N 1
ATOM 2770 C CA . THR A 1 362 ? 13.915 2.806 -24.395 1.00 85.19 362 THR A CA 1
ATOM 2771 C C . THR A 1 362 ? 13.828 4.324 -24.546 1.00 85.19 362 THR A C 1
ATOM 2773 O O . THR A 1 362 ? 14.218 4.866 -25.579 1.00 85.19 362 THR A O 1
ATOM 2776 N N . THR A 1 363 ? 13.315 5.020 -23.528 1.00 88.56 363 THR A N 1
ATOM 2777 C CA . THR A 1 363 ? 13.027 6.458 -23.583 1.00 88.56 363 THR A CA 1
ATOM 2778 C C . THR A 1 363 ? 14.053 7.240 -22.771 1.00 88.56 363 THR A C 1
ATOM 2780 O O . THR A 1 363 ? 14.186 7.038 -21.565 1.00 88.56 363 THR A O 1
ATOM 2783 N N . GLN A 1 364 ? 14.752 8.172 -23.421 1.00 91.69 364 GLN A N 1
ATOM 2784 C CA . GLN A 1 364 ? 15.619 9.143 -22.752 1.00 91.69 364 GLN A CA 1
ATOM 2785 C C . GLN A 1 364 ? 14.805 10.366 -22.315 1.00 91.69 364 GLN A C 1
ATOM 2787 O O . GLN A 1 364 ? 14.022 10.904 -23.097 1.00 91.69 364 GLN A O 1
ATOM 2792 N N . VAL A 1 365 ? 15.013 10.815 -21.081 1.00 93.19 365 VAL A N 1
ATOM 2793 C CA . VAL A 1 365 ? 14.304 11.929 -20.441 1.00 93.19 365 VAL A CA 1
ATOM 2794 C C . VAL A 1 365 ? 15.331 12.914 -19.883 1.00 93.19 365 VAL A C 1
ATOM 2796 O O . VAL A 1 365 ? 16.407 12.506 -19.446 1.00 93.19 365 VAL A O 1
ATOM 2799 N N . THR A 1 366 ? 14.991 14.202 -19.888 1.00 94.44 366 THR A N 1
ATOM 2800 C CA . THR A 1 366 ? 15.702 15.253 -19.147 1.00 94.44 366 THR A CA 1
ATOM 2801 C C . THR A 1 366 ? 14.800 15.701 -17.998 1.00 94.44 366 THR A C 1
ATOM 2803 O O . THR A 1 366 ? 13.606 15.891 -18.220 1.00 94.44 366 THR A O 1
ATOM 2806 N N . TRP A 1 367 ? 15.334 15.851 -16.788 1.00 94.62 367 TRP A N 1
ATOM 2807 C CA . TRP A 1 367 ? 14.570 16.285 -15.612 1.00 94.62 367 TRP A CA 1
ATOM 2808 C C . TRP A 1 367 ? 15.410 17.164 -14.689 1.00 94.62 367 TRP A C 1
ATOM 2810 O O . TRP A 1 367 ? 16.617 16.968 -14.568 1.00 94.62 367 TRP A O 1
ATOM 2820 N N . ASP A 1 368 ? 14.766 18.093 -13.995 1.00 93.62 368 ASP A N 1
ATOM 2821 C CA . ASP A 1 368 ? 15.393 18.898 -12.951 1.00 93.62 368 ASP A CA 1
ATOM 2822 C C . ASP A 1 368 ? 15.189 18.249 -11.582 1.00 93.62 368 ASP A C 1
ATOM 2824 O O . ASP A 1 368 ? 14.089 17.799 -11.249 1.00 93.62 368 ASP A O 1
ATOM 2828 N N . ILE A 1 369 ? 16.234 18.234 -10.756 1.00 90.56 369 ILE A N 1
ATOM 2829 C CA . ILE A 1 369 ? 16.122 17.805 -9.357 1.00 90.56 369 ILE A CA 1
ATOM 2830 C C . ILE A 1 369 ? 15.941 19.022 -8.455 1.00 90.56 369 ILE A C 1
ATOM 2832 O O . ILE A 1 369 ? 16.848 19.848 -8.359 1.00 90.56 369 ILE A O 1
ATOM 2836 N N . ASP A 1 370 ? 14.818 19.091 -7.739 1.00 86.44 370 ASP A N 1
ATOM 2837 C CA . ASP A 1 370 ? 14.623 20.047 -6.651 1.00 86.44 370 ASP A CA 1
ATOM 2838 C C . ASP A 1 370 ? 15.217 19.507 -5.339 1.00 86.44 370 ASP A C 1
ATOM 2840 O O . ASP A 1 370 ? 14.783 18.491 -4.780 1.00 86.44 370 ASP A O 1
ATOM 2844 N N . TYR A 1 371 ? 16.221 20.224 -4.834 1.00 79.62 371 TYR A N 1
ATOM 2845 C CA . TYR A 1 371 ? 16.882 19.963 -3.557 1.00 79.62 371 TYR A CA 1
ATOM 2846 C C . TYR A 1 371 ? 16.287 20.750 -2.374 1.00 79.62 371 TYR A C 1
ATOM 2848 O O . TYR A 1 371 ? 16.887 20.746 -1.295 1.00 79.62 371 TYR A O 1
ATOM 2856 N N . GLY A 1 372 ? 15.128 21.397 -2.527 1.00 65.44 372 GLY A N 1
ATOM 2857 C CA . GLY A 1 372 ? 14.390 22.066 -1.449 1.00 65.44 372 GLY A CA 1
ATOM 2858 C C . GLY A 1 372 ? 15.067 23.337 -0.928 1.00 65.44 372 GLY A C 1
ATOM 2859 O O . GLY A 1 372 ? 15.097 23.575 0.280 1.00 65.44 372 GLY A O 1
ATOM 2860 N N . GLY A 1 373 ? 15.672 24.123 -1.823 1.00 55.03 373 GLY A N 1
ATOM 2861 C CA . GLY A 1 373 ? 16.363 25.368 -1.479 1.00 55.03 373 GLY A CA 1
ATOM 2862 C C . GLY A 1 373 ? 15.394 26.535 -1.279 1.00 55.03 373 GLY A C 1
ATOM 2863 O O . GLY A 1 373 ? 14.898 27.097 -2.251 1.00 55.03 373 GLY A O 1
ATOM 2864 N N . GLY A 1 374 ? 15.147 26.929 -0.026 1.00 44.41 374 GLY A N 1
ATOM 2865 C CA . GLY A 1 374 ? 14.368 28.132 0.288 1.00 44.41 374 GLY A CA 1
ATOM 2866 C C . GLY A 1 374 ? 15.033 29.410 -0.246 1.00 44.41 374 GLY A C 1
ATOM 2867 O O . GLY A 1 374 ? 16.254 29.540 -0.203 1.00 44.41 374 GLY A O 1
ATOM 2868 N N . GLY A 1 375 ? 14.230 30.356 -0.747 1.00 41.78 375 GLY A N 1
ATOM 2869 C CA . GLY A 1 375 ? 14.725 31.564 -1.417 1.00 41.78 375 GLY A CA 1
ATOM 2870 C C . GLY A 1 375 ? 15.589 32.453 -0.517 1.00 41.78 375 GLY A C 1
ATOM 2871 O O . GLY A 1 375 ? 15.079 33.075 0.415 1.00 41.78 375 GLY A O 1
ATOM 2872 N N . GLY A 1 376 ? 16.887 32.536 -0.820 1.00 37.09 376 GLY A N 1
ATOM 2873 C CA . GLY A 1 376 ? 17.876 33.270 -0.031 1.00 37.09 376 GLY A CA 1
ATOM 2874 C C . GLY A 1 376 ? 18.657 34.304 -0.840 1.00 37.09 376 GLY A C 1
ATOM 2875 O O . GLY A 1 376 ? 19.725 33.994 -1.349 1.00 37.09 376 GLY A O 1
ATOM 2876 N N . GLY A 1 377 ? 18.156 35.544 -0.878 1.00 42.56 377 GLY A N 1
ATOM 2877 C CA . GLY A 1 377 ? 18.931 36.755 -1.195 1.00 42.56 377 GLY A CA 1
ATOM 2878 C C . GLY A 1 377 ? 19.362 36.951 -2.653 1.00 42.56 377 GLY A C 1
ATOM 2879 O O . GLY A 1 377 ? 18.893 37.883 -3.305 1.00 42.56 377 GLY A O 1
ATOM 2880 N N . ASP A 1 378 ? 20.263 36.106 -3.147 1.00 38.16 378 ASP A N 1
ATOM 2881 C CA . ASP A 1 378 ? 20.988 36.330 -4.398 1.00 38.16 378 ASP A CA 1
ATOM 2882 C C . ASP A 1 378 ? 20.256 35.712 -5.596 1.00 38.16 378 ASP A C 1
ATOM 2884 O O . ASP A 1 378 ? 20.068 34.500 -5.696 1.00 38.16 378 ASP A O 1
ATOM 2888 N N . GLY A 1 379 ? 19.833 36.565 -6.533 1.00 43.09 379 GLY A N 1
ATOM 2889 C CA . GLY A 1 379 ? 18.978 36.207 -7.670 1.00 43.09 379 GLY A CA 1
ATOM 2890 C C . GLY A 1 379 ? 19.674 35.454 -8.809 1.00 43.09 379 GLY A C 1
ATOM 2891 O O . GLY A 1 379 ? 19.507 35.837 -9.965 1.00 43.09 379 GLY A O 1
ATOM 2892 N N . ASN A 1 380 ? 20.461 34.415 -8.512 1.00 41.56 380 ASN A N 1
ATOM 2893 C CA . ASN A 1 380 ? 21.187 33.637 -9.517 1.00 41.56 380 ASN A CA 1
ATOM 2894 C C . ASN A 1 380 ? 21.103 32.121 -9.257 1.00 41.56 380 ASN A C 1
ATOM 2896 O O . ASN A 1 380 ? 21.965 31.542 -8.601 1.00 41.56 380 ASN A O 1
ATOM 2900 N N . GLY A 1 381 ? 20.070 31.491 -9.824 1.00 43.06 381 GLY A N 1
ATOM 2901 C CA . GLY A 1 381 ? 19.871 30.039 -9.813 1.00 43.06 381 GLY A CA 1
ATOM 2902 C C . GLY A 1 381 ? 18.910 29.543 -8.730 1.00 43.06 381 GLY A C 1
ATOM 2903 O O . GLY A 1 381 ? 19.253 29.456 -7.554 1.00 43.06 381 GLY A O 1
ATOM 2904 N N . SER A 1 382 ? 17.718 29.110 -9.149 1.00 46.88 382 SER A N 1
ATOM 2905 C CA . SER A 1 382 ? 16.981 28.076 -8.418 1.00 46.88 382 SER A CA 1
ATOM 2906 C C . SER A 1 382 ? 17.863 26.828 -8.292 1.00 46.88 382 SER A C 1
ATOM 2908 O O . SER A 1 382 ? 18.600 26.502 -9.221 1.00 46.88 382 SER A O 1
ATOM 2910 N N . GLY A 1 383 ? 17.792 26.117 -7.161 1.00 52.19 383 GLY A N 1
ATOM 2911 C CA . GLY A 1 383 ? 18.645 24.958 -6.839 1.00 52.19 383 GLY A CA 1
ATOM 2912 C C . GLY A 1 383 ? 18.344 23.679 -7.634 1.00 52.19 383 GLY A C 1
ATOM 2913 O O . GLY A 1 383 ? 18.372 22.591 -7.067 1.00 52.19 383 GLY A O 1
ATOM 2914 N N . MET A 1 384 ? 18.016 23.829 -8.916 1.00 66.12 384 MET A N 1
ATOM 2915 C CA . MET A 1 384 ? 17.624 22.793 -9.860 1.00 66.12 384 MET A CA 1
ATOM 2916 C C . MET A 1 384 ? 18.831 22.398 -10.708 1.00 66.12 384 MET A C 1
ATOM 2918 O O . MET A 1 384 ? 19.353 23.208 -11.473 1.00 66.12 384 MET A O 1
ATOM 2922 N N . LEU A 1 385 ? 19.282 21.151 -10.565 1.00 73.75 385 LEU A N 1
ATOM 2923 C CA . LEU A 1 385 ? 20.321 20.586 -11.426 1.00 73.75 385 LEU A CA 1
ATOM 2924 C C . LEU A 1 385 ? 19.662 19.730 -12.517 1.00 73.75 385 LEU A C 1
ATOM 2926 O O . LEU A 1 385 ? 19.074 18.700 -12.168 1.00 73.75 385 LEU A O 1
ATOM 2930 N N . PRO A 1 386 ? 19.778 20.096 -13.808 1.00 85.31 386 PRO A N 1
ATOM 2931 C CA . PRO A 1 386 ? 19.252 19.281 -14.892 1.00 85.31 386 PRO A CA 1
ATOM 2932 C C . PRO A 1 386 ? 20.051 17.981 -14.998 1.00 85.31 386 PRO A C 1
ATOM 2934 O O . PRO A 1 386 ? 21.284 17.974 -14.985 1.00 85.31 386 PRO A O 1
ATOM 2937 N N . GLN A 1 387 ? 19.335 16.872 -15.100 1.00 90.50 387 GLN A N 1
ATOM 2938 C CA . GLN A 1 387 ? 19.840 15.522 -15.308 1.00 90.50 387 GLN A CA 1
ATOM 2939 C C . GLN A 1 387 ? 19.271 14.958 -16.606 1.00 90.50 387 GLN A C 1
ATOM 2941 O O . GLN A 1 387 ? 18.231 15.406 -17.090 1.00 90.50 387 GLN A O 1
ATOM 2946 N N . ARG A 1 388 ? 19.936 13.944 -17.159 1.00 91.62 388 ARG A N 1
ATOM 2947 C CA . ARG A 1 388 ? 19.459 13.214 -18.331 1.00 91.62 388 ARG A CA 1
ATOM 2948 C C . ARG A 1 388 ? 19.832 11.742 -18.221 1.00 91.62 388 ARG A C 1
ATOM 2950 O O . ARG A 1 388 ? 20.957 11.426 -17.848 1.00 91.62 388 ARG A O 1
ATOM 2957 N N . GLY A 1 389 ? 18.906 10.868 -18.589 1.00 92.38 389 GLY A N 1
ATOM 2958 C CA . GLY A 1 389 ? 19.085 9.417 -18.586 1.00 92.38 389 GLY A CA 1
ATOM 2959 C C . GLY A 1 389 ? 17.808 8.713 -19.031 1.00 92.38 389 GLY A C 1
ATOM 2960 O O . GLY A 1 389 ? 16.921 9.338 -19.614 1.00 92.38 389 GLY A O 1
ATOM 2961 N N . SER A 1 390 ? 17.692 7.416 -18.759 1.00 93.81 390 SER A N 1
ATOM 2962 C CA . SER A 1 390 ? 16.474 6.660 -19.057 1.00 93.81 390 SER A CA 1
ATOM 2963 C C . SER A 1 390 ? 15.373 6.834 -18.000 1.00 93.81 390 SER A C 1
ATOM 2965 O O . SER A 1 390 ? 15.604 7.377 -16.916 1.00 93.81 390 SER A O 1
ATOM 2967 N N . VAL A 1 391 ? 14.167 6.323 -18.274 1.00 95.50 391 VAL A N 1
ATOM 2968 C CA . VAL A 1 391 ? 13.081 6.244 -17.276 1.00 95.50 391 VAL A CA 1
ATOM 2969 C C . VAL A 1 391 ? 13.482 5.334 -16.102 1.00 95.50 391 VAL A C 1
ATOM 2971 O O . VAL A 1 391 ? 13.065 5.585 -14.974 1.00 95.50 391 VAL A O 1
ATOM 2974 N N . LEU A 1 392 ? 14.357 4.341 -16.322 1.00 95.31 392 LEU A N 1
ATOM 2975 C CA . LEU A 1 392 ? 14.945 3.527 -15.248 1.00 95.31 392 LEU A CA 1
ATOM 2976 C C . LEU A 1 392 ? 15.843 4.371 -14.330 1.00 95.31 392 LEU A C 1
ATOM 2978 O O . LEU A 1 392 ? 15.741 4.269 -13.109 1.00 95.31 392 LEU A O 1
ATOM 2982 N N . ALA A 1 393 ? 16.679 5.249 -14.896 1.00 94.69 393 ALA A N 1
ATOM 2983 C CA . ALA A 1 393 ? 17.492 6.183 -14.115 1.00 94.69 393 ALA A CA 1
ATOM 2984 C C . ALA A 1 393 ? 16.623 7.171 -13.311 1.00 94.69 393 ALA A C 1
ATOM 2986 O O . ALA A 1 393 ? 16.924 7.455 -12.150 1.00 94.69 393 ALA A O 1
ATOM 2987 N N . LEU A 1 394 ? 15.513 7.644 -13.889 1.00 96.44 394 LEU A N 1
ATOM 2988 C CA . LEU A 1 394 ? 14.538 8.493 -13.198 1.00 96.44 394 LEU A CA 1
ATOM 2989 C C . LEU A 1 394 ? 13.824 7.745 -12.053 1.00 96.44 394 LEU A C 1
ATOM 2991 O O . LEU A 1 394 ? 13.712 8.282 -10.951 1.00 96.44 394 LEU A O 1
ATOM 2995 N N . TRP A 1 395 ? 13.433 6.482 -12.263 1.00 97.50 395 TRP A N 1
ATOM 2996 C CA . TRP A 1 395 ? 12.881 5.613 -11.213 1.00 97.50 395 TRP A CA 1
ATOM 2997 C C . TRP A 1 395 ? 13.885 5.383 -10.071 1.00 97.50 395 TRP A C 1
ATOM 2999 O O . TRP A 1 395 ? 13.509 5.474 -8.901 1.00 97.50 395 TRP A O 1
ATOM 3009 N N . LEU A 1 396 ? 15.170 5.165 -10.383 1.00 97.31 396 LEU A N 1
ATOM 3010 C CA . LEU A 1 396 ? 16.235 5.017 -9.380 1.00 97.31 396 LEU A CA 1
ATOM 3011 C C . LEU A 1 396 ? 16.391 6.281 -8.518 1.00 97.31 396 LEU A C 1
ATOM 3013 O O . LEU A 1 396 ? 16.515 6.175 -7.297 1.00 97.31 396 LEU A O 1
ATOM 3017 N N . TRP A 1 397 ? 16.314 7.476 -9.116 1.00 96.44 397 TRP A N 1
ATOM 3018 C CA . TRP A 1 397 ? 16.267 8.732 -8.357 1.00 96.44 397 TRP A CA 1
ATOM 3019 C C . TRP A 1 397 ? 15.033 8.817 -7.445 1.00 96.44 397 TRP A C 1
ATOM 3021 O O . TRP A 1 397 ? 15.165 9.222 -6.288 1.00 96.44 397 TRP A O 1
ATOM 3031 N N . SER A 1 398 ? 13.848 8.415 -7.919 1.00 97.12 398 SER A N 1
ATOM 3032 C CA . SER A 1 398 ? 12.620 8.418 -7.106 1.00 97.12 398 SER A CA 1
ATOM 3033 C C . SER A 1 398 ? 12.696 7.433 -5.932 1.00 97.12 398 SER A C 1
ATOM 3035 O O . SER A 1 398 ? 12.334 7.787 -4.810 1.00 97.12 398 SER A O 1
ATOM 3037 N N . ALA A 1 399 ? 13.232 6.229 -6.147 1.00 97.88 399 ALA A N 1
ATOM 3038 C CA . ALA A 1 399 ? 13.467 5.250 -5.086 1.00 97.88 399 ALA A CA 1
ATOM 3039 C C . ALA A 1 399 ? 14.490 5.757 -4.051 1.00 97.88 399 ALA A C 1
ATOM 3041 O O . ALA A 1 399 ? 14.256 5.655 -2.844 1.00 97.88 399 ALA A O 1
ATOM 3042 N N . ARG A 1 400 ? 15.587 6.387 -4.499 1.00 96.44 400 ARG A N 1
ATOM 3043 C CA . ARG A 1 400 ? 16.590 6.996 -3.609 1.00 96.44 400 ARG A CA 1
ATOM 3044 C C . ARG A 1 400 ? 16.010 8.143 -2.778 1.00 96.44 400 ARG A C 1
ATOM 3046 O O . ARG A 1 400 ? 16.328 8.250 -1.595 1.00 96.44 400 ARG A O 1
ATOM 3053 N N . ALA A 1 401 ? 15.133 8.970 -3.353 1.00 95.75 401 ALA A N 1
ATOM 3054 C CA . ALA A 1 401 ? 14.490 10.077 -2.640 1.00 95.75 401 ALA A CA 1
ATOM 3055 C C . ALA A 1 401 ? 13.666 9.606 -1.424 1.00 95.75 401 ALA A C 1
ATOM 3057 O O . ALA A 1 401 ? 13.658 10.298 -0.404 1.00 95.75 401 ALA A O 1
ATOM 3058 N N . LEU A 1 402 ? 13.047 8.419 -1.508 1.00 97.56 402 LEU A N 1
ATOM 3059 C CA . LEU A 1 402 ? 12.272 7.772 -0.436 1.00 97.56 402 LEU A CA 1
ATOM 3060 C C . LEU A 1 402 ? 13.139 7.047 0.613 1.00 97.56 402 LEU A C 1
ATOM 3062 O O . LEU A 1 402 ? 12.710 6.910 1.762 1.00 97.56 402 LEU A O 1
ATOM 3066 N N . LEU A 1 403 ? 14.331 6.576 0.222 1.00 96.75 403 LEU A N 1
ATOM 3067 C CA . LEU A 1 403 ? 15.267 5.802 1.057 1.00 96.75 403 LEU A CA 1
ATOM 3068 C C . LEU A 1 403 ? 16.372 6.638 1.728 1.00 96.75 403 LEU A C 1
ATOM 3070 O O . LEU A 1 403 ? 17.069 6.123 2.606 1.00 96.75 403 LEU A O 1
ATOM 3074 N N . ARG A 1 404 ? 16.553 7.907 1.329 1.00 93.69 404 ARG A N 1
ATOM 3075 C CA . ARG A 1 404 ? 17.634 8.776 1.825 1.00 93.69 404 ARG A CA 1
ATOM 3076 C C . ARG A 1 404 ? 17.701 8.813 3.359 1.00 93.69 404 ARG A C 1
ATOM 3078 O O . ARG A 1 404 ? 16.680 8.826 4.045 1.00 93.69 404 ARG A O 1
ATOM 3085 N N . ASP A 1 405 ? 18.909 8.946 3.897 1.00 91.06 405 ASP A N 1
ATOM 3086 C CA . ASP A 1 405 ? 19.161 8.914 5.348 1.00 91.06 405 ASP A CA 1
ATOM 3087 C C . ASP A 1 405 ? 18.439 10.034 6.124 1.00 91.06 405 ASP A C 1
ATOM 3089 O O . ASP A 1 405 ? 18.104 9.873 7.293 1.00 91.06 405 ASP A O 1
ATOM 3093 N N . SER A 1 406 ? 18.116 11.141 5.446 1.00 91.75 406 SER A N 1
ATOM 3094 C CA . SER A 1 406 ? 17.329 12.272 5.963 1.00 91.75 406 SER A CA 1
ATOM 3095 C C . SER A 1 406 ? 15.834 12.230 5.588 1.00 91.75 406 SER A C 1
ATOM 3097 O O . SER A 1 406 ? 15.180 13.276 5.512 1.00 91.75 406 SER A O 1
ATOM 3099 N N . HIS A 1 407 ? 15.272 11.055 5.281 1.00 94.38 407 HIS A N 1
ATOM 3100 C CA . HIS A 1 407 ? 13.837 10.915 5.023 1.00 94.38 407 HIS A CA 1
ATOM 3101 C C . HIS A 1 407 ? 13.063 10.791 6.350 1.00 94.38 407 HIS A C 1
ATOM 3103 O O . HIS A 1 407 ? 13.334 9.858 7.108 1.00 94.38 407 HIS A O 1
ATOM 3109 N N . PRO A 1 408 ? 12.063 11.649 6.645 1.00 93.75 408 PRO A N 1
ATOM 3110 C CA . PRO A 1 408 ? 11.351 11.620 7.932 1.00 93.75 408 PRO A CA 1
ATOM 3111 C C . PRO A 1 408 ? 10.623 10.291 8.187 1.00 93.75 408 PRO A C 1
ATOM 3113 O O . PRO A 1 408 ? 10.409 9.903 9.330 1.00 93.75 408 PRO A O 1
ATOM 3116 N N . ARG A 1 409 ? 10.277 9.562 7.117 1.00 94.69 409 ARG A N 1
ATOM 3117 C CA . ARG A 1 409 ? 9.641 8.234 7.156 1.00 94.69 409 ARG A CA 1
ATOM 3118 C C . ARG A 1 409 ? 10.537 7.103 6.627 1.00 94.69 409 ARG A C 1
ATOM 3120 O O . ARG A 1 409 ? 10.015 6.078 6.199 1.00 94.69 409 ARG A O 1
ATOM 3127 N N . ARG A 1 410 ? 11.874 7.271 6.629 1.00 95.00 410 ARG A N 1
ATOM 3128 C CA . ARG A 1 410 ? 12.841 6.307 6.045 1.00 95.00 410 ARG A CA 1
ATOM 3129 C C . ARG A 1 410 ? 12.560 4.861 6.454 1.00 95.00 410 ARG A C 1
ATOM 3131 O O . ARG A 1 410 ? 12.511 3.994 5.593 1.00 95.00 410 ARG A O 1
ATOM 3138 N N . ALA A 1 411 ? 12.345 4.619 7.749 1.00 93.94 411 ALA A N 1
ATOM 3139 C CA . ALA A 1 411 ? 12.115 3.280 8.290 1.00 93.94 411 ALA A CA 1
ATOM 3140 C C . ALA A 1 411 ? 10.852 2.610 7.718 1.00 93.94 411 ALA A C 1
ATOM 3142 O O . ALA A 1 411 ? 10.897 1.439 7.362 1.00 93.94 411 ALA A O 1
ATOM 3143 N N . PHE A 1 412 ? 9.750 3.352 7.556 1.00 95.69 412 PHE A N 1
ATOM 3144 C CA . PHE A 1 412 ? 8.520 2.813 6.966 1.00 95.69 412 PHE A CA 1
ATOM 3145 C C . PHE A 1 412 ? 8.655 2.596 5.451 1.00 95.69 412 PHE A C 1
ATOM 3147 O O . PHE A 1 412 ? 8.207 1.575 4.936 1.00 95.69 412 PHE A O 1
ATOM 3154 N N . ASN A 1 413 ? 9.325 3.508 4.735 1.00 97.12 413 ASN A N 1
ATOM 3155 C CA . ASN A 1 413 ? 9.608 3.332 3.306 1.00 97.12 413 ASN A CA 1
ATOM 3156 C C . ASN A 1 413 ? 10.504 2.102 3.064 1.00 97.12 413 ASN A C 1
ATOM 3158 O O . ASN A 1 413 ? 10.190 1.271 2.216 1.00 97.12 413 ASN A O 1
ATOM 3162 N N . HIS A 1 414 ? 11.570 1.947 3.856 1.00 96.06 414 HIS A N 1
ATOM 3163 C CA . HIS A 1 414 ? 12.451 0.773 3.857 1.00 96.06 414 HIS A CA 1
ATOM 3164 C C . HIS A 1 414 ? 11.677 -0.517 4.146 1.00 96.06 414 HIS A C 1
ATOM 3166 O O . HIS A 1 414 ? 11.768 -1.470 3.376 1.00 96.06 414 HIS A O 1
ATOM 3172 N N . TYR A 1 415 ? 10.853 -0.518 5.197 1.00 95.62 415 TYR A N 1
ATOM 3173 C CA . TYR A 1 415 ? 9.975 -1.633 5.548 1.00 95.62 415 TYR A CA 1
ATOM 3174 C C . TYR A 1 415 ? 9.051 -2.040 4.386 1.00 95.62 415 TYR A C 1
ATOM 3176 O O . TYR A 1 415 ? 9.038 -3.201 3.985 1.00 95.62 415 TYR A O 1
ATOM 3184 N N . GLN A 1 416 ? 8.334 -1.086 3.785 1.00 96.44 416 GLN A N 1
ATOM 3185 C CA . GLN A 1 416 ? 7.414 -1.334 2.666 1.00 96.44 416 GLN A CA 1
ATOM 3186 C C . GLN A 1 416 ? 8.122 -1.895 1.427 1.00 96.44 416 GLN A C 1
ATOM 3188 O O . GLN A 1 416 ? 7.601 -2.802 0.779 1.00 96.44 416 GLN A O 1
ATOM 3193 N N . MET A 1 417 ? 9.321 -1.397 1.109 1.00 97.38 417 MET A N 1
ATOM 3194 C CA . MET A 1 417 ? 10.126 -1.929 0.008 1.00 97.38 417 MET A CA 1
ATOM 3195 C C . MET A 1 417 ? 10.642 -3.347 0.302 1.00 97.38 417 MET A C 1
ATOM 3197 O O . MET A 1 417 ? 10.638 -4.193 -0.591 1.00 97.38 417 MET A O 1
ATOM 3201 N N . ASN A 1 418 ? 11.029 -3.648 1.545 1.00 94.88 418 ASN A N 1
ATOM 3202 C CA . ASN A 1 418 ? 11.447 -4.997 1.944 1.00 94.88 418 ASN A CA 1
ATOM 3203 C C . ASN A 1 418 ? 10.281 -5.995 1.929 1.00 94.88 418 ASN A C 1
ATOM 3205 O O . ASN A 1 418 ? 10.448 -7.103 1.427 1.00 94.88 418 ASN A O 1
ATOM 3209 N N . ARG A 1 419 ? 9.092 -5.592 2.398 1.00 93.88 419 ARG A N 1
ATOM 3210 C CA . ARG A 1 419 ? 7.871 -6.419 2.400 1.00 93.88 419 ARG A CA 1
ATOM 3211 C C . ARG A 1 419 ? 7.427 -6.836 0.990 1.00 93.88 419 ARG A C 1
ATOM 3213 O O . ARG A 1 419 ? 6.822 -7.887 0.827 1.00 93.88 419 ARG A O 1
ATOM 3220 N N . ALA A 1 420 ? 7.767 -6.047 -0.031 1.00 94.69 420 ALA A N 1
ATOM 3221 C CA . ALA A 1 420 ? 7.565 -6.379 -1.446 1.00 94.69 420 ALA A CA 1
ATOM 3222 C C . ALA A 1 420 ? 8.801 -7.016 -2.126 1.00 94.69 420 ALA A C 1
ATOM 3224 O O . ALA A 1 420 ? 8.853 -7.112 -3.353 1.00 94.69 420 ALA A O 1
ATOM 3225 N N . ALA A 1 421 ? 9.819 -7.414 -1.353 1.00 96.12 421 ALA A N 1
ATOM 3226 C CA . ALA A 1 421 ? 11.094 -7.948 -1.838 1.00 96.12 421 ALA A CA 1
ATOM 3227 C C . ALA A 1 421 ? 11.736 -7.083 -2.946 1.00 96.12 421 ALA A C 1
ATOM 3229 O O . ALA A 1 421 ? 12.201 -7.595 -3.969 1.00 96.12 421 ALA A O 1
ATOM 3230 N N . LEU A 1 422 ? 11.742 -5.752 -2.779 1.00 97.75 422 LEU A N 1
ATOM 3231 C CA . LEU A 1 422 ? 12.191 -4.834 -3.833 1.00 97.75 422 LEU A CA 1
ATOM 3232 C C . LEU A 1 422 ? 13.676 -5.019 -4.182 1.00 97.75 422 LEU A C 1
ATOM 3234 O O . LEU A 1 422 ? 14.039 -4.868 -5.344 1.00 97.75 422 LEU A O 1
ATOM 3238 N N . LEU A 1 423 ? 14.520 -5.404 -3.214 1.00 97.69 423 LEU A N 1
ATOM 3239 C CA . LEU A 1 423 ? 15.930 -5.726 -3.465 1.00 97.69 423 LEU A CA 1
ATOM 3240 C C . LEU A 1 423 ? 16.071 -6.894 -4.451 1.00 97.69 423 LEU A C 1
ATOM 3242 O O . LEU A 1 423 ? 16.760 -6.754 -5.456 1.00 97.69 423 LEU A O 1
ATOM 3246 N N . HIS A 1 424 ? 15.362 -8.001 -4.214 1.00 97.06 424 HIS A N 1
ATOM 3247 C CA . HIS A 1 424 ? 15.351 -9.154 -5.114 1.00 97.06 424 HIS A CA 1
ATOM 3248 C C . HIS A 1 424 ? 14.910 -8.758 -6.531 1.00 97.06 424 HIS A C 1
ATOM 3250 O O . HIS A 1 424 ? 15.604 -9.055 -7.502 1.00 97.06 424 HIS A O 1
ATOM 3256 N N . HIS A 1 425 ? 13.798 -8.026 -6.657 1.00 98.00 425 HIS A N 1
ATOM 3257 C CA . HIS A 1 425 ? 13.294 -7.571 -7.956 1.00 98.00 425 HIS A CA 1
ATOM 3258 C C . HIS A 1 425 ? 14.253 -6.601 -8.665 1.00 98.00 425 HIS A C 1
ATOM 3260 O O . HIS A 1 425 ? 14.375 -6.650 -9.888 1.00 98.00 425 HIS A O 1
ATOM 3266 N N . LEU A 1 426 ? 14.964 -5.750 -7.920 1.00 97.69 426 LEU A N 1
ATOM 3267 C CA . LEU A 1 426 ? 15.940 -4.804 -8.464 1.00 97.69 426 LEU A CA 1
ATOM 3268 C C . LEU A 1 426 ? 17.191 -5.527 -8.973 1.00 97.69 426 LEU A C 1
ATOM 3270 O O . LEU A 1 426 ? 17.636 -5.265 -10.091 1.00 97.69 426 LEU A O 1
ATOM 3274 N N . LEU A 1 427 ? 17.726 -6.467 -8.190 1.00 95.38 427 LEU A N 1
ATOM 3275 C CA . LEU A 1 427 ? 18.870 -7.291 -8.584 1.00 95.38 427 LEU A CA 1
ATOM 3276 C C . LEU A 1 427 ? 18.510 -8.245 -9.738 1.00 95.38 427 LEU A C 1
ATOM 3278 O O . LEU A 1 427 ? 19.341 -8.470 -10.616 1.00 95.38 427 LEU A O 1
ATOM 3282 N N . LEU A 1 428 ? 17.266 -8.735 -9.813 1.00 94.94 428 LEU A N 1
ATOM 3283 C CA . LEU A 1 428 ? 16.760 -9.518 -10.946 1.00 94.94 428 LEU A CA 1
ATOM 3284 C C . LEU A 1 428 ? 16.627 -8.673 -12.224 1.00 94.94 428 LEU A C 1
ATOM 3286 O O . LEU A 1 428 ? 17.120 -9.084 -13.273 1.00 94.94 428 LEU A O 1
ATOM 3290 N N . ALA A 1 429 ? 16.026 -7.482 -12.142 1.00 93.81 429 ALA A N 1
ATOM 3291 C CA . ALA A 1 429 ? 15.941 -6.553 -13.271 1.00 93.81 429 ALA A CA 1
ATOM 3292 C C . ALA A 1 429 ? 17.341 -6.156 -13.774 1.00 93.81 429 ALA A C 1
ATOM 3294 O O . ALA A 1 429 ? 17.597 -6.171 -14.977 1.00 93.81 429 ALA A O 1
ATOM 3295 N N . CYS A 1 430 ? 18.277 -5.900 -12.853 1.00 91.69 430 CYS A N 1
ATOM 3296 C CA . CYS A 1 430 ? 19.690 -5.707 -13.170 1.00 91.69 430 CYS A CA 1
ATOM 3297 C C . CYS A 1 430 ? 20.283 -6.935 -13.879 1.00 91.69 430 CYS A C 1
ATOM 3299 O O . CYS A 1 430 ? 20.809 -6.797 -14.978 1.00 91.69 430 CYS A O 1
ATOM 3301 N N . LYS A 1 431 ? 20.158 -8.140 -13.312 1.00 88.12 431 LYS A N 1
ATOM 3302 C CA . LYS A 1 431 ? 20.654 -9.400 -13.899 1.00 88.12 431 LYS A CA 1
ATOM 3303 C C . LYS A 1 431 ? 20.165 -9.598 -15.337 1.00 88.12 431 LYS A C 1
ATOM 3305 O O . LYS A 1 431 ? 20.968 -9.892 -16.221 1.00 88.12 431 LYS A O 1
ATOM 3310 N N . GLU A 1 432 ? 18.869 -9.419 -15.590 1.00 88.69 432 GLU A N 1
ATOM 3311 C CA . GLU A 1 432 ? 18.312 -9.548 -16.940 1.00 88.69 432 GLU A CA 1
ATOM 3312 C C . GLU A 1 432 ? 18.828 -8.461 -17.888 1.00 88.69 432 GLU A C 1
ATOM 3314 O O . GLU A 1 432 ? 19.243 -8.773 -19.005 1.00 88.69 432 GLU A O 1
ATOM 3319 N N . ARG A 1 433 ? 18.857 -7.202 -17.440 1.00 88.44 433 ARG A N 1
ATOM 3320 C CA . ARG A 1 433 ? 19.407 -6.075 -18.203 1.00 88.44 433 ARG A CA 1
ATOM 3321 C C . ARG A 1 433 ? 20.863 -6.306 -18.591 1.00 88.44 433 ARG A C 1
ATOM 3323 O O . ARG A 1 433 ? 21.263 -5.974 -19.703 1.00 88.44 433 ARG A O 1
ATOM 3330 N N . PHE A 1 434 ? 21.650 -6.844 -17.671 1.00 81.00 434 PHE A N 1
ATOM 3331 C CA . PHE A 1 434 ? 23.101 -6.883 -17.763 1.00 81.00 434 PHE A CA 1
ATOM 3332 C C . PHE A 1 434 ? 23.654 -8.130 -18.459 1.00 81.00 434 PHE A C 1
ATOM 3334 O O . PHE A 1 434 ? 24.666 -8.023 -19.149 1.00 81.00 434 PHE A O 1
ATOM 3341 N N . LEU A 1 435 ? 22.995 -9.285 -18.324 1.00 79.38 435 LEU A N 1
ATOM 3342 C CA . LEU A 1 435 ? 23.444 -10.549 -18.925 1.00 79.38 435 LEU A CA 1
ATOM 3343 C C . LEU A 1 435 ? 22.593 -10.979 -20.129 1.00 79.38 435 LEU A C 1
ATOM 3345 O O . LEU A 1 435 ? 23.117 -11.584 -21.063 1.00 79.38 435 LEU A O 1
ATOM 3349 N N . ASN A 1 436 ? 21.298 -10.642 -20.130 1.00 78.25 436 ASN A N 1
ATOM 3350 C CA . ASN A 1 436 ? 20.302 -11.172 -21.069 1.00 78.25 436 ASN A CA 1
ATOM 3351 C C . ASN A 1 436 ? 19.774 -10.102 -22.051 1.00 78.25 436 ASN A C 1
ATOM 3353 O O . ASN A 1 436 ? 18.654 -10.228 -22.551 1.00 78.25 436 ASN A O 1
ATOM 3357 N N . SER A 1 437 ? 20.531 -9.026 -22.309 1.00 80.00 437 SER A N 1
ATOM 3358 C CA . SER A 1 437 ? 20.107 -7.942 -23.208 1.00 80.00 437 SER A CA 1
ATOM 3359 C C . SER A 1 437 ? 21.262 -7.249 -23.949 1.00 80.00 437 SER A C 1
ATOM 3361 O O . SER A 1 437 ? 22.438 -7.464 -23.650 1.00 80.00 437 SER A O 1
ATOM 3363 N N . ASP A 1 438 ? 20.907 -6.403 -24.922 1.00 78.19 438 ASP A N 1
ATOM 3364 C CA . ASP A 1 438 ? 21.811 -5.511 -25.664 1.00 78.19 438 ASP A CA 1
ATOM 3365 C C . ASP A 1 438 ? 21.924 -4.092 -25.072 1.00 78.19 438 ASP A C 1
ATOM 3367 O O . ASP A 1 438 ? 22.547 -3.214 -25.673 1.00 78.19 438 ASP A O 1
ATOM 3371 N N . CYS A 1 439 ? 21.366 -3.845 -23.882 1.00 78.50 439 CYS A N 1
ATOM 3372 C CA . CYS A 1 439 ? 21.557 -2.581 -23.177 1.00 78.50 439 CYS A CA 1
ATOM 3373 C C . CYS A 1 439 ? 23.036 -2.377 -22.801 1.00 78.50 439 CYS A C 1
ATOM 3375 O O . CYS A 1 439 ? 23.665 -3.235 -22.183 1.00 78.50 439 CYS A O 1
ATOM 3377 N N . GLY A 1 440 ? 23.580 -1.198 -23.120 1.00 76.50 440 GLY A N 1
ATOM 3378 C CA . GLY A 1 440 ? 24.908 -0.781 -22.659 1.00 76.50 440 GLY A CA 1
ATOM 3379 C C . GLY A 1 440 ? 24.989 -0.610 -21.132 1.00 76.50 440 GLY A C 1
ATOM 3380 O O . GLY A 1 440 ? 23.962 -0.694 -20.444 1.00 76.50 440 GLY A O 1
ATOM 3381 N N . PRO A 1 441 ? 26.187 -0.344 -20.575 1.00 77.56 441 PRO A N 1
ATOM 3382 C CA . PRO A 1 441 ? 26.339 -0.054 -19.148 1.00 77.56 441 PRO A CA 1
ATOM 3383 C C . PRO A 1 441 ? 25.447 1.124 -18.724 1.00 77.56 441 PRO A C 1
ATOM 3385 O O . PRO A 1 441 ? 25.115 1.988 -19.538 1.00 77.56 441 PRO A O 1
ATOM 3388 N N . LEU A 1 442 ? 25.056 1.156 -17.448 1.00 83.56 442 LEU A N 1
ATOM 3389 C CA . LEU A 1 442 ? 24.428 2.346 -16.871 1.00 83.56 442 LEU A CA 1
ATOM 3390 C C . LEU A 1 442 ? 25.417 3.519 -16.913 1.00 83.56 442 LEU A C 1
ATOM 3392 O O . LEU A 1 442 ? 26.626 3.328 -16.765 1.00 83.56 442 LEU A O 1
ATOM 3396 N N . ASP A 1 443 ? 24.909 4.740 -17.066 1.00 83.06 443 ASP A N 1
ATOM 3397 C CA . ASP A 1 443 ? 25.735 5.934 -16.899 1.00 83.06 443 ASP A CA 1
ATOM 3398 C C . ASP A 1 443 ? 26.237 6.055 -15.437 1.00 83.06 443 ASP A C 1
ATOM 3400 O O . ASP A 1 443 ? 25.690 5.406 -14.534 1.00 83.06 443 ASP A O 1
ATOM 3404 N N . PRO A 1 444 ? 27.275 6.866 -15.154 1.00 85.12 444 PRO A N 1
ATOM 3405 C CA . PRO A 1 444 ? 27.835 6.970 -13.804 1.00 85.12 444 PRO A CA 1
ATOM 3406 C C . PRO A 1 444 ? 26.843 7.473 -12.744 1.00 85.12 444 PRO A C 1
ATOM 3408 O O . PRO A 1 444 ? 26.972 7.127 -11.570 1.00 85.12 444 PRO A O 1
ATOM 3411 N N . ILE A 1 445 ? 25.840 8.266 -13.134 1.00 87.56 445 ILE A N 1
ATOM 3412 C CA . ILE A 1 445 ? 24.859 8.848 -12.214 1.00 87.56 445 ILE A CA 1
ATOM 3413 C C . ILE A 1 445 ? 23.776 7.813 -11.901 1.00 87.56 445 ILE A C 1
ATOM 3415 O O . ILE A 1 445 ? 23.487 7.586 -10.725 1.00 87.56 445 ILE A O 1
ATOM 3419 N N . ALA A 1 446 ? 23.224 7.119 -12.897 1.00 89.94 446 ALA A N 1
ATOM 3420 C CA . ALA A 1 446 ? 22.328 5.982 -12.673 1.00 89.94 446 ALA A CA 1
ATOM 3421 C C . ALA A 1 446 ? 23.025 4.852 -11.894 1.00 89.94 446 ALA A C 1
ATOM 3423 O O . ALA A 1 446 ? 22.428 4.290 -10.979 1.00 89.94 446 ALA A O 1
ATOM 3424 N N . SER A 1 447 ? 24.304 4.583 -12.182 1.00 90.50 447 SER A N 1
ATOM 3425 C CA . SER A 1 447 ? 25.128 3.619 -11.438 1.00 90.50 447 SER A CA 1
ATOM 3426 C C . SER A 1 447 ? 25.238 3.981 -9.955 1.00 90.50 447 SER A C 1
ATOM 3428 O O . SER A 1 447 ? 24.986 3.139 -9.098 1.00 90.50 447 SER A O 1
ATOM 3430 N N . ASN A 1 448 ? 25.547 5.242 -9.638 1.00 91.69 448 ASN A N 1
ATOM 3431 C CA . ASN A 1 448 ? 25.613 5.720 -8.256 1.00 91.69 448 ASN A CA 1
ATOM 3432 C C . ASN A 1 448 ? 24.239 5.650 -7.558 1.00 91.69 448 ASN A C 1
ATOM 3434 O O . ASN A 1 448 ? 24.137 5.193 -6.422 1.00 91.69 448 ASN A O 1
ATOM 3438 N N . ASN A 1 449 ? 23.156 6.030 -8.246 1.00 93.69 449 ASN A N 1
ATOM 3439 C CA . ASN A 1 449 ? 21.807 5.917 -7.685 1.00 93.69 449 ASN A CA 1
ATOM 3440 C C . ASN A 1 449 ? 21.383 4.455 -7.450 1.00 93.69 449 ASN A C 1
ATOM 3442 O O . ASN A 1 449 ? 20.700 4.192 -6.465 1.00 93.69 449 ASN A O 1
ATOM 3446 N N . LEU A 1 450 ? 21.817 3.499 -8.280 1.00 95.44 450 LEU A N 1
ATOM 3447 C CA . LEU A 1 450 ? 21.605 2.066 -8.043 1.00 95.44 450 LEU A CA 1
ATOM 3448 C C . LEU A 1 450 ? 22.304 1.592 -6.760 1.00 95.44 450 LEU A C 1
ATOM 3450 O O . LEU A 1 450 ? 21.665 0.948 -5.929 1.00 95.44 450 LEU A O 1
ATOM 3454 N N . VAL A 1 451 ? 23.575 1.958 -6.561 1.00 94.44 451 VAL A N 1
ATOM 3455 C CA . VAL A 1 451 ? 24.325 1.640 -5.330 1.00 94.44 451 VAL A CA 1
ATOM 3456 C C . VAL A 1 451 ? 23.636 2.243 -4.102 1.00 94.44 451 VAL A C 1
ATOM 3458 O O . VAL A 1 451 ? 23.460 1.563 -3.096 1.00 94.44 451 VAL A O 1
ATOM 3461 N N . GLU A 1 452 ? 23.175 3.490 -4.195 1.00 95.31 452 GLU A N 1
ATOM 3462 C CA . GLU A 1 452 ? 22.479 4.199 -3.114 1.00 95.31 452 GLU A CA 1
ATOM 3463 C C . GLU A 1 452 ? 21.094 3.612 -2.785 1.00 95.31 452 GLU A C 1
ATOM 3465 O O . GLU A 1 452 ? 20.723 3.526 -1.613 1.00 95.31 452 GLU A O 1
ATOM 3470 N N . VAL A 1 453 ? 20.334 3.158 -3.788 1.00 97.56 453 VAL A N 1
ATOM 3471 C CA . VAL A 1 453 ? 19.069 2.433 -3.569 1.00 97.56 453 VAL A CA 1
ATOM 3472 C C . VAL A 1 453 ? 19.340 1.085 -2.902 1.00 97.56 453 VAL A C 1
ATOM 3474 O O . VAL A 1 453 ? 18.693 0.766 -1.907 1.00 97.56 453 VAL A O 1
ATOM 3477 N N . VAL A 1 454 ? 20.326 0.314 -3.374 1.00 96.94 454 VAL A N 1
ATOM 3478 C CA . VAL A 1 454 ? 20.684 -0.977 -2.759 1.00 96.94 454 VAL A CA 1
ATOM 3479 C C . VAL A 1 454 ? 21.204 -0.790 -1.327 1.00 96.94 454 VAL A C 1
ATOM 3481 O O . VAL A 1 454 ? 20.782 -1.526 -0.437 1.00 96.94 454 VAL A O 1
ATOM 3484 N N . ARG A 1 455 ? 22.010 0.248 -1.059 1.00 94.75 455 ARG A N 1
ATOM 3485 C CA . ARG A 1 455 ? 22.436 0.664 0.293 1.00 94.75 455 ARG A CA 1
ATOM 3486 C C . ARG A 1 455 ? 21.235 0.941 1.199 1.00 94.75 455 ARG A C 1
ATOM 3488 O O . ARG A 1 455 ? 21.187 0.451 2.327 1.00 94.75 455 ARG A O 1
ATOM 3495 N N . GLY A 1 456 ? 20.254 1.687 0.692 1.00 95.31 456 GLY A N 1
ATOM 3496 C CA . GLY A 1 456 ? 19.004 1.964 1.395 1.00 95.31 456 GLY A CA 1
ATOM 3497 C C . GLY A 1 456 ? 18.198 0.698 1.704 1.00 95.31 456 GLY A C 1
ATOM 3498 O O . GLY A 1 456 ? 17.711 0.558 2.821 1.00 95.31 456 GLY A O 1
ATOM 3499 N N . LEU A 1 457 ? 18.092 -0.236 0.753 1.00 96.56 457 LEU A N 1
ATOM 3500 C CA . LEU A 1 457 ? 17.338 -1.492 0.890 1.00 96.56 457 LEU A CA 1
ATOM 3501 C C . LEU A 1 457 ? 18.008 -2.510 1.824 1.00 96.56 457 LEU A C 1
ATOM 3503 O O . LEU A 1 457 ? 17.331 -3.158 2.622 1.00 96.56 457 LEU A O 1
ATOM 3507 N N . ILE A 1 458 ? 19.334 -2.629 1.793 1.00 93.12 458 ILE A N 1
ATOM 3508 C CA . ILE A 1 458 ? 20.090 -3.484 2.721 1.00 93.12 458 ILE A CA 1
ATOM 3509 C C . ILE A 1 458 ? 19.828 -3.056 4.172 1.00 93.12 458 ILE A C 1
ATOM 3511 O O . ILE A 1 458 ? 19.454 -3.895 4.999 1.00 93.12 458 ILE A O 1
ATOM 3515 N N . GLY A 1 459 ? 19.883 -1.750 4.444 1.00 87.69 459 GLY A N 1
ATOM 3516 C CA . GLY A 1 459 ? 19.579 -1.175 5.753 1.00 87.69 459 GLY A CA 1
ATOM 3517 C C . GLY A 1 459 ? 20.690 -1.365 6.792 1.00 87.69 459 GLY A C 1
ATOM 3518 O O . GLY A 1 459 ? 21.751 -1.917 6.517 1.00 87.69 459 GLY A O 1
ATOM 3519 N N . THR A 1 460 ? 20.442 -0.858 7.999 1.00 83.06 460 THR A N 1
ATOM 3520 C CA . THR A 1 460 ? 21.409 -0.821 9.108 1.00 83.06 460 THR A CA 1
ATOM 3521 C C . THR A 1 460 ? 20.682 -1.086 10.438 1.00 83.06 460 THR A C 1
ATOM 3523 O O . THR A 1 460 ? 19.894 -0.223 10.840 1.00 83.06 460 THR A O 1
ATOM 3526 N N . PRO A 1 461 ? 20.916 -2.220 11.129 1.00 82.88 461 PRO A N 1
ATOM 3527 C CA . PRO A 1 461 ? 21.777 -3.334 10.717 1.00 82.88 461 PRO A CA 1
ATOM 3528 C C . PRO A 1 461 ? 21.277 -4.028 9.430 1.00 82.88 461 PRO A C 1
ATOM 3530 O O . PRO A 1 461 ? 20.072 -4.022 9.150 1.00 82.88 461 PRO A O 1
ATOM 3533 N N . PRO A 1 462 ? 22.187 -4.600 8.625 1.00 86.12 462 PRO A N 1
ATOM 3534 C CA . PRO A 1 462 ? 21.824 -5.391 7.457 1.00 86.12 462 PRO A CA 1
ATOM 3535 C C . PRO A 1 462 ? 21.320 -6.774 7.890 1.00 86.12 462 PRO A C 1
ATOM 3537 O O . PRO A 1 462 ? 21.896 -7.381 8.780 1.00 86.12 462 PRO A O 1
ATOM 3540 N N . ALA A 1 463 ? 20.274 -7.302 7.249 1.00 86.69 463 ALA A N 1
ATOM 3541 C CA . ALA A 1 463 ? 19.851 -8.684 7.492 1.00 86.69 463 ALA A CA 1
ATOM 3542 C C . ALA A 1 463 ? 20.625 -9.643 6.581 1.00 86.69 463 ALA A C 1
ATOM 3544 O O . ALA A 1 463 ? 20.740 -9.378 5.380 1.00 86.69 463 ALA A O 1
ATOM 3545 N N . LEU A 1 464 ? 21.083 -10.775 7.125 1.00 86.38 464 LEU A N 1
ATOM 3546 C CA . LEU A 1 464 ? 21.922 -11.753 6.421 1.00 86.38 464 LEU A CA 1
ATOM 3547 C C . LEU A 1 464 ? 21.350 -12.204 5.063 1.00 86.38 464 LEU A C 1
ATOM 3549 O O . LEU A 1 464 ? 22.099 -12.321 4.099 1.00 86.38 464 LEU A O 1
ATOM 3553 N N . GLU A 1 465 ? 20.028 -12.366 4.942 1.00 89.56 465 GLU A N 1
ATOM 3554 C CA . GLU A 1 465 ? 19.364 -12.698 3.670 1.00 89.56 465 GLU A CA 1
ATOM 3555 C C . GLU A 1 465 ? 19.616 -11.642 2.576 1.00 89.56 465 GLU A C 1
ATOM 3557 O O . GLU A 1 465 ? 19.925 -11.981 1.436 1.00 89.56 465 GLU A O 1
ATOM 3562 N N . ARG A 1 466 ? 19.546 -10.346 2.917 1.00 90.56 466 ARG A N 1
ATOM 3563 C CA . ARG A 1 466 ? 19.791 -9.248 1.964 1.00 90.56 466 ARG A CA 1
ATOM 3564 C C . ARG A 1 466 ? 21.272 -9.130 1.596 1.00 90.56 466 ARG A C 1
ATOM 3566 O O . ARG A 1 466 ? 21.584 -8.734 0.476 1.00 90.56 466 ARG A O 1
ATOM 3573 N N . VAL A 1 467 ? 22.171 -9.510 2.508 1.00 90.00 467 VAL A N 1
ATOM 3574 C CA . VAL A 1 467 ? 23.611 -9.632 2.223 1.00 90.00 467 VAL A CA 1
ATOM 3575 C C . VAL A 1 467 ? 23.859 -10.792 1.255 1.00 90.00 467 VAL A C 1
ATOM 3577 O O . VAL A 1 467 ? 24.523 -10.593 0.243 1.00 90.00 467 VAL A O 1
ATOM 3580 N N . ALA A 1 468 ? 23.260 -11.963 1.497 1.00 88.12 468 ALA A N 1
ATOM 3581 C CA . ALA A 1 468 ? 23.357 -13.125 0.613 1.00 88.12 468 ALA A CA 1
ATOM 3582 C C . ALA A 1 468 ? 22.820 -12.829 -0.800 1.00 88.12 468 ALA A C 1
ATOM 3584 O O . ALA A 1 468 ? 23.520 -13.081 -1.776 1.00 88.12 468 ALA A O 1
ATOM 3585 N N . GLN A 1 469 ? 21.651 -12.184 -0.921 1.00 90.44 469 GLN A N 1
ATOM 3586 C CA . GLN A 1 469 ? 21.106 -11.748 -2.217 1.00 90.44 469 GLN A CA 1
ATOM 3587 C C . GLN A 1 469 ? 22.072 -10.827 -2.991 1.00 90.44 469 GLN A C 1
ATOM 3589 O O . GLN A 1 469 ? 22.168 -10.936 -4.215 1.00 90.44 469 GLN A O 1
ATOM 3594 N N . LEU A 1 470 ? 22.805 -9.938 -2.302 1.00 90.88 470 LEU A N 1
ATOM 3595 C CA . LEU A 1 470 ? 23.832 -9.105 -2.936 1.00 90.88 470 LEU A CA 1
ATOM 3596 C C . LEU A 1 470 ? 25.077 -9.922 -3.326 1.00 90.88 470 LEU A C 1
ATOM 3598 O O . LEU A 1 470 ? 25.597 -9.723 -4.424 1.00 90.88 470 LEU A O 1
ATOM 3602 N N . CYS A 1 471 ? 25.537 -10.844 -2.474 1.00 87.62 471 CYS A N 1
ATOM 3603 C CA . CYS A 1 471 ? 26.642 -11.756 -2.785 1.00 87.62 471 CYS A CA 1
ATOM 3604 C C . CYS A 1 471 ? 26.349 -12.590 -4.040 1.00 87.62 471 CYS A C 1
ATOM 3606 O O . CYS A 1 471 ? 27.154 -12.584 -4.968 1.00 87.62 471 CYS A O 1
ATOM 3608 N N . ASP A 1 472 ? 25.188 -13.247 -4.101 1.00 85.06 472 ASP A N 1
ATOM 3609 C CA . ASP A 1 472 ?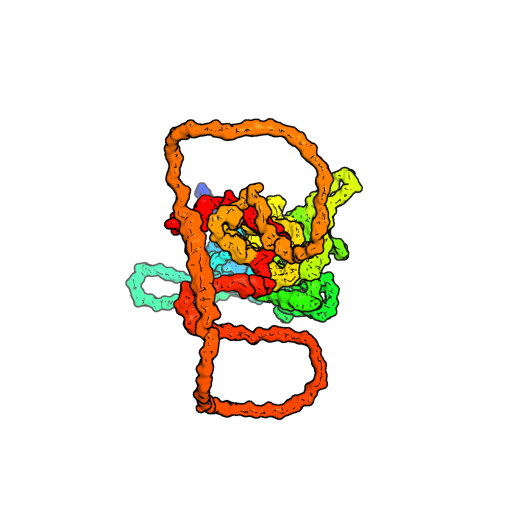 24.776 -14.096 -5.226 1.00 85.06 472 ASP A CA 1
ATOM 3610 C C . ASP A 1 472 ? 24.677 -13.300 -6.534 1.00 85.06 472 ASP A C 1
ATOM 3612 O O . ASP A 1 472 ? 25.112 -13.762 -7.592 1.00 85.06 472 ASP A O 1
ATOM 3616 N N . PHE A 1 473 ? 24.142 -12.075 -6.468 1.00 87.94 473 PHE A N 1
ATOM 3617 C CA . PHE A 1 473 ? 24.106 -11.166 -7.612 1.00 87.94 473 PHE A CA 1
ATOM 3618 C C . PHE A 1 473 ? 25.515 -10.775 -8.076 1.00 87.94 473 PHE A C 1
ATOM 3620 O O . PHE A 1 473 ? 25.798 -10.836 -9.271 1.00 87.94 473 PHE A O 1
ATOM 3627 N N . LEU A 1 474 ? 26.404 -10.386 -7.157 1.00 84.12 474 LEU A N 1
ATOM 3628 C CA . LEU A 1 474 ? 27.761 -9.966 -7.507 1.00 84.12 474 LEU A CA 1
ATOM 3629 C C . LEU A 1 474 ? 28.578 -11.128 -8.080 1.00 84.12 474 LEU A C 1
ATOM 3631 O O . LEU A 1 474 ? 29.152 -10.972 -9.155 1.00 84.12 474 LEU A O 1
ATOM 3635 N N . LEU A 1 475 ? 28.548 -12.306 -7.447 1.00 79.44 475 LEU A N 1
ATOM 3636 C CA . LEU A 1 475 ? 29.186 -13.531 -7.949 1.00 79.44 475 LEU A CA 1
ATOM 3637 C C . LEU A 1 475 ? 28.750 -13.859 -9.385 1.00 79.44 475 LEU A C 1
ATOM 3639 O O . LEU A 1 475 ? 29.590 -14.185 -10.221 1.00 79.44 475 LEU A O 1
ATOM 3643 N N . LEU A 1 476 ? 27.457 -13.718 -9.690 1.00 80.38 476 LEU A N 1
ATOM 3644 C CA . LEU A 1 476 ? 26.912 -13.933 -11.031 1.00 80.38 476 LEU A CA 1
ATOM 3645 C C . LEU A 1 476 ? 27.345 -12.862 -12.054 1.00 80.38 476 LEU A C 1
ATOM 3647 O O . LEU A 1 476 ? 27.392 -13.146 -13.250 1.00 80.38 476 LEU A O 1
ATOM 3651 N N . MET A 1 477 ? 27.643 -11.640 -11.606 1.00 76.25 477 MET A N 1
ATOM 3652 C CA . MET A 1 477 ? 28.063 -10.527 -12.466 1.00 76.25 477 MET A CA 1
ATOM 3653 C C . MET A 1 477 ? 29.572 -10.500 -12.773 1.00 76.25 477 MET A C 1
ATOM 3655 O O . MET A 1 477 ? 30.001 -9.705 -13.614 1.00 76.25 477 MET A O 1
ATOM 3659 N N . HIS A 1 478 ? 30.387 -11.343 -12.133 1.00 68.88 478 HIS A N 1
ATOM 3660 C CA . HIS A 1 478 ? 31.829 -11.413 -12.394 1.00 68.88 478 HIS A CA 1
ATOM 3661 C C . HIS A 1 478 ? 32.187 -12.170 -13.681 1.00 68.88 478 HIS A C 1
ATOM 3663 O O . HIS A 1 478 ? 31.430 -12.999 -14.184 1.00 68.88 478 HIS A O 1
ATOM 3669 N N . GLN A 1 479 ? 33.383 -11.898 -14.223 1.00 62.78 479 GLN A N 1
ATOM 3670 C CA . GLN A 1 479 ? 33.955 -12.772 -15.248 1.00 62.78 479 GLN A CA 1
ATOM 3671 C C . GLN A 1 479 ? 34.238 -14.139 -14.618 1.00 62.78 479 GLN A C 1
ATOM 3673 O O . GLN A 1 479 ? 34.869 -14.210 -13.563 1.00 62.78 479 GLN A O 1
ATOM 3678 N N . ALA A 1 480 ? 33.908 -15.226 -15.316 1.00 59.06 480 ALA A N 1
ATOM 3679 C CA . ALA A 1 480 ? 34.317 -16.563 -14.883 1.00 59.06 480 ALA A CA 1
ATOM 3680 C C . ALA A 1 480 ? 35.854 -16.727 -14.818 1.00 59.06 480 ALA A C 1
ATOM 3682 O O . ALA A 1 480 ? 36.347 -17.571 -14.077 1.00 59.06 480 ALA A O 1
ATOM 3683 N N . SER A 1 481 ? 36.625 -15.917 -15.562 1.00 56.22 481 SER A N 1
ATOM 3684 C CA . SER A 1 481 ? 38.092 -15.858 -15.458 1.00 56.22 481 SER A CA 1
ATOM 3685 C C . SER A 1 481 ? 38.583 -15.318 -14.116 1.00 56.22 481 SER A C 1
ATOM 3687 O O . SER A 1 481 ? 39.630 -15.742 -13.634 1.00 56.22 481 SER A O 1
ATOM 3689 N N . ASP A 1 482 ? 37.828 -14.401 -13.515 1.00 52.47 482 ASP A N 1
ATOM 3690 C CA . ASP A 1 482 ? 38.259 -13.610 -12.359 1.00 52.47 482 ASP A CA 1
ATOM 3691 C C . ASP A 1 482 ? 37.849 -14.290 -11.042 1.00 52.47 482 ASP A C 1
ATOM 3693 O O . ASP A 1 482 ? 38.406 -14.002 -9.985 1.00 52.47 482 ASP A O 1
ATOM 3697 N N . THR A 1 483 ? 36.926 -15.257 -11.112 1.00 53.50 483 THR A N 1
ATOM 3698 C CA . THR A 1 483 ? 36.560 -16.154 -10.005 1.00 53.50 483 THR A CA 1
ATOM 3699 C C . THR A 1 483 ? 37.559 -17.298 -9.777 1.00 53.50 483 THR A C 1
ATOM 3701 O O . THR A 1 483 ? 37.419 -18.039 -8.805 1.00 53.50 483 THR A O 1
ATOM 3704 N N . PHE A 1 484 ? 38.572 -17.478 -10.637 1.00 54.16 484 PHE A N 1
ATOM 3705 C CA . PHE A 1 484 ? 39.606 -18.497 -10.423 1.00 54.16 484 PHE A CA 1
ATOM 3706 C C . PHE A 1 484 ? 40.588 -18.077 -9.322 1.00 54.16 484 PHE A C 1
ATOM 3708 O O . PHE A 1 484 ? 41.407 -17.176 -9.503 1.00 54.16 484 PHE A O 1
ATOM 3715 N N . VAL A 1 485 ? 40.566 -18.805 -8.203 1.00 50.78 485 VAL A N 1
ATOM 3716 C CA . VAL A 1 485 ? 41.546 -18.669 -7.117 1.00 50.78 485 VAL A CA 1
ATOM 3717 C C . VAL A 1 485 ? 42.922 -19.135 -7.607 1.00 50.78 485 VAL A C 1
ATOM 3719 O O . VAL A 1 485 ? 43.248 -20.320 -7.566 1.00 50.78 485 VAL A O 1
ATOM 3722 N N . THR A 1 486 ? 43.744 -18.206 -8.097 1.00 51.12 486 THR A N 1
ATOM 3723 C CA . THR A 1 486 ? 45.142 -18.501 -8.439 1.00 51.12 486 THR A CA 1
ATOM 3724 C C . THR A 1 486 ? 46.009 -18.478 -7.179 1.00 51.12 486 THR A C 1
ATOM 3726 O O . THR A 1 486 ? 45.735 -17.744 -6.234 1.00 51.12 486 THR A O 1
ATOM 3729 N N . HIS A 1 487 ? 47.120 -19.219 -7.168 1.00 46.97 487 HIS A N 1
ATOM 3730 C CA . HIS A 1 487 ? 48.076 -19.203 -6.049 1.00 46.97 487 HIS A CA 1
ATOM 3731 C C . HIS A 1 487 ? 48.823 -17.855 -5.864 1.00 46.97 487 HIS A C 1
ATOM 3733 O O . HIS A 1 487 ? 49.674 -17.743 -4.983 1.00 46.97 487 HIS A O 1
ATOM 3739 N N . SER A 1 488 ? 48.541 -16.827 -6.677 1.00 46.31 488 SER A N 1
ATOM 3740 C CA . SER A 1 488 ? 49.132 -15.490 -6.552 1.00 46.31 488 SER A CA 1
ATOM 3741 C C . SER A 1 488 ? 48.265 -14.592 -5.674 1.00 46.31 488 SER A C 1
ATOM 3743 O O . SER A 1 488 ? 47.169 -14.206 -6.074 1.00 46.31 488 SER A O 1
ATOM 3745 N N . ARG A 1 489 ? 48.789 -14.163 -4.515 1.00 46.72 489 ARG A N 1
ATOM 3746 C CA . ARG A 1 489 ? 48.109 -13.215 -3.607 1.00 46.72 489 ARG A CA 1
ATOM 3747 C C . ARG A 1 489 ? 47.695 -11.907 -4.299 1.00 46.72 489 ARG A C 1
ATOM 3749 O O . ARG A 1 489 ? 46.687 -11.329 -3.916 1.00 46.72 489 ARG A O 1
ATOM 3756 N N . ALA A 1 490 ? 48.427 -11.465 -5.324 1.00 48.66 490 ALA A N 1
ATOM 3757 C CA . ALA A 1 490 ? 48.095 -10.260 -6.094 1.00 48.66 490 ALA A CA 1
ATOM 3758 C C . ALA A 1 490 ? 46.828 -10.406 -6.962 1.00 48.66 490 ALA A C 1
ATOM 3760 O O . ALA A 1 490 ? 46.260 -9.404 -7.379 1.00 48.66 490 ALA A O 1
ATOM 3761 N N . ASN A 1 491 ? 46.376 -11.640 -7.208 1.00 46.69 491 ASN A N 1
ATOM 3762 C CA . ASN A 1 491 ? 45.180 -11.946 -7.991 1.00 46.69 491 ASN A CA 1
ATOM 3763 C C . ASN A 1 491 ? 43.977 -12.299 -7.093 1.00 46.69 491 ASN A C 1
ATOM 3765 O O . ASN A 1 491 ? 42.928 -12.682 -7.608 1.00 46.69 491 ASN A O 1
ATOM 3769 N N . PHE A 1 492 ? 44.112 -12.238 -5.761 1.00 51.28 492 PHE A N 1
ATOM 3770 C CA . PHE A 1 492 ? 43.000 -12.539 -4.859 1.00 51.28 492 PHE A CA 1
ATOM 3771 C C . PHE A 1 492 ? 41.976 -11.410 -4.902 1.00 51.28 492 PHE A C 1
ATOM 3773 O O . PHE A 1 492 ? 42.151 -10.368 -4.274 1.00 51.28 492 PHE A O 1
ATOM 3780 N N . TYR A 1 493 ? 40.882 -11.676 -5.609 1.00 44.91 493 TYR A N 1
ATOM 3781 C CA . TYR A 1 493 ? 39.786 -10.750 -5.873 1.00 44.91 493 TYR A CA 1
ATOM 3782 C C . TYR A 1 493 ? 39.270 -9.979 -4.634 1.00 44.91 493 TYR A C 1
ATOM 3784 O O . TYR A 1 493 ? 38.901 -8.811 -4.720 1.00 44.91 493 TYR A O 1
ATOM 3792 N N . PHE A 1 494 ? 39.304 -10.609 -3.456 1.00 48.19 494 PHE A N 1
ATOM 3793 C CA . PHE A 1 494 ? 38.814 -10.042 -2.196 1.00 48.19 494 PHE A CA 1
ATOM 3794 C C . PHE A 1 494 ? 39.796 -9.082 -1.485 1.00 48.19 494 PHE A C 1
ATOM 3796 O O . PHE A 1 494 ? 39.432 -8.480 -0.475 1.00 48.19 494 PHE A O 1
ATOM 3803 N N . LEU A 1 495 ? 41.032 -8.913 -1.974 1.00 44.19 495 LEU A N 1
ATOM 3804 C CA . LEU A 1 495 ? 42.046 -8.033 -1.371 1.00 44.19 495 LEU A CA 1
ATOM 3805 C C . LEU A 1 495 ? 42.018 -6.612 -1.959 1.00 44.19 495 LEU A C 1
ATOM 3807 O O . LEU A 1 495 ? 42.995 -6.154 -2.542 1.00 44.19 495 LEU A O 1
ATOM 3811 N N . LEU A 1 496 ? 40.918 -5.886 -1.745 1.00 42.25 496 LEU A N 1
ATOM 3812 C CA . LEU A 1 496 ? 40.805 -4.457 -2.075 1.00 42.25 496 LEU A CA 1
ATOM 3813 C C . LEU A 1 496 ? 41.643 -3.579 -1.119 1.00 42.25 496 LEU A C 1
ATOM 3815 O O . LEU A 1 496 ? 41.098 -2.893 -0.250 1.00 42.25 496 LEU A O 1
ATOM 3819 N N . THR A 1 497 ? 42.971 -3.590 -1.270 1.00 43.12 497 THR A N 1
ATOM 3820 C CA . THR A 1 497 ? 43.864 -2.588 -0.663 1.00 43.12 497 THR A CA 1
ATOM 3821 C C . THR A 1 497 ? 44.121 -1.442 -1.642 1.00 43.12 497 THR A C 1
ATOM 3823 O O . THR A 1 497 ? 44.058 -1.609 -2.855 1.00 43.12 497 THR A O 1
ATOM 3826 N N . SER A 1 498 ? 44.487 -0.262 -1.137 1.00 38.41 498 SER A N 1
ATOM 3827 C CA . SER A 1 498 ? 44.865 0.896 -1.968 1.00 38.41 498 SER A CA 1
ATOM 3828 C C . SER A 1 498 ? 46.170 0.713 -2.767 1.00 38.41 498 SER A C 1
ATOM 3830 O O . SER A 1 498 ? 46.643 1.660 -3.387 1.00 38.41 498 SER A O 1
ATOM 3832 N N . GLU A 1 499 ? 46.765 -0.482 -2.727 1.00 39.53 499 GLU A N 1
ATOM 3833 C CA . GLU A 1 499 ? 48.023 -0.850 -3.383 1.00 39.53 499 GLU A CA 1
ATOM 3834 C C . GLU A 1 499 ? 47.815 -1.850 -4.539 1.00 39.53 499 GLU A C 1
ATOM 3836 O O . GLU A 1 499 ? 48.761 -2.127 -5.276 1.00 39.53 499 GLU A O 1
ATOM 3841 N N . THR A 1 500 ? 46.600 -2.386 -4.748 1.00 42.91 500 THR A N 1
ATOM 3842 C CA . THR A 1 500 ? 46.299 -3.258 -5.900 1.00 42.91 500 THR A CA 1
ATOM 3843 C C . THR A 1 500 ? 46.159 -2.441 -7.184 1.00 42.91 500 THR A C 1
ATOM 3845 O O . THR A 1 500 ? 45.060 -2.100 -7.624 1.00 42.91 500 THR A O 1
ATOM 3848 N N . GLN A 1 501 ? 47.304 -2.102 -7.767 1.00 38.16 501 GLN A N 1
ATOM 3849 C CA . GLN A 1 501 ? 47.424 -1.309 -8.983 1.00 38.16 501 GLN A CA 1
ATOM 3850 C C . GLN A 1 501 ? 47.083 -2.132 -10.243 1.00 38.16 501 GLN A C 1
ATOM 3852 O O . GLN A 1 501 ? 47.683 -3.173 -10.488 1.00 38.16 501 GLN A O 1
ATOM 3857 N N . GLU A 1 502 ? 46.135 -1.624 -11.041 1.00 38.44 502 GLU A N 1
ATOM 3858 C CA . GLU A 1 502 ? 45.881 -1.940 -12.463 1.00 38.44 502 GLU A CA 1
ATOM 3859 C C . GLU A 1 502 ? 45.988 -3.423 -12.893 1.00 38.44 502 GLU A C 1
ATOM 3861 O O . GLU A 1 502 ? 46.973 -3.860 -13.491 1.00 38.44 502 GLU A O 1
ATOM 3866 N N . MET A 1 503 ? 44.917 -4.204 -12.699 1.00 36.88 503 MET A N 1
ATOM 3867 C CA . MET A 1 503 ? 44.833 -5.540 -13.304 1.00 36.88 503 MET A CA 1
ATOM 3868 C C . MET A 1 503 ? 44.533 -5.496 -14.818 1.00 36.88 503 MET A C 1
ATOM 3870 O O . MET A 1 503 ? 43.535 -4.931 -15.258 1.00 36.88 503 MET A O 1
ATOM 3874 N N . SER A 1 504 ? 45.337 -6.249 -15.582 1.00 37.25 504 SER A N 1
ATOM 3875 C CA . SER A 1 504 ? 45.103 -6.705 -16.969 1.00 37.25 504 SER A CA 1
ATOM 3876 C C . SER A 1 504 ? 45.433 -5.763 -18.150 1.00 37.25 504 SER A C 1
ATOM 3878 O O . SER A 1 504 ? 44.584 -5.412 -18.967 1.00 37.25 504 SER A O 1
ATOM 3880 N N . GLU A 1 505 ? 46.731 -5.543 -18.392 1.00 33.03 505 GLU A N 1
ATOM 3881 C CA . GLU A 1 505 ? 47.265 -5.170 -19.723 1.00 33.03 505 GLU A CA 1
ATOM 3882 C C . GLU A 1 505 ? 47.286 -6.341 -20.746 1.00 33.03 505 GLU A C 1
ATOM 3884 O O . GLU A 1 505 ? 47.837 -6.218 -21.844 1.00 33.03 505 GLU A O 1
ATOM 3889 N N . PHE A 1 506 ? 46.673 -7.496 -20.448 1.00 35.28 506 PHE A N 1
ATOM 3890 C CA . PHE A 1 506 ? 46.852 -8.737 -21.228 1.00 35.28 506 PHE A CA 1
ATOM 3891 C C . PHE A 1 506 ? 46.283 -8.700 -22.668 1.00 35.28 506 PHE A C 1
ATOM 3893 O O . PHE A 1 506 ? 46.486 -9.634 -23.444 1.00 35.28 506 PHE A O 1
ATOM 3900 N N . GLY A 1 507 ? 45.590 -7.621 -23.055 1.00 36.12 507 GLY A N 1
ATOM 3901 C CA . GLY A 1 507 ? 45.004 -7.428 -24.388 1.00 36.12 507 GLY A CA 1
ATOM 3902 C C . GLY A 1 507 ? 45.838 -6.619 -25.397 1.00 36.12 507 GLY A C 1
ATOM 3903 O O . GLY A 1 507 ? 45.477 -6.577 -26.575 1.00 36.12 507 GLY A O 1
ATOM 3904 N N . SER A 1 508 ? 46.930 -5.955 -24.993 1.00 30.17 508 SER A N 1
ATOM 3905 C CA . SER A 1 508 ? 47.597 -4.938 -25.837 1.00 30.17 508 SER A CA 1
ATOM 3906 C C . SER A 1 508 ? 48.510 -5.506 -26.942 1.00 30.17 508 SER A C 1
ATOM 3908 O O . SER A 1 508 ? 48.696 -4.882 -27.994 1.00 30.17 508 SER A O 1
ATOM 3910 N N . SER A 1 509 ? 49.047 -6.717 -26.761 1.00 31.98 509 SER A N 1
ATOM 3911 C CA . SER A 1 509 ? 50.121 -7.303 -27.590 1.00 31.98 509 SER A CA 1
ATOM 3912 C C . SER A 1 509 ? 49.675 -7.902 -28.942 1.00 31.98 509 SER A C 1
ATOM 3914 O O . SER A 1 509 ? 50.192 -8.928 -29.383 1.00 31.98 509 SER A O 1
ATOM 3916 N N . ALA A 1 510 ? 48.740 -7.250 -29.644 1.00 37.44 510 ALA A N 1
ATOM 3917 C CA . ALA A 1 510 ? 48.132 -7.753 -30.887 1.00 37.44 510 ALA A CA 1
ATOM 3918 C C . ALA A 1 510 ? 48.211 -6.798 -32.106 1.00 37.44 510 ALA A C 1
ATOM 3920 O O . ALA A 1 510 ? 47.483 -6.977 -33.086 1.00 37.44 510 ALA A O 1
ATOM 3921 N N . ARG A 1 511 ? 49.102 -5.790 -32.114 1.00 33.53 511 ARG A N 1
ATOM 3922 C CA . ARG A 1 511 ? 49.289 -4.880 -33.272 1.00 33.53 511 ARG A CA 1
ATOM 3923 C C . ARG A 1 511 ? 50.606 -5.090 -34.035 1.00 33.53 511 ARG A C 1
ATOM 3925 O O . ARG A 1 511 ? 51.638 -4.514 -33.719 1.00 33.53 511 ARG A O 1
ATOM 3932 N N . ARG A 1 512 ? 50.496 -5.898 -35.101 1.00 33.47 512 ARG A N 1
ATOM 3933 C CA . ARG A 1 512 ? 51.336 -5.987 -36.323 1.00 33.47 512 ARG A CA 1
ATOM 3934 C C . ARG A 1 512 ? 52.701 -5.270 -36.287 1.00 33.47 512 ARG A C 1
ATOM 3936 O O . ARG A 1 512 ? 52.806 -4.077 -36.565 1.00 33.47 512 ARG A O 1
ATOM 3943 N N . ARG A 1 513 ? 53.771 -6.054 -36.131 1.00 29.38 513 ARG A N 1
ATOM 3944 C CA . ARG A 1 513 ? 55.164 -5.617 -36.319 1.00 29.38 513 ARG A CA 1
ATOM 3945 C C . ARG A 1 513 ? 55.445 -5.325 -37.807 1.00 29.38 513 ARG A C 1
ATOM 3947 O O . ARG A 1 513 ? 55.698 -6.243 -38.582 1.00 29.38 513 ARG A O 1
ATOM 3954 N N . ALA A 1 514 ? 55.399 -4.057 -38.216 1.00 30.05 514 ALA A N 1
ATOM 3955 C CA . ALA A 1 514 ? 55.795 -3.624 -39.560 1.00 30.05 514 ALA A CA 1
ATOM 3956 C C . ALA A 1 514 ? 57.305 -3.311 -39.627 1.00 30.05 514 ALA A C 1
ATOM 3958 O O . ALA A 1 514 ? 57.876 -2.733 -38.704 1.00 30.05 514 ALA A O 1
ATOM 3959 N N . SER A 1 515 ? 57.969 -3.694 -40.720 1.00 33.22 515 SER A N 1
ATOM 3960 C CA . SER A 1 515 ? 59.422 -3.531 -40.888 1.00 33.22 515 SER A CA 1
ATOM 3961 C C . SER A 1 515 ? 59.826 -2.102 -41.269 1.00 33.22 515 SER A C 1
ATOM 3963 O O . SER A 1 515 ? 59.304 -1.581 -42.256 1.00 33.22 515 SER A O 1
ATOM 3965 N N . ARG A 1 516 ? 60.831 -1.518 -40.583 1.00 30.83 516 ARG A N 1
ATOM 3966 C CA . ARG A 1 516 ? 61.763 -0.529 -41.181 1.00 30.83 516 ARG A CA 1
ATOM 3967 C C . ARG A 1 516 ? 63.081 -0.305 -40.407 1.00 30.83 516 ARG A C 1
ATOM 3969 O O . ARG A 1 516 ? 63.230 0.592 -39.590 1.00 30.83 516 ARG A O 1
ATOM 3976 N N . ARG A 1 517 ? 64.061 -1.146 -40.750 1.00 28.69 517 ARG A N 1
ATOM 3977 C CA . ARG A 1 517 ? 65.504 -0.868 -40.951 1.00 28.69 517 ARG A CA 1
ATOM 3978 C C . ARG A 1 517 ? 66.075 0.507 -40.504 1.00 28.69 517 ARG A C 1
ATOM 3980 O O . ARG A 1 517 ? 65.947 1.484 -41.225 1.00 28.69 517 ARG A O 1
ATOM 3987 N N . SER A 1 518 ? 66.883 0.468 -39.436 1.00 28.11 518 SER A N 1
ATOM 3988 C CA . SER A 1 518 ? 68.151 1.204 -39.189 1.00 28.11 518 SER A CA 1
ATOM 3989 C C . SER A 1 518 ? 68.289 2.709 -39.507 1.00 28.11 518 SER A C 1
ATOM 3991 O O . SER A 1 518 ? 68.389 3.100 -40.670 1.00 28.11 518 SER A O 1
ATOM 3993 N N . ARG A 1 519 ? 68.607 3.497 -38.463 1.00 28.97 519 ARG A N 1
ATOM 3994 C CA . ARG A 1 519 ? 69.911 4.197 -38.351 1.00 28.97 519 ARG A CA 1
ATOM 3995 C C . ARG A 1 519 ? 70.199 4.665 -36.912 1.00 28.97 519 ARG A C 1
ATOM 3997 O O . ARG A 1 519 ? 69.304 5.146 -36.229 1.00 28.97 519 ARG A O 1
ATOM 4004 N N . ARG A 1 520 ? 71.461 4.558 -36.479 1.00 31.08 520 ARG A N 1
ATOM 4005 C CA . ARG A 1 520 ? 72.039 5.248 -35.306 1.00 31.08 520 ARG A CA 1
ATOM 4006 C C . ARG A 1 520 ? 73.215 6.114 -35.775 1.00 31.08 520 ARG A C 1
ATOM 4008 O O . ARG A 1 520 ? 73.930 5.719 -36.693 1.00 31.08 520 ARG A O 1
ATOM 4015 N N . ARG A 1 521 ? 73.413 7.240 -35.093 1.00 27.64 521 ARG A N 1
ATOM 4016 C CA . ARG A 1 521 ? 74.636 8.057 -34.981 1.00 27.64 521 ARG A CA 1
ATOM 4017 C C . ARG A 1 521 ? 74.555 8.631 -33.545 1.00 27.64 521 ARG A C 1
ATOM 4019 O O . ARG A 1 521 ? 73.447 8.991 -33.157 1.00 27.64 521 ARG A O 1
ATOM 4026 N N . ALA A 1 522 ? 75.515 8.507 -32.624 1.00 29.20 522 ALA A N 1
ATOM 4027 C CA . ALA A 1 522 ? 76.962 8.758 -32.693 1.00 29.20 522 ALA A CA 1
ATOM 4028 C C . ALA A 1 522 ? 77.263 10.246 -32.975 1.00 29.20 522 ALA A C 1
ATOM 4030 O O . ALA A 1 522 ? 76.455 10.901 -33.629 1.00 29.20 522 ALA A O 1
ATOM 4031 N N . GLU A 1 523 ? 78.352 10.844 -32.491 1.00 31.69 523 GLU A N 1
ATOM 4032 C CA . GLU A 1 523 ? 79.425 10.403 -31.564 1.00 31.69 523 GLU A CA 1
ATOM 4033 C C . GLU A 1 523 ? 79.226 11.124 -30.175 1.00 31.69 523 GLU A C 1
ATOM 4035 O O . GLU A 1 523 ? 78.211 11.800 -30.041 1.00 31.69 523 GLU A O 1
ATOM 4040 N N . GLU A 1 524 ? 79.963 11.066 -29.045 1.00 26.94 524 GLU A N 1
ATOM 4041 C CA . GLU A 1 524 ? 81.169 10.412 -28.450 1.00 26.94 524 GLU A CA 1
ATOM 4042 C C . GLU A 1 524 ? 80.910 10.335 -26.875 1.00 26.94 524 GLU A C 1
ATOM 4044 O O . GLU A 1 524 ? 79.832 10.768 -26.472 1.00 26.94 524 GLU A O 1
ATOM 4049 N N . ARG A 1 525 ? 81.602 9.749 -25.854 1.00 28.58 525 ARG A N 1
ATOM 4050 C CA . ARG A 1 525 ? 82.995 9.341 -25.456 1.00 28.58 525 ARG A CA 1
ATOM 4051 C C . ARG A 1 525 ? 83.932 10.544 -25.097 1.00 28.58 525 ARG A C 1
ATOM 4053 O O . ARG A 1 525 ? 83.593 11.635 -25.541 1.00 28.58 525 ARG A O 1
ATOM 4060 N N . PRO A 1 526 ? 85.076 10.418 -24.348 1.00 42.12 526 PRO A N 1
ATOM 4061 C CA . PRO A 1 526 ? 85.721 9.201 -23.792 1.00 42.12 526 PRO A CA 1
ATOM 4062 C C . PRO A 1 526 ? 86.465 9.256 -22.405 1.00 42.12 526 PRO A C 1
ATOM 4064 O O . PRO A 1 526 ? 86.984 10.285 -21.995 1.00 42.12 526 PRO A O 1
ATOM 4067 N N . SER A 1 527 ? 86.744 8.058 -21.842 1.00 30.55 527 SER A N 1
ATOM 4068 C CA . SER A 1 527 ? 87.987 7.651 -21.102 1.00 30.55 527 SER A CA 1
ATOM 4069 C C . SER A 1 527 ? 88.331 8.286 -19.721 1.00 30.55 527 SER A C 1
ATOM 4071 O O . SER A 1 527 ? 87.757 9.300 -19.356 1.00 30.55 527 SER A O 1
ATOM 4073 N N . ALA A 1 528 ? 89.213 7.723 -18.869 1.00 31.19 528 ALA A N 1
ATOM 4074 C CA . ALA A 1 528 ? 90.184 6.613 -19.021 1.00 31.19 528 ALA A CA 1
ATOM 4075 C C . ALA A 1 528 ? 90.344 5.773 -17.708 1.00 31.19 528 ALA A C 1
ATOM 4077 O O . ALA A 1 528 ? 90.068 6.289 -16.633 1.00 31.19 528 ALA A O 1
ATOM 4078 N N . SER A 1 529 ? 90.589 4.446 -17.780 1.00 29.30 529 SER A N 1
ATOM 4079 C CA . SER A 1 529 ? 91.864 3.729 -17.444 1.00 29.30 529 SER A CA 1
ATOM 4080 C C . SER A 1 529 ? 92.216 3.575 -15.940 1.00 29.30 529 SER A C 1
ATOM 4082 O O . SER A 1 529 ? 92.106 4.549 -15.213 1.00 29.30 529 SER A O 1
ATOM 4084 N N . SER A 1 530 ? 92.741 2.451 -15.415 1.00 29.08 530 SER A N 1
ATOM 4085 C CA . SER A 1 530 ? 93.067 1.116 -15.985 1.00 29.08 530 SER A CA 1
ATOM 4086 C C . SER A 1 530 ? 93.593 0.131 -14.908 1.00 29.08 530 SER A C 1
ATOM 4088 O O . SER A 1 530 ? 94.209 0.600 -13.959 1.00 29.08 530 SER A O 1
ATOM 4090 N N . THR A 1 531 ? 93.513 -1.194 -15.175 1.00 26.50 531 THR A N 1
ATOM 4091 C CA . THR A 1 531 ? 94.407 -2.302 -14.681 1.00 26.50 531 THR A CA 1
ATOM 4092 C C . THR A 1 531 ? 94.492 -2.594 -13.161 1.00 26.50 531 THR A C 1
ATOM 4094 O O . THR A 1 531 ? 94.348 -1.685 -12.360 1.00 26.50 531 THR A O 1
ATOM 4097 N N . SER A 1 532 ? 94.747 -3.821 -12.669 1.00 28.03 532 SER A N 1
ATOM 4098 C CA . SER A 1 532 ? 94.924 -5.177 -13.265 1.00 28.03 532 SER A CA 1
ATOM 4099 C C . SER A 1 532 ? 94.723 -6.284 -12.192 1.00 28.03 532 SER A C 1
ATOM 4101 O O . SER A 1 532 ? 94.516 -5.962 -11.027 1.00 28.03 532 SER A O 1
ATOM 4103 N N . ALA A 1 533 ? 94.792 -7.569 -12.581 1.00 27.50 533 ALA A N 1
ATOM 4104 C CA . ALA A 1 533 ? 94.985 -8.734 -11.688 1.00 27.50 533 ALA A CA 1
ATOM 4105 C C . ALA A 1 533 ? 96.429 -8.771 -11.108 1.00 27.50 533 ALA A C 1
ATOM 4107 O O . ALA A 1 533 ? 97.223 -7.898 -11.472 1.00 27.50 533 ALA A O 1
ATOM 4108 N N . GLU A 1 534 ? 96.877 -9.691 -10.239 1.00 27.53 534 GLU A N 1
ATOM 4109 C CA . GLU A 1 534 ? 96.312 -10.885 -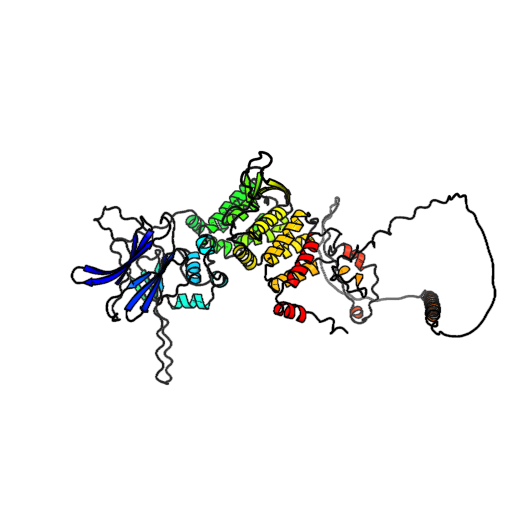9.546 1.00 27.53 534 GLU A CA 1
ATOM 4110 C C . GLU A 1 534 ? 96.312 -10.621 -7.991 1.00 27.53 534 GLU A C 1
ATOM 4112 O O . GLU A 1 534 ? 96.483 -9.468 -7.604 1.00 27.53 534 GLU A O 1
ATOM 4117 N N . ASP A 1 535 ? 96.066 -11.501 -7.001 1.00 29.47 535 ASP A N 1
ATOM 4118 C CA . ASP A 1 535 ? 96.352 -12.942 -6.819 1.00 29.47 535 ASP A CA 1
ATOM 4119 C C . ASP A 1 535 ? 95.547 -13.557 -5.626 1.00 29.47 535 ASP A C 1
ATOM 4121 O O . ASP A 1 535 ? 94.680 -12.898 -5.048 1.00 29.47 535 ASP A O 1
ATOM 4125 N N . ALA A 1 536 ? 95.802 -14.822 -5.268 1.00 30.12 536 ALA A N 1
ATOM 4126 C CA . ALA A 1 536 ? 95.011 -15.654 -4.342 1.00 30.12 536 ALA A CA 1
ATOM 4127 C C . ALA A 1 536 ? 95.242 -15.462 -2.820 1.00 30.12 536 ALA A C 1
ATOM 4129 O O . ALA A 1 536 ? 96.352 -15.164 -2.391 1.00 30.12 536 ALA A O 1
ATOM 4130 N N . ASP A 1 537 ? 94.227 -15.811 -2.003 1.00 31.53 537 ASP A N 1
ATOM 4131 C CA . ASP A 1 537 ? 94.354 -16.838 -0.938 1.00 31.53 537 ASP A CA 1
ATOM 4132 C C . ASP A 1 537 ? 92.968 -17.431 -0.534 1.00 31.53 537 ASP A C 1
ATOM 4134 O O . ASP A 1 537 ? 91.955 -17.156 -1.180 1.00 31.53 537 ASP A O 1
ATOM 4138 N N . ALA A 1 538 ? 92.919 -18.326 0.461 1.00 29.62 538 ALA A N 1
ATOM 4139 C CA . ALA A 1 538 ? 91.977 -19.451 0.508 1.00 29.62 538 ALA A CA 1
ATOM 4140 C C . ALA A 1 538 ? 90.778 -19.404 1.501 1.00 29.62 538 ALA A C 1
ATOM 4142 O O . ALA A 1 538 ? 90.821 -18.756 2.543 1.00 29.62 538 ALA A O 1
ATOM 4143 N N . ARG A 1 539 ? 89.814 -20.312 1.220 1.00 32.12 539 ARG A N 1
ATOM 4144 C CA . ARG A 1 539 ? 88.882 -21.064 2.119 1.00 32.12 539 ARG A CA 1
ATOM 4145 C C . ARG A 1 539 ? 87.435 -20.585 2.399 1.00 32.12 539 ARG A C 1
ATOM 4147 O O . ARG A 1 539 ? 87.175 -19.872 3.358 1.00 32.12 539 ARG A O 1
ATOM 4154 N N . ASP A 1 540 ? 86.530 -21.310 1.723 1.00 32.69 540 ASP A N 1
ATOM 4155 C CA . ASP A 1 540 ? 85.470 -22.186 2.292 1.00 32.69 540 ASP A CA 1
ATOM 4156 C C . ASP A 1 540 ? 84.004 -21.681 2.342 1.00 32.69 540 ASP A C 1
ATOM 4158 O O . ASP A 1 540 ? 83.729 -20.488 2.436 1.00 32.69 540 ASP A O 1
ATOM 4162 N N . SER A 1 541 ? 83.067 -22.643 2.274 1.00 31.56 541 SER A N 1
ATOM 4163 C CA . SER A 1 541 ? 81.621 -22.552 1.957 1.00 31.56 541 SER A CA 1
ATOM 4164 C C . SER A 1 541 ? 81.300 -22.016 0.536 1.00 31.56 541 SER A C 1
ATOM 4166 O O . SER A 1 541 ? 81.993 -21.152 0.017 1.00 31.56 541 SER A O 1
ATOM 4168 N N . ASP A 1 542 ? 80.305 -22.520 -0.208 1.00 33.38 542 ASP A N 1
ATOM 4169 C CA . ASP A 1 542 ? 79.118 -23.292 0.199 1.00 33.38 542 ASP A CA 1
ATOM 4170 C C . ASP A 1 542 ? 78.613 -24.292 -0.886 1.00 33.38 542 ASP A C 1
ATOM 4172 O O . ASP A 1 542 ? 79.151 -24.357 -1.995 1.00 33.38 542 ASP A O 1
ATOM 4176 N N . ARG A 1 543 ? 77.570 -25.088 -0.590 1.00 39.34 543 ARG A N 1
ATOM 4177 C CA . ARG A 1 543 ? 76.956 -26.092 -1.497 1.00 39.34 543 ARG A CA 1
ATOM 4178 C C . ARG A 1 543 ? 75.504 -25.752 -1.875 1.00 39.34 543 ARG A C 1
ATOM 4180 O O . ARG A 1 543 ? 74.632 -26.014 -1.054 1.00 39.34 543 ARG A O 1
ATOM 4187 N N . MET A 1 544 ? 75.202 -25.354 -3.124 1.00 39.78 544 MET A N 1
ATOM 4188 C CA . MET A 1 544 ? 73.838 -25.506 -3.695 1.00 39.78 544 MET A CA 1
ATOM 4189 C C . MET A 1 544 ? 73.732 -25.262 -5.228 1.00 39.78 544 MET A C 1
ATOM 4191 O O . MET A 1 544 ? 73.207 -24.235 -5.644 1.00 39.78 544 MET A O 1
ATOM 4195 N N . ASP A 1 545 ? 74.168 -26.187 -6.102 1.00 39.62 545 ASP A N 1
ATOM 4196 C CA . ASP A 1 545 ? 73.883 -26.059 -7.557 1.00 39.62 545 ASP A CA 1
ATOM 4197 C C . ASP A 1 545 ? 73.764 -27.401 -8.321 1.00 39.62 545 ASP A C 1
ATOM 4199 O O . ASP A 1 545 ? 74.648 -27.820 -9.064 1.00 39.62 545 ASP A O 1
ATOM 4203 N N . SER A 1 546 ? 72.660 -28.126 -8.101 1.00 42.94 546 SER A N 1
ATOM 4204 C CA . SER A 1 546 ? 72.356 -29.413 -8.769 1.00 42.94 546 SER A CA 1
ATOM 4205 C C . SER A 1 546 ? 70.961 -29.489 -9.418 1.00 42.94 546 SER A C 1
ATOM 4207 O O . SER A 1 546 ? 70.609 -30.485 -10.053 1.00 42.94 546 SER A O 1
ATOM 4209 N N . SER A 1 547 ? 70.152 -28.432 -9.292 1.00 47.59 547 SER A N 1
ATOM 4210 C CA . SER A 1 547 ? 68.752 -28.407 -9.753 1.00 47.59 547 SER A CA 1
ATOM 4211 C C . SER A 1 547 ? 68.604 -27.970 -11.222 1.00 47.59 547 SER A C 1
ATOM 4213 O O . SER A 1 547 ? 67.769 -28.489 -11.972 1.00 47.59 547 SER A O 1
ATOM 4215 N N . VAL A 1 548 ? 69.451 -27.037 -11.670 1.00 49.66 548 VAL A N 1
ATOM 4216 C CA . VAL A 1 548 ? 69.301 -26.348 -12.967 1.00 49.66 548 VAL A CA 1
ATOM 4217 C C . VAL A 1 548 ? 69.782 -27.196 -14.155 1.00 49.66 548 VAL A C 1
ATOM 4219 O O . VAL A 1 548 ? 69.317 -27.009 -15.279 1.00 49.66 548 VAL A O 1
ATOM 4222 N N . GLU A 1 549 ? 70.664 -28.170 -13.928 1.00 43.22 549 GLU A N 1
ATOM 4223 C CA . GLU A 1 549 ? 71.160 -29.062 -14.986 1.00 43.22 549 GLU A CA 1
ATOM 4224 C C . GLU A 1 549 ? 70.141 -30.161 -15.336 1.00 43.22 549 GLU A C 1
ATOM 4226 O O . GLU A 1 549 ? 69.845 -30.413 -16.508 1.00 43.22 549 GLU A O 1
ATOM 4231 N N . SER A 1 550 ? 69.509 -30.733 -14.309 1.00 49.41 550 SER A N 1
ATOM 4232 C CA . SER A 1 550 ? 68.514 -31.811 -14.406 1.00 49.41 550 SER A CA 1
ATOM 4233 C C . SER A 1 550 ? 67.298 -31.433 -15.267 1.00 49.41 550 SER A C 1
ATOM 4235 O O . SER A 1 550 ? 66.820 -32.225 -16.083 1.00 49.41 550 SER A O 1
ATOM 4237 N N . THR A 1 551 ? 66.817 -30.190 -15.153 1.00 51.69 551 THR A N 1
ATOM 4238 C CA . THR A 1 551 ? 65.654 -29.696 -15.916 1.00 51.69 551 THR A CA 1
ATOM 4239 C C . THR A 1 551 ? 65.952 -29.429 -17.397 1.00 51.69 551 THR A C 1
ATOM 4241 O O . THR A 1 551 ? 65.038 -29.507 -18.225 1.00 51.69 551 THR A O 1
ATOM 4244 N N . LYS A 1 552 ? 67.215 -29.176 -17.771 1.00 52.38 552 LYS A N 1
ATOM 4245 C CA . LYS A 1 552 ? 67.636 -29.055 -19.181 1.00 52.38 552 LYS A CA 1
ATOM 4246 C C . LYS A 1 552 ? 67.687 -30.425 -19.859 1.00 52.38 552 LYS A C 1
ATOM 4248 O O . LYS A 1 552 ? 67.175 -30.569 -20.969 1.00 52.38 552 LYS A O 1
ATOM 4253 N N . GLN A 1 553 ? 68.246 -31.432 -19.183 1.00 45.69 553 GLN A N 1
ATOM 4254 C CA . GLN A 1 553 ? 68.342 -32.799 -19.711 1.00 45.69 553 GLN A CA 1
ATOM 4255 C C . GLN A 1 553 ? 66.955 -33.407 -19.970 1.00 45.69 553 GLN A C 1
ATOM 4257 O O . GLN A 1 553 ? 66.707 -33.934 -21.057 1.00 45.69 553 GLN A O 1
ATOM 4262 N N . LEU A 1 554 ? 66.011 -33.237 -19.036 1.00 47.38 554 LEU A N 1
ATOM 4263 C CA . LEU A 1 554 ? 64.640 -33.742 -19.180 1.00 47.38 554 LEU A CA 1
ATOM 4264 C C . LEU A 1 554 ? 63.915 -33.153 -20.410 1.00 47.38 554 LEU A C 1
ATOM 4266 O O . LEU A 1 554 ? 63.276 -33.885 -21.168 1.00 47.38 554 LEU A O 1
ATOM 4270 N N . LYS A 1 555 ? 64.082 -31.848 -20.681 1.00 53.84 555 LYS A N 1
ATOM 4271 C CA . LYS A 1 555 ? 63.550 -31.201 -21.898 1.00 53.84 555 LYS A CA 1
ATOM 4272 C C . LYS A 1 555 ? 64.220 -31.681 -23.191 1.00 53.84 555 LYS A C 1
ATOM 4274 O O . LYS A 1 555 ? 63.590 -31.606 -24.245 1.00 53.84 555 LYS A O 1
ATOM 4279 N N . GLY A 1 556 ? 65.452 -32.186 -23.139 1.00 50.59 556 GLY A N 1
ATOM 4280 C CA . GLY A 1 556 ? 66.099 -32.834 -24.283 1.00 50.59 556 GLY A CA 1
ATOM 4281 C C . GLY A 1 556 ? 65.415 -34.151 -24.661 1.00 50.59 556 GLY A C 1
ATOM 4282 O O . GLY A 1 556 ? 65.044 -34.346 -25.818 1.00 50.59 556 GLY A O 1
ATOM 4283 N N . ILE A 1 557 ? 65.177 -35.014 -23.668 1.00 53.84 557 ILE A N 1
ATOM 4284 C CA . ILE A 1 557 ? 64.594 -36.355 -23.850 1.00 53.84 557 ILE A CA 1
ATOM 4285 C C . ILE A 1 557 ? 63.155 -36.270 -24.389 1.00 53.84 557 ILE A C 1
ATOM 4287 O O . ILE A 1 557 ? 62.826 -36.928 -25.376 1.00 53.84 557 ILE A O 1
ATOM 4291 N N . ILE A 1 558 ? 62.317 -35.398 -23.815 1.00 53.16 558 ILE A N 1
ATOM 4292 C CA . ILE A 1 558 ? 60.915 -35.216 -24.243 1.00 53.16 558 ILE A CA 1
ATOM 4293 C C . ILE A 1 558 ? 60.827 -34.803 -25.725 1.00 53.16 558 ILE A C 1
ATOM 4295 O O . ILE A 1 558 ? 60.047 -35.371 -26.491 1.00 53.16 558 ILE A O 1
ATOM 4299 N N . ASN A 1 559 ? 61.674 -33.865 -26.164 1.00 49.19 559 ASN A N 1
ATOM 4300 C CA . ASN A 1 559 ? 61.712 -33.424 -27.563 1.00 49.19 559 ASN A CA 1
ATOM 4301 C C . ASN A 1 559 ? 62.231 -34.500 -28.536 1.00 49.19 559 ASN A C 1
ATOM 4303 O O . ASN A 1 559 ? 61.959 -34.414 -29.735 1.00 49.19 559 ASN A O 1
ATOM 4307 N N . MET A 1 560 ? 62.958 -35.509 -28.047 1.00 50.00 560 MET A N 1
ATOM 4308 C CA . MET A 1 560 ? 63.407 -36.643 -28.854 1.00 50.00 560 MET A CA 1
ATOM 4309 C C . MET A 1 560 ? 62.254 -37.625 -29.109 1.00 50.00 560 MET A C 1
ATOM 4311 O O . MET A 1 560 ? 61.938 -37.893 -30.267 1.00 50.00 560 MET A O 1
ATOM 4315 N N . HIS A 1 561 ? 61.536 -38.042 -28.059 1.00 46.28 561 HIS A N 1
ATOM 4316 C CA . HIS A 1 561 ? 60.386 -38.955 -28.173 1.00 46.28 561 HIS A CA 1
ATOM 4317 C C . HIS A 1 561 ? 59.270 -38.398 -29.080 1.00 46.28 561 HIS A C 1
ATOM 4319 O O . HIS A 1 561 ? 58.756 -39.107 -29.949 1.00 46.28 561 HIS A O 1
ATOM 4325 N N . ILE A 1 562 ? 58.940 -37.104 -28.959 1.00 52.09 562 ILE A N 1
ATOM 4326 C CA . ILE A 1 562 ? 57.935 -36.431 -29.813 1.00 52.09 562 ILE A CA 1
ATOM 4327 C C . ILE A 1 562 ? 58.333 -36.458 -31.304 1.00 52.09 562 ILE A C 1
ATOM 4329 O O . ILE A 1 562 ? 57.473 -36.460 -32.191 1.00 52.09 562 ILE A O 1
ATOM 4333 N N . LYS A 1 563 ? 59.637 -36.497 -31.604 1.00 42.72 563 LYS A N 1
ATOM 4334 C CA . LYS A 1 563 ? 60.175 -36.518 -32.971 1.00 42.72 563 LYS A CA 1
ATOM 4335 C C . LYS A 1 563 ? 60.183 -37.919 -33.591 1.00 42.72 563 LYS A C 1
ATOM 4337 O O . LYS A 1 563 ? 60.152 -38.030 -34.817 1.00 42.72 563 LYS A O 1
ATOM 4342 N N . GLU A 1 564 ? 60.200 -38.967 -32.773 1.00 44.06 564 GLU A N 1
ATOM 4343 C CA . GLU A 1 564 ? 60.149 -40.363 -33.222 1.00 44.06 564 GLU A CA 1
ATOM 4344 C C . GLU A 1 564 ? 58.707 -40.836 -33.441 1.00 44.06 564 GLU A C 1
ATOM 4346 O O . GLU A 1 564 ? 58.405 -41.379 -34.505 1.00 44.06 564 GLU A O 1
ATOM 4351 N N . GLY A 1 565 ? 57.783 -40.517 -32.524 1.00 42.66 565 GLY A N 1
ATOM 4352 C CA . GLY A 1 565 ? 56.366 -40.901 -32.645 1.00 42.66 565 GLY A CA 1
ATOM 4353 C C . GLY A 1 565 ? 55.678 -40.402 -33.928 1.00 42.66 565 GLY A C 1
ATOM 4354 O O . GLY A 1 565 ? 54.788 -41.061 -34.458 1.00 42.66 565 GLY A O 1
ATOM 4355 N N . ARG A 1 566 ? 56.139 -39.282 -34.503 1.00 45.28 566 ARG A N 1
ATOM 4356 C CA . ARG A 1 566 ? 55.612 -38.725 -35.766 1.00 45.28 566 ARG A CA 1
ATOM 4357 C C . ARG A 1 566 ? 56.027 -39.467 -37.045 1.00 45.28 566 ARG A C 1
ATOM 4359 O O . ARG A 1 566 ? 55.629 -39.037 -38.124 1.00 45.28 566 ARG A O 1
ATOM 4366 N N . LYS A 1 567 ? 56.810 -40.549 -36.968 1.00 38.94 567 LYS A N 1
ATOM 4367 C CA . LYS A 1 567 ? 57.244 -41.313 -38.155 1.00 38.94 567 LYS A CA 1
ATOM 4368 C C . LYS A 1 567 ? 56.395 -42.539 -38.502 1.00 38.94 567 LYS A C 1
ATOM 4370 O O . LYS A 1 567 ? 56.585 -43.061 -39.595 1.00 38.94 567 LYS A O 1
ATOM 4375 N N . HIS A 1 568 ? 55.521 -43.018 -37.611 1.00 38.03 568 HIS A N 1
ATOM 4376 C CA . HIS A 1 568 ? 55.071 -44.417 -37.686 1.00 38.03 568 HIS A CA 1
ATOM 4377 C C . HIS A 1 568 ? 53.640 -44.688 -38.187 1.00 38.03 568 HIS A C 1
ATOM 4379 O O . HIS A 1 568 ? 53.354 -45.833 -38.528 1.00 38.03 568 HIS A O 1
ATOM 4385 N N . ASN A 1 569 ? 52.774 -43.671 -38.298 1.00 34.66 569 ASN A N 1
ATOM 4386 C CA . ASN A 1 569 ? 51.372 -43.847 -38.708 1.00 34.66 569 ASN A CA 1
ATOM 4387 C C . ASN A 1 569 ? 51.083 -43.221 -40.085 1.00 34.66 569 ASN A C 1
ATOM 4389 O O . ASN A 1 569 ? 50.567 -42.108 -40.181 1.00 34.66 569 ASN A O 1
ATOM 4393 N N . LEU A 1 570 ? 51.388 -43.964 -41.152 1.00 29.25 570 LEU A N 1
ATOM 4394 C CA . LEU A 1 570 ? 50.870 -43.752 -42.510 1.00 29.25 570 LEU A CA 1
ATOM 4395 C C . LEU A 1 570 ? 50.641 -45.115 -43.185 1.00 29.25 570 LEU A C 1
ATOM 4397 O O . LEU A 1 570 ? 51.496 -45.987 -43.083 1.00 29.25 570 LEU A O 1
ATOM 4401 N N . SER A 1 571 ? 49.536 -45.231 -43.936 1.00 26.86 571 SER A N 1
ATOM 4402 C CA . SER A 1 571 ? 49.066 -46.425 -44.671 1.00 26.86 571 SER A CA 1
ATOM 4403 C C . SER A 1 571 ? 48.584 -47.607 -43.812 1.00 26.86 571 SER A C 1
ATOM 4405 O O . SER A 1 571 ? 49.394 -48.287 -43.196 1.00 26.86 571 SER A O 1
ATOM 4407 N N . SER A 1 572 ? 47.286 -47.947 -43.873 1.00 26.28 572 SER A N 1
ATOM 4408 C CA . SER A 1 572 ? 46.784 -49.007 -44.779 1.00 26.28 572 SER A CA 1
ATOM 4409 C C . SER A 1 572 ? 45.253 -49.218 -44.665 1.00 26.28 572 SER A C 1
ATOM 4411 O O . SER A 1 572 ? 44.725 -49.182 -43.565 1.00 26.28 572 SER A O 1
ATOM 4413 N N . THR A 1 573 ? 44.585 -49.412 -45.816 1.00 24.64 573 THR A N 1
ATOM 4414 C CA . THR A 1 573 ? 43.528 -50.417 -46.165 1.00 24.64 573 THR A CA 1
ATOM 4415 C C . THR A 1 573 ? 42.593 -51.043 -45.103 1.00 24.64 573 THR A C 1
ATOM 4417 O O . THR A 1 573 ? 43.053 -51.361 -44.017 1.00 24.64 573 THR A O 1
ATOM 4420 N N . SER A 1 574 ? 41.364 -51.504 -45.397 1.00 26.50 574 SER A N 1
ATOM 4421 C CA . SER A 1 574 ? 40.364 -51.359 -46.495 1.00 26.50 574 SER A CA 1
ATOM 4422 C C . SER A 1 574 ? 39.172 -52.307 -46.184 1.00 26.50 574 SER A C 1
ATOM 4424 O O . SER A 1 574 ? 39.293 -53.087 -45.247 1.00 26.50 574 SER A O 1
ATOM 4426 N N . GLU A 1 575 ? 38.112 -52.326 -47.018 1.00 26.52 575 GLU A N 1
ATOM 4427 C CA . GLU A 1 575 ? 37.004 -53.328 -47.006 1.00 26.52 575 GLU A CA 1
ATOM 4428 C C . GLU A 1 575 ? 36.075 -53.272 -45.762 1.00 26.52 575 GLU A C 1
ATOM 4430 O O . GLU A 1 575 ? 36.467 -52.764 -44.719 1.00 26.52 575 GLU A O 1
ATOM 4435 N N . ASN A 1 576 ? 34.822 -53.751 -45.754 1.00 25.14 576 ASN A N 1
ATOM 4436 C CA . ASN A 1 576 ? 33.765 -53.925 -46.776 1.00 25.14 576 ASN A CA 1
ATOM 4437 C C . ASN A 1 576 ? 32.396 -54.008 -46.034 1.00 25.14 576 ASN A C 1
ATOM 4439 O O . ASN A 1 576 ? 32.411 -54.099 -44.815 1.00 25.14 576 ASN A O 1
ATOM 4443 N N . SER A 1 577 ? 31.264 -53.985 -46.767 1.00 26.73 577 SER A N 1
ATOM 4444 C CA . SER A 1 577 ? 29.920 -54.581 -46.466 1.00 26.73 577 SER A CA 1
ATOM 4445 C C . SER A 1 577 ? 29.418 -54.715 -44.998 1.00 26.73 577 SER A C 1
ATOM 4447 O O . SER A 1 577 ? 30.111 -55.222 -44.129 1.00 26.73 577 SER A O 1
ATOM 4449 N N . ASP A 1 578 ? 28.144 -54.475 -44.665 1.00 25.06 578 ASP A N 1
ATOM 4450 C CA . ASP A 1 578 ? 26.972 -55.025 -45.375 1.00 25.06 578 ASP A CA 1
ATOM 4451 C C . ASP A 1 578 ? 25.623 -54.345 -44.998 1.00 25.06 578 ASP A C 1
ATOM 4453 O O . ASP A 1 578 ? 25.601 -53.310 -44.332 1.00 25.06 578 ASP A O 1
ATOM 4457 N N . THR A 1 579 ? 24.491 -54.905 -45.450 1.00 26.27 579 THR A N 1
ATOM 4458 C CA . THR A 1 579 ? 23.153 -54.271 -45.473 1.00 26.27 579 THR A CA 1
ATOM 4459 C C . THR A 1 579 ? 22.057 -54.945 -44.624 1.00 26.27 579 THR A C 1
ATOM 4461 O O . THR A 1 579 ? 21.909 -56.160 -44.652 1.00 26.27 579 THR A O 1
ATOM 4464 N N . THR A 1 580 ? 21.199 -54.126 -43.991 1.00 28.17 580 THR A N 1
ATOM 4465 C CA . THR A 1 580 ? 19.778 -54.392 -43.624 1.00 28.17 580 THR A CA 1
ATOM 4466 C C . THR A 1 580 ? 19.071 -53.026 -43.465 1.00 28.17 580 THR A C 1
ATOM 4468 O O . THR A 1 580 ? 19.661 -52.162 -42.822 1.00 28.17 580 THR A O 1
ATOM 4471 N N . THR A 1 581 ? 17.939 -52.631 -44.077 1.00 27.06 581 THR A N 1
ATOM 4472 C CA . THR A 1 581 ? 16.565 -53.202 -44.204 1.00 27.06 581 THR A CA 1
ATOM 4473 C C . THR A 1 581 ? 15.830 -53.327 -42.861 1.00 27.06 581 THR A C 1
ATOM 4475 O O . THR A 1 581 ? 16.336 -54.013 -41.982 1.00 27.06 581 THR A O 1
ATOM 4478 N N . GLU A 1 582 ? 14.640 -52.758 -42.616 1.00 27.59 582 GLU A N 1
ATOM 4479 C CA . GLU A 1 582 ? 13.649 -52.023 -43.452 1.00 27.59 582 GLU A CA 1
ATOM 4480 C C . GLU A 1 582 ? 13.354 -50.596 -42.849 1.00 27.59 582 GLU A C 1
ATOM 4482 O O . GLU A 1 582 ? 14.230 -50.092 -42.157 1.00 27.59 582 GLU A O 1
ATOM 4487 N N . ALA A 1 583 ? 12.267 -49.813 -43.045 1.00 28.20 583 ALA A N 1
ATOM 4488 C CA . ALA A 1 583 ? 10.933 -50.021 -43.641 1.00 28.20 583 ALA A CA 1
ATOM 4489 C C . ALA A 1 583 ? 10.177 -48.721 -44.055 1.00 28.20 583 ALA A C 1
ATOM 4491 O O . ALA A 1 583 ? 10.653 -47.605 -43.871 1.00 28.20 583 ALA A O 1
ATOM 4492 N N . VAL A 1 584 ? 8.973 -48.936 -44.617 1.00 28.81 584 VAL A N 1
ATOM 4493 C CA . VAL A 1 584 ? 7.726 -48.116 -44.683 1.00 28.81 584 VAL A CA 1
ATOM 4494 C C . VAL A 1 584 ? 7.703 -46.809 -43.853 1.00 28.81 584 VAL A C 1
ATOM 4496 O O . VAL A 1 584 ? 8.046 -46.841 -42.678 1.00 28.81 584 VAL A O 1
ATOM 4499 N N . GLY A 1 585 ? 7.200 -45.644 -44.308 1.00 26.98 585 GLY A N 1
ATOM 4500 C CA . GLY A 1 585 ? 6.387 -45.236 -45.487 1.00 26.98 585 GLY A CA 1
ATOM 4501 C C . GLY A 1 585 ? 5.289 -44.232 -45.026 1.00 26.98 585 GLY A C 1
ATOM 4502 O O . GLY A 1 585 ? 4.833 -44.359 -43.897 1.00 26.98 585 GLY A O 1
ATOM 4503 N N . ALA A 1 586 ? 4.802 -43.201 -45.739 1.00 28.70 586 ALA A N 1
ATOM 4504 C CA . ALA A 1 586 ? 4.745 -42.835 -47.169 1.00 28.70 586 ALA A CA 1
ATOM 4505 C C . ALA A 1 586 ? 4.989 -41.300 -47.371 1.00 28.70 586 ALA A C 1
ATOM 4507 O O . ALA A 1 586 ? 5.244 -40.599 -46.400 1.00 28.70 586 ALA A O 1
ATOM 4508 N N . GLY A 1 587 ? 5.074 -40.717 -48.583 1.00 25.44 587 GLY A N 1
ATOM 4509 C CA . GLY A 1 587 ? 3.939 -40.316 -49.453 1.00 25.44 587 GLY A CA 1
ATOM 4510 C C . GLY A 1 587 ? 3.113 -39.166 -48.835 1.00 25.44 587 GLY A C 1
ATOM 4511 O O . GLY A 1 587 ? 2.562 -39.359 -47.762 1.00 25.44 587 GLY A O 1
ATOM 4512 N N . VAL A 1 588 ? 2.958 -37.962 -49.412 1.00 30.34 588 VAL A N 1
ATOM 4513 C CA . VAL A 1 588 ? 2.750 -37.554 -50.827 1.00 30.34 588 VAL A CA 1
ATOM 4514 C C . VAL A 1 588 ? 3.474 -36.217 -51.139 1.00 30.34 588 VAL A C 1
ATOM 4516 O O . VAL A 1 588 ? 3.781 -35.460 -50.225 1.00 30.34 588 VAL A O 1
ATOM 4519 N N . ALA A 1 589 ? 3.727 -35.900 -52.418 1.00 27.14 589 ALA A N 1
ATOM 4520 C CA . ALA A 1 589 ? 4.393 -34.667 -52.881 1.00 27.14 589 ALA A CA 1
ATOM 4521 C C . ALA A 1 589 ? 3.503 -33.792 -53.792 1.00 27.14 589 ALA A C 1
ATOM 4523 O O . ALA A 1 589 ? 2.617 -34.340 -54.446 1.00 27.14 589 ALA A O 1
ATOM 4524 N N . ALA A 1 590 ? 3.802 -32.485 -53.923 1.00 28.39 590 ALA A N 1
ATOM 4525 C CA . ALA A 1 590 ? 3.588 -31.696 -55.157 1.00 28.39 590 ALA A CA 1
ATOM 4526 C C . ALA A 1 590 ? 4.184 -30.262 -55.117 1.00 28.39 590 ALA A C 1
ATOM 4528 O O . ALA A 1 590 ? 4.187 -29.620 -54.075 1.00 28.39 590 ALA A O 1
ATOM 4529 N N . ALA A 1 591 ? 4.524 -29.761 -56.318 1.00 29.83 591 ALA A N 1
ATOM 4530 C CA . ALA A 1 591 ? 4.703 -28.356 -56.737 1.00 29.83 591 ALA A CA 1
ATOM 4531 C C . ALA A 1 591 ? 5.905 -27.536 -56.201 1.00 29.83 591 ALA A C 1
ATOM 4533 O O . ALA A 1 591 ? 6.222 -27.532 -55.018 1.00 29.83 591 ALA A O 1
ATOM 4534 N N . ALA A 1 592 ? 6.542 -26.779 -57.108 1.00 26.16 592 ALA A N 1
ATOM 4535 C CA . ALA A 1 592 ? 7.671 -25.892 -56.818 1.00 26.16 592 ALA A CA 1
ATOM 4536 C C . ALA A 1 592 ? 7.663 -24.623 -57.696 1.00 26.16 592 ALA A C 1
ATOM 4538 O O . ALA A 1 592 ? 7.641 -24.717 -58.922 1.00 26.16 592 ALA A O 1
ATOM 4539 N N . VAL A 1 593 ? 7.732 -23.458 -57.043 1.00 30.72 593 VAL A N 1
ATOM 4540 C CA . VAL A 1 593 ? 8.108 -22.113 -57.538 1.00 30.72 593 VAL A CA 1
ATOM 4541 C C . VAL A 1 593 ? 8.634 -21.369 -56.290 1.00 30.72 593 VAL A C 1
ATOM 4543 O O . VAL A 1 593 ? 8.062 -21.552 -55.222 1.00 30.72 593 VAL A O 1
ATOM 4546 N N . GLY A 1 594 ? 9.691 -20.552 -56.281 1.00 26.52 594 GLY A N 1
ATOM 4547 C CA . GLY A 1 594 ? 10.575 -20.117 -57.364 1.00 26.52 594 GLY A CA 1
ATOM 4548 C C . GLY A 1 594 ? 10.800 -18.599 -57.324 1.00 26.52 594 GLY A C 1
ATOM 4549 O O . GLY A 1 594 ? 10.213 -17.895 -58.138 1.00 26.52 594 GLY A O 1
ATOM 4550 N N . GLY A 1 595 ? 11.626 -18.096 -56.395 1.00 26.64 595 GLY A N 1
ATOM 4551 C CA . GLY A 1 595 ? 11.987 -16.670 -56.339 1.00 26.64 595 GLY A CA 1
ATOM 4552 C C . GLY A 1 595 ? 12.612 -16.193 -55.019 1.00 26.64 595 GLY A C 1
ATOM 4553 O O . GLY A 1 595 ? 11.889 -16.034 -54.047 1.00 26.64 595 GLY A O 1
ATOM 4554 N N . GLU A 1 596 ? 13.924 -15.921 -55.070 1.00 28.84 596 GLU A N 1
ATOM 4555 C CA . GLU A 1 596 ? 14.735 -14.992 -54.242 1.00 28.84 596 GLU A CA 1
ATOM 4556 C C . GLU A 1 596 ? 14.756 -15.129 -52.697 1.00 28.84 596 GLU A C 1
ATOM 4558 O O . GLU A 1 596 ? 13.849 -15.655 -52.060 1.00 28.84 596 GLU A O 1
ATOM 4563 N N . ALA A 1 597 ? 15.869 -14.707 -52.078 1.00 26.44 597 ALA A N 1
ATOM 4564 C CA . ALA A 1 597 ? 16.156 -14.955 -50.662 1.00 26.44 597 ALA A CA 1
ATOM 4565 C C . ALA A 1 597 ? 17.153 -13.950 -50.058 1.00 26.44 597 ALA A C 1
ATOM 4567 O O . ALA A 1 597 ? 18.206 -13.728 -50.645 1.00 26.44 597 ALA A O 1
ATOM 4568 N N . GLU A 1 598 ? 16.858 -13.437 -48.855 1.00 29.19 598 GLU A N 1
ATOM 4569 C CA . GLU A 1 598 ? 17.810 -13.250 -47.740 1.00 29.19 598 GLU A CA 1
ATOM 4570 C C . GLU A 1 598 ? 17.042 -12.935 -46.421 1.00 29.19 598 GLU A C 1
ATOM 4572 O O . GLU A 1 598 ? 15.811 -12.849 -46.456 1.00 29.19 598 GLU A O 1
ATOM 4577 N N . PRO A 1 599 ? 17.661 -13.001 -45.222 1.00 34.41 599 PRO A N 1
ATOM 4578 C CA . PRO A 1 599 ? 17.441 -14.174 -44.377 1.00 34.41 599 PRO A CA 1
ATOM 4579 C C . PRO A 1 599 ? 16.497 -13.948 -43.184 1.00 34.41 599 PRO A C 1
ATOM 4581 O O . PRO A 1 599 ? 16.313 -12.838 -42.684 1.00 34.41 599 PRO A O 1
ATOM 4584 N N . ARG A 1 600 ? 15.965 -15.057 -42.656 1.00 26.91 600 ARG A N 1
ATOM 4585 C CA . ARG A 1 600 ? 15.246 -15.120 -41.374 1.00 26.91 600 ARG A CA 1
ATOM 4586 C C . ARG A 1 600 ? 15.956 -16.067 -40.398 1.00 26.91 600 ARG A C 1
ATOM 4588 O O . ARG A 1 600 ? 16.856 -16.793 -40.800 1.00 26.91 600 ARG A O 1
ATOM 4595 N N . ALA A 1 601 ? 15.558 -15.973 -39.128 1.00 30.86 601 ALA 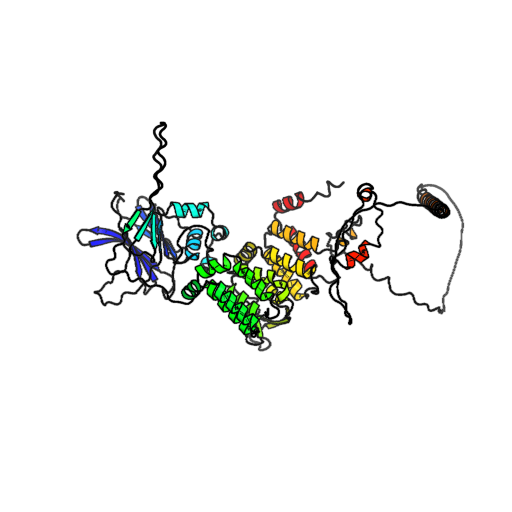A N 1
ATOM 4596 C CA . ALA A 1 601 ? 16.112 -16.644 -37.948 1.00 30.86 601 ALA A CA 1
ATOM 4597 C C . ALA A 1 601 ? 16.748 -18.031 -38.180 1.00 30.86 601 ALA A C 1
ATOM 4599 O O . ALA A 1 601 ? 16.166 -18.887 -38.838 1.00 30.86 601 ALA A O 1
ATOM 4600 N N . ALA A 1 602 ? 17.908 -18.258 -37.557 1.00 32.34 602 ALA A N 1
ATOM 4601 C CA . ALA A 1 602 ? 18.479 -19.592 -37.420 1.00 32.34 602 ALA A CA 1
ATOM 4602 C C . ALA A 1 602 ? 17.753 -20.352 -36.299 1.00 32.34 602 ALA A C 1
ATOM 4604 O O . ALA A 1 602 ? 17.763 -19.903 -35.150 1.00 32.34 602 ALA A O 1
ATOM 4605 N N . ASP A 1 603 ? 17.140 -21.485 -36.638 1.00 30.38 603 ASP A N 1
ATOM 4606 C CA . ASP A 1 603 ? 16.536 -22.398 -35.668 1.00 30.38 603 ASP A CA 1
ATOM 4607 C C . ASP A 1 603 ? 17.596 -23.136 -34.831 1.00 30.38 603 ASP A C 1
ATOM 4609 O O . ASP A 1 603 ? 18.742 -23.334 -35.241 1.00 30.38 603 ASP A O 1
ATOM 4613 N N . LEU A 1 604 ? 17.195 -23.556 -33.630 1.00 40.84 604 LEU A N 1
ATOM 4614 C CA . LEU A 1 604 ? 18.026 -24.311 -32.691 1.00 40.84 604 LEU A CA 1
ATOM 4615 C C . LEU A 1 604 ? 18.004 -25.810 -33.031 1.00 40.84 604 LEU A C 1
ATOM 4617 O O . LEU A 1 604 ? 17.153 -26.547 -32.535 1.00 40.84 604 LEU A O 1
ATOM 4621 N N . THR A 1 605 ? 18.959 -26.268 -33.842 1.00 32.72 605 THR A N 1
ATOM 4622 C CA . THR A 1 605 ? 19.143 -27.697 -34.159 1.00 32.72 605 THR A CA 1
ATOM 4623 C C . THR A 1 605 ? 20.590 -28.157 -33.961 1.00 32.72 605 THR A C 1
ATOM 4625 O O . THR A 1 605 ? 21.293 -28.422 -34.929 1.00 32.72 605 THR A O 1
ATOM 4628 N N . ASP A 1 606 ? 21.009 -28.289 -32.702 1.00 31.98 606 ASP A N 1
ATOM 4629 C CA . ASP A 1 606 ? 22.197 -29.056 -32.302 1.00 31.98 606 ASP A CA 1
ATOM 4630 C C . ASP A 1 606 ? 21.886 -29.798 -30.992 1.00 31.98 606 ASP A C 1
ATOM 4632 O O . ASP A 1 606 ? 21.845 -29.201 -29.914 1.00 31.98 606 ASP A O 1
ATOM 4636 N N . TYR A 1 607 ? 21.653 -31.110 -31.079 1.00 29.75 607 TYR A N 1
ATOM 4637 C CA . TYR A 1 607 ? 21.659 -31.997 -29.914 1.00 29.75 607 TYR A CA 1
ATOM 4638 C C . TYR A 1 607 ? 23.065 -32.574 -29.763 1.00 29.75 607 TYR A C 1
ATOM 4640 O O . TYR A 1 607 ? 23.518 -33.334 -30.618 1.00 29.75 607 TYR A O 1
ATOM 4648 N N . ILE A 1 608 ? 23.749 -32.239 -28.668 1.00 34.94 608 ILE A N 1
ATOM 4649 C CA . ILE A 1 608 ? 25.049 -32.834 -28.349 1.00 34.94 608 ILE A CA 1
ATOM 4650 C C . ILE A 1 608 ? 24.812 -34.274 -27.885 1.00 34.94 608 ILE A C 1
ATOM 4652 O O . ILE A 1 608 ? 24.339 -34.508 -26.772 1.00 34.94 608 ILE A O 1
ATOM 4656 N N . VAL A 1 609 ? 25.151 -35.236 -28.742 1.00 30.09 609 VAL A N 1
ATOM 4657 C CA . VAL A 1 609 ? 25.367 -36.624 -28.326 1.00 30.09 609 VAL A CA 1
ATOM 4658 C C . VAL A 1 609 ? 26.707 -36.668 -27.595 1.00 30.09 609 VAL A C 1
ATOM 4660 O O . VAL A 1 609 ? 27.717 -36.224 -28.134 1.00 30.09 609 VAL A O 1
ATOM 4663 N N . VAL A 1 610 ? 26.701 -37.170 -26.362 1.00 35.84 610 VAL A N 1
ATOM 4664 C CA . VAL A 1 610 ? 27.915 -37.448 -25.587 1.00 35.84 610 VAL A CA 1
ATOM 4665 C C . VAL A 1 610 ? 28.180 -38.943 -25.697 1.00 35.84 610 VAL A C 1
ATOM 4667 O O . VAL A 1 610 ? 27.326 -39.737 -25.294 1.00 35.84 610 VAL A O 1
ATOM 4670 N N . ASP A 1 611 ? 29.327 -39.324 -26.257 1.00 35.22 611 ASP A N 1
ATOM 4671 C CA . ASP A 1 611 ? 29.733 -40.728 -26.314 1.00 35.22 611 ASP A CA 1
ATOM 4672 C C . ASP A 1 611 ? 30.033 -41.259 -24.907 1.00 35.22 611 ASP A C 1
ATOM 4674 O O . ASP A 1 611 ? 30.543 -40.552 -24.036 1.00 35.22 611 ASP A O 1
ATOM 4678 N N . LEU A 1 612 ? 29.687 -42.525 -24.666 1.00 37.56 612 LEU A N 1
ATOM 4679 C CA . LEU A 1 612 ? 29.694 -43.089 -23.313 1.00 37.56 612 LEU A CA 1
ATOM 4680 C C . LEU A 1 612 ? 31.112 -43.230 -22.727 1.00 37.56 612 LEU A C 1
ATOM 4682 O O . LEU A 1 612 ? 31.272 -43.234 -21.506 1.00 37.56 612 LEU A O 1
ATOM 4686 N N . ASP A 1 613 ? 32.127 -43.307 -23.589 1.00 38.41 613 ASP A N 1
ATOM 4687 C CA . ASP A 1 613 ? 33.529 -43.460 -23.198 1.00 38.41 613 ASP A CA 1
ATOM 4688 C C . ASP A 1 613 ? 34.120 -42.165 -22.606 1.00 38.41 613 ASP A C 1
ATOM 4690 O O . ASP A 1 613 ? 34.873 -42.246 -21.630 1.00 38.41 613 ASP A O 1
ATOM 4694 N N . ASP A 1 614 ? 33.710 -40.979 -23.087 1.00 39.84 614 ASP A N 1
ATOM 4695 C CA . ASP A 1 614 ? 34.160 -39.662 -22.581 1.00 39.84 614 ASP A CA 1
ATOM 4696 C C . ASP A 1 614 ? 33.833 -39.459 -21.087 1.00 39.84 614 ASP A C 1
ATOM 4698 O O . ASP A 1 614 ? 34.493 -38.691 -20.385 1.00 39.84 614 ASP A O 1
ATOM 4702 N N . VAL A 1 615 ? 32.832 -40.179 -20.570 1.00 41.75 615 VAL A N 1
ATOM 4703 C CA . VAL A 1 615 ? 32.422 -40.150 -19.157 1.00 41.75 615 VAL A CA 1
ATOM 4704 C C . VAL A 1 615 ? 33.418 -40.904 -18.254 1.00 41.75 615 VAL A C 1
ATOM 4706 O O . VAL A 1 615 ? 33.412 -40.719 -17.036 1.00 41.75 615 VAL A O 1
ATOM 4709 N N . THR A 1 616 ? 34.287 -41.753 -18.818 1.00 36.06 616 THR A N 1
ATOM 4710 C CA . THR A 1 616 ? 35.114 -42.708 -18.051 1.00 36.06 616 THR A CA 1
ATOM 4711 C C . THR A 1 616 ? 36.578 -42.292 -17.868 1.00 36.06 616 THR A C 1
ATOM 4713 O O . THR A 1 616 ? 37.215 -42.718 -16.902 1.00 36.06 616 THR A O 1
ATOM 4716 N N . THR A 1 617 ? 37.131 -41.435 -18.734 1.00 36.34 617 THR A N 1
ATOM 4717 C CA . THR A 1 617 ? 38.545 -41.016 -18.681 1.00 36.34 617 THR A CA 1
ATOM 4718 C C . THR A 1 617 ? 38.736 -39.688 -17.946 1.00 36.34 617 THR A C 1
ATOM 4720 O O . THR A 1 617 ? 38.735 -38.614 -18.545 1.00 36.34 617 THR A O 1
ATOM 4723 N N . THR A 1 618 ? 38.971 -39.746 -16.632 1.00 38.22 618 THR A N 1
ATOM 4724 C CA . THR A 1 618 ? 39.135 -38.567 -15.757 1.00 38.22 618 THR A CA 1
ATOM 4725 C C . THR A 1 618 ? 40.505 -37.867 -15.875 1.00 38.22 618 THR A C 1
ATOM 4727 O O . THR A 1 618 ? 41.158 -37.604 -14.865 1.00 38.22 618 THR A O 1
ATOM 4730 N N . THR A 1 619 ? 40.947 -37.543 -17.094 1.00 35.44 619 THR A N 1
ATOM 4731 C CA . THR A 1 619 ? 42.108 -36.671 -17.383 1.00 35.44 619 THR A CA 1
ATOM 4732 C C . THR A 1 619 ? 41.872 -35.876 -18.672 1.00 35.44 619 THR A C 1
ATOM 4734 O O . THR A 1 619 ? 42.353 -36.252 -19.740 1.00 35.44 619 THR A O 1
ATOM 4737 N N . VAL A 1 620 ? 41.122 -34.774 -18.586 1.00 31.59 620 VAL A N 1
ATOM 4738 C CA . VAL A 1 620 ? 40.863 -33.891 -19.738 1.00 31.59 620 VAL A CA 1
ATOM 4739 C C . VAL A 1 620 ? 41.995 -32.873 -19.891 1.00 31.59 620 VAL A C 1
ATOM 4741 O O . VAL A 1 620 ? 42.049 -31.881 -19.163 1.00 31.59 620 VAL A O 1
ATOM 4744 N N . ASP A 1 621 ? 42.867 -33.081 -20.880 1.00 29.92 621 ASP A N 1
ATOM 4745 C CA . ASP A 1 621 ? 43.783 -32.044 -21.371 1.00 29.92 621 ASP A CA 1
ATOM 4746 C C . ASP A 1 621 ? 42.969 -30.926 -22.052 1.00 29.92 621 ASP A C 1
ATOM 4748 O O . ASP A 1 621 ? 42.577 -31.015 -23.219 1.00 29.92 621 ASP A O 1
ATOM 4752 N N . MET A 1 622 ? 42.671 -29.856 -21.308 1.00 31.64 622 MET A N 1
ATOM 4753 C CA . MET A 1 622 ? 41.873 -28.732 -21.806 1.00 31.64 622 MET A CA 1
ATOM 4754 C C . MET A 1 622 ? 42.596 -27.948 -22.912 1.00 31.64 622 MET A C 1
ATOM 4756 O O . MET A 1 622 ? 43.423 -27.077 -22.643 1.00 31.64 622 MET A O 1
ATOM 4760 N N . TYR A 1 623 ? 42.214 -28.183 -24.170 1.00 31.64 623 TYR A N 1
ATOM 4761 C CA . TYR A 1 623 ? 42.649 -27.382 -25.319 1.00 31.64 623 TYR A CA 1
ATOM 4762 C C . TYR A 1 623 ? 42.128 -25.926 -25.229 1.00 31.64 623 TYR A C 1
ATOM 4764 O O . TYR A 1 623 ? 40.931 -25.684 -25.423 1.00 31.64 623 TYR A O 1
ATOM 4772 N N . PRO A 1 624 ? 42.994 -24.908 -25.036 1.00 37.84 624 PRO A N 1
ATOM 4773 C CA . PRO A 1 624 ? 42.584 -23.541 -24.687 1.00 37.84 624 PRO A CA 1
ATOM 4774 C C . PRO A 1 624 ? 42.137 -22.691 -25.897 1.00 37.84 624 PRO A C 1
ATOM 4776 O O . PRO A 1 624 ? 42.356 -21.480 -25.941 1.00 37.84 624 PRO A O 1
ATOM 4779 N N . HIS A 1 625 ? 41.532 -23.304 -26.918 1.00 32.66 625 HIS A N 1
ATOM 4780 C CA . HIS A 1 625 ? 41.067 -22.619 -28.137 1.00 32.66 625 HIS A CA 1
ATOM 4781 C C . HIS A 1 625 ? 39.572 -22.811 -28.450 1.00 32.66 625 HIS A C 1
ATOM 4783 O O . HIS A 1 625 ? 39.024 -22.035 -29.237 1.00 32.66 625 HIS A O 1
ATOM 4789 N N . GLY A 1 626 ? 38.896 -23.767 -27.797 1.00 31.38 626 GLY A N 1
ATOM 4790 C CA . GLY A 1 626 ? 37.438 -23.919 -27.870 1.00 31.38 626 GLY A CA 1
ATOM 4791 C C . GLY A 1 626 ? 36.701 -22.876 -27.022 1.00 31.38 626 GLY A C 1
ATOM 4792 O O . GLY A 1 626 ? 36.057 -21.974 -27.565 1.00 31.38 626 GLY A O 1
ATOM 4793 N N . LEU A 1 627 ? 36.851 -22.961 -25.691 1.00 36.03 627 LEU A N 1
ATOM 4794 C CA . LEU A 1 627 ? 36.068 -22.167 -24.729 1.00 36.03 627 LEU A CA 1
ATOM 4795 C C . LEU A 1 627 ? 36.114 -20.657 -25.007 1.00 36.03 627 LEU A C 1
ATOM 4797 O O . LEU A 1 627 ? 35.060 -20.034 -25.098 1.00 36.03 627 LEU A O 1
ATOM 4801 N N . TYR A 1 628 ? 37.300 -20.079 -25.232 1.00 34.75 628 TYR A N 1
ATOM 4802 C CA . TYR A 1 628 ? 37.471 -18.630 -25.436 1.00 34.75 628 TYR A CA 1
ATOM 4803 C C . TYR A 1 628 ? 36.651 -18.038 -26.599 1.00 34.75 628 TYR A C 1
ATOM 4805 O O . TYR A 1 628 ? 36.332 -16.849 -26.576 1.00 34.75 628 TYR A O 1
ATOM 4813 N N . ASN A 1 629 ? 36.292 -18.833 -27.615 1.00 30.47 629 ASN A N 1
ATOM 4814 C CA . ASN A 1 629 ? 35.473 -18.359 -28.736 1.00 30.47 629 ASN A CA 1
ATOM 4815 C C . ASN A 1 629 ? 33.964 -18.526 -28.491 1.00 30.47 629 ASN A C 1
ATOM 4817 O O . ASN A 1 629 ? 33.189 -17.688 -28.954 1.00 30.47 629 ASN A O 1
ATOM 4821 N N . GLN A 1 630 ? 33.537 -19.544 -27.737 1.00 31.72 630 GLN A N 1
ATOM 4822 C CA . GLN A 1 630 ? 32.126 -19.728 -27.362 1.00 31.72 630 GLN A CA 1
ATOM 4823 C C . GLN A 1 630 ? 31.721 -18.846 -26.171 1.00 31.72 630 GLN A C 1
ATOM 4825 O O . GLN A 1 630 ? 30.673 -18.202 -26.226 1.00 31.72 630 GLN A O 1
ATOM 4830 N N . GLN A 1 631 ? 32.587 -18.691 -25.162 1.00 35.47 631 GLN A N 1
ATOM 4831 C CA . GLN A 1 631 ? 32.402 -17.719 -24.073 1.00 35.47 631 GLN A CA 1
ATOM 4832 C C . GLN A 1 631 ? 32.250 -16.288 -24.606 1.00 35.47 631 GLN A C 1
ATOM 4834 O O . GLN A 1 631 ? 31.542 -15.488 -24.016 1.00 35.47 631 GLN A O 1
ATOM 4839 N N . ARG A 1 632 ? 32.791 -15.974 -25.791 1.00 33.19 632 ARG A N 1
ATOM 4840 C CA . ARG A 1 632 ? 32.598 -14.673 -26.451 1.00 33.19 632 ARG A CA 1
ATOM 4841 C C . ARG A 1 632 ? 31.154 -14.357 -26.876 1.00 33.19 632 ARG A C 1
ATOM 4843 O O . ARG A 1 632 ? 30.895 -13.225 -27.280 1.00 33.19 632 ARG A O 1
ATOM 4850 N N . ARG A 1 633 ? 30.230 -15.327 -26.815 1.00 31.91 633 ARG A N 1
ATOM 4851 C CA . ARG A 1 633 ? 28.781 -15.134 -27.027 1.00 31.91 633 ARG A CA 1
ATOM 4852 C C . ARG A 1 633 ? 27.963 -15.118 -25.731 1.00 31.91 633 ARG A C 1
ATOM 4854 O O . ARG A 1 633 ? 26.838 -14.633 -25.757 1.00 31.91 633 ARG A O 1
ATOM 4861 N N . VAL A 1 634 ? 28.519 -15.577 -24.610 1.00 36.25 634 VAL A N 1
ATOM 4862 C CA . VAL A 1 634 ? 27.910 -15.438 -23.280 1.00 36.25 634 VAL A CA 1
ATOM 4863 C C . VAL A 1 634 ? 28.514 -14.192 -22.634 1.00 36.25 634 VAL A C 1
ATOM 4865 O O . VAL A 1 634 ? 29.685 -14.198 -22.277 1.00 36.25 634 VAL A O 1
ATOM 4868 N N . ARG A 1 635 ? 27.748 -13.106 -22.465 1.00 41.25 635 ARG A N 1
ATOM 4869 C CA . ARG A 1 635 ? 28.260 -11.821 -21.925 1.00 41.25 635 ARG A CA 1
ATOM 4870 C C . ARG A 1 635 ? 28.567 -11.833 -20.410 1.00 41.25 635 ARG A C 1
ATOM 4872 O O . ARG A 1 635 ? 28.488 -10.802 -19.752 1.00 41.25 635 ARG A O 1
ATOM 4879 N N . ALA A 1 636 ? 28.966 -12.979 -19.862 1.00 37.53 636 ALA A N 1
ATOM 4880 C CA . ALA A 1 636 ? 29.486 -13.123 -18.504 1.00 37.53 636 ALA A CA 1
ATOM 4881 C C . ALA A 1 636 ? 30.951 -12.648 -18.442 1.00 37.53 636 ALA A C 1
ATOM 4883 O O . ALA A 1 636 ? 31.884 -13.447 -18.347 1.00 37.53 636 ALA A O 1
ATOM 4884 N N . GLY A 1 637 ? 31.154 -11.334 -18.565 1.00 37.75 637 GLY A N 1
ATOM 4885 C CA . GLY A 1 637 ? 32.483 -10.737 -18.517 1.00 37.75 637 GLY A CA 1
ATOM 4886 C C . GLY A 1 637 ? 32.471 -9.210 -18.501 1.00 37.75 637 GLY A C 1
ATOM 4887 O O . GLY A 1 637 ? 32.119 -8.569 -19.491 1.00 37.75 637 GLY A O 1
ATOM 4888 N N . ALA A 1 638 ? 32.907 -8.630 -17.381 1.00 46.28 638 ALA A N 1
ATOM 4889 C CA . ALA A 1 638 ? 33.110 -7.200 -17.203 1.00 46.28 638 ALA A CA 1
ATOM 4890 C C . ALA A 1 638 ? 34.056 -6.603 -18.264 1.00 46.28 638 ALA A C 1
ATOM 4892 O O . ALA A 1 638 ? 35.281 -6.708 -18.178 1.00 46.28 638 ALA A O 1
ATOM 4893 N N . VAL A 1 639 ? 33.480 -5.891 -19.234 1.00 42.88 639 VAL A N 1
ATOM 4894 C CA . VAL A 1 639 ? 34.185 -4.808 -19.937 1.00 42.88 639 VAL A CA 1
ATOM 4895 C C . VAL A 1 639 ? 34.667 -3.809 -18.869 1.00 42.88 639 VAL A C 1
ATOM 4897 O O . VAL A 1 639 ? 33.890 -3.516 -17.961 1.00 42.88 639 VAL A O 1
ATOM 4900 N N . PRO A 1 640 ? 35.891 -3.253 -18.929 1.00 39.88 640 PRO A N 1
ATOM 4901 C CA . PRO A 1 640 ? 36.298 -2.206 -17.990 1.00 39.88 640 PRO A CA 1
ATOM 4902 C C . PRO A 1 640 ? 35.341 -1.004 -18.095 1.00 39.88 640 PRO A C 1
ATOM 4904 O O . PRO A 1 640 ? 35.280 -0.352 -19.137 1.00 39.88 640 PRO A O 1
ATOM 4907 N N . GLY A 1 641 ? 34.559 -0.747 -17.037 1.00 48.72 641 GLY A N 1
ATOM 4908 C CA . GLY A 1 641 ? 33.524 0.302 -17.028 1.00 48.72 641 GLY A CA 1
ATOM 4909 C C . GLY A 1 641 ? 32.249 0.036 -16.208 1.00 48.72 641 GLY A C 1
ATOM 4910 O O . GLY A 1 641 ? 31.276 0.767 -16.373 1.00 48.72 641 GLY A O 1
ATOM 4911 N N . TRP A 1 642 ? 32.204 -0.980 -15.339 1.00 62.66 642 TRP A N 1
ATOM 4912 C CA . TRP A 1 642 ? 31.004 -1.338 -14.560 1.00 62.66 642 TRP A CA 1
ATOM 4913 C C . TRP A 1 642 ? 30.981 -0.702 -13.161 1.00 62.66 642 TRP A C 1
ATOM 4915 O O . TRP A 1 642 ? 30.957 -1.391 -12.141 1.00 62.66 642 TRP A O 1
ATOM 4925 N N . ALA A 1 643 ? 30.941 0.634 -13.126 1.00 69.88 643 ALA A N 1
ATOM 4926 C CA . ALA A 1 643 ? 30.972 1.439 -11.896 1.00 69.88 643 ALA A CA 1
ATOM 4927 C C . ALA A 1 643 ? 29.865 1.081 -10.878 1.00 69.88 643 ALA A C 1
ATOM 4929 O O . ALA A 1 643 ? 30.071 1.182 -9.671 1.00 69.88 643 ALA A O 1
ATOM 4930 N N . ALA A 1 644 ? 28.698 0.620 -11.348 1.00 79.62 644 ALA A N 1
ATOM 4931 C CA . ALA A 1 644 ? 27.643 0.090 -10.483 1.00 79.62 644 ALA A CA 1
ATOM 4932 C C . ALA A 1 644 ? 28.094 -1.156 -9.700 1.00 79.62 644 ALA A C 1
ATOM 4934 O O . ALA A 1 644 ? 27.896 -1.213 -8.491 1.00 79.62 644 ALA A O 1
ATOM 4935 N N . CYS A 1 645 ? 28.724 -2.137 -10.355 1.00 80.94 645 CYS A N 1
ATOM 4936 C CA . CYS A 1 645 ? 29.220 -3.336 -9.675 1.00 80.94 645 CYS A CA 1
ATOM 4937 C C . CYS A 1 645 ? 30.331 -2.981 -8.681 1.00 80.94 645 CYS A C 1
ATOM 4939 O O . CYS A 1 645 ? 30.270 -3.416 -7.538 1.00 80.94 645 CYS A O 1
ATOM 4941 N N . GLU A 1 646 ? 31.287 -2.135 -9.077 1.00 78.94 646 GLU A N 1
ATOM 4942 C CA . GLU A 1 646 ? 32.362 -1.638 -8.203 1.00 78.94 646 GLU A CA 1
ATOM 4943 C C . GLU A 1 646 ? 31.812 -0.975 -6.926 1.00 78.94 646 GLU A C 1
ATOM 4945 O O . GLU A 1 646 ? 32.197 -1.341 -5.814 1.00 78.94 646 GLU A O 1
ATOM 4950 N N . GLY A 1 647 ? 30.839 -0.068 -7.061 1.00 83.31 647 GLY A N 1
ATOM 4951 C CA . GLY A 1 647 ? 30.178 0.554 -5.913 1.00 83.31 647 GLY A CA 1
ATOM 4952 C C . GLY A 1 647 ? 29.378 -0.435 -5.055 1.00 83.31 647 GLY A C 1
ATOM 4953 O O . GLY A 1 647 ? 29.373 -0.310 -3.831 1.00 83.31 647 GLY A O 1
ATOM 4954 N N . LEU A 1 648 ? 28.752 -1.450 -5.661 1.00 88.06 648 LEU A N 1
ATOM 4955 C CA . LEU A 1 648 ? 28.052 -2.523 -4.943 1.00 88.06 648 LEU A CA 1
ATOM 4956 C C . LEU A 1 648 ? 29.011 -3.460 -4.182 1.00 88.06 648 LEU A C 1
ATOM 4958 O O . LEU A 1 648 ? 28.649 -3.960 -3.121 1.00 88.06 648 LEU A O 1
ATOM 4962 N N . LEU A 1 649 ? 30.236 -3.663 -4.669 1.00 84.31 649 LEU A N 1
ATOM 4963 C CA . LEU A 1 649 ? 31.285 -4.439 -3.992 1.00 84.31 649 LEU A CA 1
ATOM 4964 C C . LEU A 1 649 ? 31.861 -3.694 -2.785 1.00 84.31 649 LEU A C 1
ATOM 4966 O O . LEU A 1 649 ? 32.018 -4.276 -1.711 1.00 84.31 649 LEU A O 1
ATOM 4970 N N . LEU A 1 650 ? 32.121 -2.393 -2.940 1.00 84.25 650 LEU A N 1
ATOM 4971 C CA . LEU A 1 650 ? 32.503 -1.517 -1.830 1.00 84.25 650 LEU A CA 1
ATOM 4972 C C . LEU A 1 650 ? 31.388 -1.467 -0.773 1.00 84.25 650 LEU A C 1
ATOM 4974 O O . LEU A 1 650 ? 31.663 -1.607 0.417 1.00 84.25 650 LEU A O 1
ATOM 4978 N N . LEU A 1 651 ? 30.127 -1.374 -1.208 1.00 87.81 651 LEU A N 1
ATOM 4979 C CA . LEU A 1 651 ? 28.960 -1.476 -0.333 1.00 87.81 651 LEU A CA 1
ATOM 4980 C C . LEU A 1 651 ? 28.880 -2.834 0.381 1.00 87.81 651 LEU A C 1
ATOM 4982 O O . LEU A 1 651 ? 28.603 -2.849 1.576 1.00 87.81 651 LEU A O 1
ATOM 4986 N N . LEU A 1 652 ? 29.133 -3.959 -0.298 1.00 86.81 652 LEU A N 1
ATOM 4987 C CA . LEU A 1 652 ? 29.133 -5.286 0.328 1.00 86.81 652 LEU A CA 1
ATOM 4988 C C . LEU A 1 652 ? 30.209 -5.386 1.420 1.00 86.81 652 LEU A C 1
ATOM 4990 O O . LEU A 1 652 ? 29.901 -5.795 2.538 1.00 86.81 652 LEU A O 1
ATOM 4994 N N . ARG A 1 653 ? 31.443 -4.955 1.128 1.00 84.06 653 ARG A N 1
ATOM 4995 C CA . ARG A 1 653 ? 32.545 -4.888 2.105 1.00 84.06 653 ARG A CA 1
ATOM 4996 C C . ARG A 1 653 ? 32.145 -4.072 3.338 1.00 84.06 653 ARG A C 1
ATOM 4998 O O . ARG A 1 653 ? 32.293 -4.545 4.464 1.00 84.06 653 ARG A O 1
ATOM 5005 N N . ASP A 1 654 ? 31.620 -2.870 3.120 1.00 84.38 654 ASP A N 1
ATOM 5006 C CA . ASP A 1 654 ? 31.229 -1.952 4.195 1.00 84.38 654 ASP A CA 1
ATOM 5007 C C . ASP A 1 654 ? 30.023 -2.487 4.989 1.00 84.38 654 ASP A C 1
ATOM 5009 O O . ASP A 1 654 ? 29.932 -2.275 6.194 1.00 84.38 654 ASP A O 1
ATOM 5013 N N . THR A 1 655 ? 29.128 -3.236 4.336 1.00 85.44 655 THR A N 1
ATOM 5014 C CA . THR A 1 655 ? 27.984 -3.916 4.965 1.00 85.44 655 THR A CA 1
ATOM 5015 C C . THR A 1 655 ? 28.443 -5.062 5.868 1.00 85.44 655 THR A C 1
ATOM 5017 O O . THR A 1 655 ? 27.977 -5.166 7.002 1.00 85.44 655 THR A O 1
ATOM 5020 N N . ILE A 1 656 ? 29.381 -5.897 5.406 1.00 83.06 656 ILE A N 1
ATOM 5021 C CA . ILE A 1 656 ? 29.943 -7.006 6.196 1.00 83.06 656 ILE A CA 1
ATOM 5022 C C . ILE A 1 656 ? 30.675 -6.469 7.434 1.00 83.06 656 ILE A C 1
ATOM 5024 O O . ILE A 1 656 ? 30.521 -7.026 8.517 1.00 83.06 656 ILE A O 1
ATOM 5028 N N . GLY A 1 657 ? 31.390 -5.346 7.310 1.00 79.44 657 GLY A N 1
ATOM 5029 C CA . GLY A 1 657 ? 32.038 -4.663 8.439 1.00 79.44 657 GLY A CA 1
ATOM 5030 C C . GLY A 1 657 ? 31.086 -4.053 9.482 1.00 79.44 657 GLY A C 1
ATOM 5031 O O . GLY A 1 657 ? 31.560 -3.520 10.483 1.00 79.44 657 GLY A O 1
ATOM 5032 N N . VAL A 1 658 ? 29.767 -4.111 9.258 1.00 83.50 658 VAL A N 1
ATOM 5033 C CA . VAL A 1 658 ? 28.710 -3.603 10.158 1.00 83.50 658 VAL A CA 1
ATOM 5034 C C . VAL A 1 658 ? 27.752 -4.729 10.608 1.00 83.50 658 VAL A C 1
ATOM 5036 O O . VAL A 1 658 ? 26.812 -4.477 11.365 1.00 83.50 658 VAL A O 1
ATOM 5039 N N . LEU A 1 659 ? 27.990 -5.986 10.204 1.00 79.00 659 LEU A N 1
ATOM 5040 C CA . LEU A 1 659 ? 27.257 -7.141 10.738 1.00 79.00 659 LEU A CA 1
ATOM 5041 C C . LEU A 1 659 ? 27.554 -7.334 12.241 1.00 79.00 659 LEU A C 1
ATOM 5043 O O . LEU A 1 659 ? 28.714 -7.249 12.645 1.00 79.00 659 LEU A O 1
ATOM 5047 N N . PRO A 1 660 ? 26.546 -7.650 13.076 1.00 77.38 660 PRO A N 1
ATOM 5048 C CA . PRO A 1 660 ? 26.765 -8.077 14.457 1.00 77.38 660 PRO A CA 1
ATOM 5049 C C . PRO A 1 660 ? 27.653 -9.327 14.534 1.00 77.38 660 PRO A C 1
ATOM 5051 O O . PRO A 1 660 ? 27.456 -10.258 13.756 1.00 77.38 660 PRO A O 1
ATOM 5054 N N . ASP A 1 661 ? 28.543 -9.413 15.530 1.00 74.12 661 ASP A N 1
ATOM 5055 C CA . ASP A 1 661 ? 29.521 -10.513 15.679 1.00 74.12 661 ASP A CA 1
ATOM 5056 C C . ASP A 1 661 ? 28.912 -11.924 15.563 1.00 74.12 661 ASP A C 1
ATOM 5058 O O . ASP A 1 661 ? 29.541 -12.842 15.042 1.00 74.12 661 ASP A O 1
ATOM 5062 N N . HIS A 1 662 ? 27.674 -12.109 16.034 1.00 73.31 662 HIS A N 1
ATOM 5063 C CA . HIS A 1 662 ? 26.973 -13.393 15.991 1.00 73.31 662 HIS A CA 1
ATOM 5064 C C . HIS A 1 662 ? 26.401 -13.735 14.605 1.00 73.31 662 HIS A C 1
ATOM 5066 O O . HIS A 1 662 ? 26.401 -14.906 14.229 1.00 73.31 662 HIS A O 1
ATOM 5072 N N . GLU A 1 663 ? 25.957 -12.743 13.829 1.00 68.44 663 GLU A N 1
ATOM 5073 C CA . GLU A 1 663 ? 25.540 -12.935 12.432 1.00 68.44 663 GLU A CA 1
ATOM 5074 C C . GLU A 1 663 ? 26.765 -13.076 11.522 1.00 68.44 663 GLU A C 1
ATOM 5076 O O . GLU A 1 663 ? 26.776 -13.927 10.636 1.00 68.44 663 GLU A O 1
ATOM 5081 N N . LEU A 1 664 ? 27.836 -12.321 11.794 1.00 68.00 664 LEU A N 1
ATOM 5082 C CA . LEU A 1 664 ? 29.130 -12.469 11.129 1.00 68.00 664 LEU A CA 1
ATOM 5083 C C . LEU A 1 664 ? 29.712 -13.871 11.363 1.00 68.00 664 LEU A C 1
ATOM 5085 O O . LEU A 1 664 ? 30.142 -14.520 10.413 1.00 68.00 664 LEU A O 1
ATOM 5089 N N . ALA A 1 665 ? 29.663 -14.383 12.598 1.00 64.56 665 ALA A N 1
ATOM 5090 C CA . ALA A 1 665 ? 30.080 -15.748 12.909 1.00 64.56 665 ALA A CA 1
ATOM 5091 C C . ALA A 1 665 ? 29.238 -16.804 12.170 1.00 64.56 665 ALA A C 1
ATOM 5093 O O . ALA A 1 665 ? 29.800 -17.785 11.692 1.00 64.56 665 ALA A O 1
ATOM 5094 N N . GLN A 1 666 ? 27.923 -16.606 12.021 1.00 63.44 666 GLN A N 1
ATOM 5095 C CA . GLN A 1 666 ? 27.068 -17.502 11.226 1.00 63.44 666 GLN A CA 1
ATOM 5096 C C . GLN A 1 666 ? 27.394 -17.434 9.726 1.00 63.44 666 GLN A C 1
ATOM 5098 O O . GLN A 1 666 ? 27.522 -18.476 9.084 1.00 63.44 666 GLN A O 1
ATOM 5103 N N . ALA A 1 667 ? 27.587 -16.231 9.178 1.00 60.72 667 ALA A N 1
ATOM 5104 C CA . ALA A 1 667 ? 27.946 -16.022 7.777 1.00 60.72 667 ALA A CA 1
ATOM 5105 C C . ALA A 1 667 ? 29.311 -16.644 7.432 1.00 60.72 667 ALA A C 1
ATOM 5107 O O . ALA A 1 667 ? 29.455 -17.290 6.396 1.00 60.72 667 ALA A O 1
ATOM 5108 N N . VAL A 1 668 ? 30.299 -16.498 8.320 1.00 60.50 668 VAL A N 1
ATOM 5109 C CA . VAL A 1 668 ? 31.646 -17.061 8.147 1.00 60.50 668 VAL A CA 1
ATOM 5110 C C . VAL A 1 668 ? 31.672 -18.571 8.399 1.00 60.50 668 VAL A C 1
ATOM 5112 O O . VAL A 1 668 ? 32.357 -19.274 7.668 1.00 60.50 668 VAL A O 1
ATOM 5115 N N . ALA A 1 669 ? 30.910 -19.102 9.363 1.00 53.25 669 ALA A N 1
ATOM 5116 C CA . ALA A 1 669 ? 30.846 -20.547 9.625 1.00 53.25 669 ALA A CA 1
ATOM 5117 C C . ALA A 1 669 ? 30.100 -21.347 8.537 1.00 53.25 669 ALA A C 1
ATOM 5119 O O . ALA A 1 669 ? 30.259 -22.564 8.461 1.00 53.25 669 ALA A O 1
ATOM 5120 N N . GLY A 1 670 ? 29.297 -20.683 7.696 1.00 48.25 670 GLY A N 1
ATOM 5121 C CA . GLY A 1 670 ? 28.726 -21.276 6.482 1.00 48.25 670 GLY A CA 1
ATOM 5122 C C . GLY A 1 670 ? 29.726 -21.397 5.324 1.00 48.25 670 GLY A C 1
ATOM 5123 O O . GLY A 1 670 ? 29.525 -22.214 4.427 1.00 48.25 670 GLY A O 1
ATOM 5124 N N . ALA A 1 671 ? 30.813 -20.620 5.346 1.00 46.09 671 ALA A N 1
ATOM 5125 C CA . ALA A 1 671 ? 31.930 -20.768 4.422 1.00 46.09 671 ALA A CA 1
ATOM 5126 C C . ALA A 1 671 ? 32.956 -21.766 4.981 1.00 46.09 671 ALA A C 1
ATOM 5128 O O . ALA A 1 671 ? 33.201 -21.830 6.186 1.00 46.09 671 ALA A O 1
ATOM 5129 N N . VAL A 1 672 ? 33.606 -22.535 4.103 1.00 36.81 672 VAL A N 1
ATOM 5130 C CA . VAL A 1 672 ? 34.721 -23.396 4.523 1.00 36.81 672 VAL A CA 1
ATOM 5131 C C . VAL A 1 672 ? 35.865 -22.496 4.987 1.00 36.81 672 VAL A C 1
ATOM 5133 O O . VAL A 1 672 ? 36.428 -21.745 4.190 1.00 36.81 672 VAL A O 1
ATOM 5136 N N . GLN A 1 673 ? 36.204 -22.559 6.276 1.00 38.09 673 GLN A N 1
ATOM 5137 C CA . GLN A 1 673 ? 37.330 -21.808 6.829 1.00 38.09 673 GLN A CA 1
ATOM 5138 C C . GLN A 1 673 ? 38.616 -22.181 6.081 1.00 38.09 673 GLN A C 1
ATOM 5140 O O . GLN A 1 673 ? 38.892 -23.361 5.873 1.00 38.09 673 GLN A O 1
ATOM 5145 N N . ALA A 1 674 ? 39.432 -21.191 5.711 1.00 34.59 674 ALA A N 1
ATOM 5146 C CA . ALA A 1 674 ? 40.688 -21.434 4.990 1.00 34.59 674 ALA A CA 1
ATOM 5147 C C . ALA A 1 674 ? 41.665 -22.331 5.781 1.00 34.59 674 ALA A C 1
ATOM 5149 O O . ALA A 1 674 ? 42.458 -23.059 5.195 1.00 34.59 674 ALA A O 1
ATOM 5150 N N . GLU A 1 675 ? 41.556 -22.323 7.111 1.00 42.03 675 GLU A N 1
ATOM 5151 C CA . GLU A 1 675 ? 42.277 -23.197 8.046 1.00 42.03 675 GLU A CA 1
ATOM 5152 C C . GLU A 1 675 ? 41.898 -24.687 7.920 1.00 42.03 675 GLU A C 1
ATOM 5154 O O . GLU A 1 675 ? 42.678 -25.548 8.317 1.00 42.03 675 GLU A O 1
ATOM 5159 N N . ALA A 1 676 ? 40.735 -25.002 7.338 1.00 35.69 676 ALA A N 1
ATOM 5160 C CA . ALA A 1 676 ? 40.270 -26.361 7.044 1.00 35.69 676 ALA A CA 1
ATOM 5161 C C . ALA A 1 676 ? 40.590 -26.822 5.601 1.00 35.69 676 ALA A C 1
ATOM 5163 O O . ALA A 1 676 ? 40.115 -27.873 5.172 1.00 35.69 676 ALA A O 1
ATOM 5164 N N . LEU A 1 677 ? 41.375 -26.037 4.850 1.00 33.97 677 LEU A N 1
ATOM 5165 C CA . LEU A 1 677 ? 41.819 -26.310 3.473 1.00 33.97 677 LEU A CA 1
ATOM 5166 C C . LEU A 1 677 ? 43.357 -26.439 3.368 1.00 33.97 677 LEU A C 1
ATOM 5168 O O . LEU A 1 677 ? 43.928 -26.169 2.309 1.00 33.97 677 LEU A O 1
ATOM 5172 N N . VAL A 1 678 ? 44.012 -26.823 4.471 1.00 29.88 678 VAL A N 1
ATOM 5173 C CA . VAL A 1 678 ? 45.473 -27.008 4.615 1.00 29.88 678 VAL A CA 1
ATOM 5174 C C . VAL A 1 678 ? 45.840 -28.491 4.617 1.00 29.88 678 VAL A C 1
ATOM 5176 O O . VAL A 1 678 ? 45.218 -29.236 5.404 1.00 29.88 678 VAL A O 1
#

Secondary structure (DSSP, 8-state):
-EEEEEETTTTEEEEEEEEEETTEEEEEEEEEEE-SS---SS---EEEEEEEEEETTEEEEEEEEEETTEEEEEEEEEE-S-------------S---SSSTTS-PPP----EEEEESS----HHHHHHHHHT-TT----STTS---GGGT--HHHHTS---SHHHHT--HHHHHHHHHTEEEEEETTSTTEEEE----------S-----------PPEEEEPPPSS----PPP-SHHHHHHHHTTHHHHHHHHHHHHHTT--HHHHHHHHHHHHHHHHT-HHHHHHHHSSGGGTHHHHHHTSTT---SHHHHHHHHHHHBSS-SEEEETTEEEEETT----BS-THHHHHHHHTGGGTSS-EEEEEEE------S--S--SEEEEEEEHHHHHHHHHHHHH-TT-TTHHHHHHHHHHTTHHHHHHHHHHHHHHSS---PPPHHHHHHHHHHHHHHHTTTTPHHHHHHHHHHHHHHS-TTTT---S-GGG-TT---TT------TT---S-----------------------------------HHHHHHHHHHHHHHHHHHHTTS----------------------------------------PPPGGGGT-------TTSHHHHGGGS--S--S--HHHHHHHHHHHHHHTTS-HHHHHHHHHTS--GGG--

Sequence (678 aa):
MFELWLQTSTGVFTLRLSRPESSGSRVMSSARMAWGGAAHAQWNHVALNVRERVLKRHMFIEVTLFINGYETESVALPLQGILVRKVLPTNVLIGHACRGGAGAGGGVYHLAHVVVYRAAMLTPHTALHLAAHGPDHSCQIKCESPNYPLILTPNILDSNIDWDHVYDISMATLRELHDNVVLTFSASSPYIMNLYHQTVAMPTVFSGRVSVAGVAGVAGTLCARWAAAALRSRHQGLAPALLHLGGPHVLLYLYARVVELDATPAEQAMALGILLRACRVDNRLYAMFYGSDSLEMLLTVFASPKCHVTHHLLEVVLNEACSSPVLSVSGDSVHLLARTDAVLLEPALFVLMLKAWRHLDTTQVTWDIDYGGGGGGDGNGSGMLPQRGSVLALWLWSARALLRDSHPRRAFNHYQMNRAALLHHLLLACKERFLNSDCGPLDPIASNNLVEVVRGLIGTPPALERVAQLCDFLLLMHQASDTFVTHSRANFYFLLTSETQEMSEFGSSARRRASRRSRRRAEERPSASSTSAEDADARDSDRMDSSVESTKQLKGIINMHIKEGRKHNLSSTSENSDTTTEAVGAGVAAAAVGGEAEPRAADLTDYIVVDLDDVTTTTVDMYPHGLYNQQRRVRAGAVPGWAACEGLLLLLRDTIGVLPDHELAQAVAGAVQAEALV

Organism: Manduca sexta (NCBI:txid7130)

Foldseek 3Di:
DWDWDAQLQFRKIKTFDWDQDPVGIHTPWIDIDGDPDRNDDDDKDKDKAWDWDADPNWIWIWIWIAILLRTDDIDTTTDPDDDDPDDDDDDDDDDDDDPDPDPPDGDDDDAFKDWDFQHRLDDSQVSNQVSQLPRPDDDLDPLFQGLSVQRDDVSNLVDPDDVCCNRVPDPVSSVVRVLRTAWMAGLVCNQKIWGWDDQPDDPCPDDDDDPPDRPHTDTDIDGDDDPDDDDRDDDDDDQVVCVVVPALVVLVVVLLVCLVVLHDQLVSLVSVLCSLVSLSNHRRSVRVCVVDCNVVVVLVSLPDPSHQPAVSNVQSLQCSQKPDGQWDDDPQAIEGELQDLIAGSHLVSVLSCLVSVVNQQPDKHKYWYQPPDDDDDDPDDDPTDIDIHTSLLVSLSSLLSQLPPPHPSNVRNLVNCVVVVVLLSLLVSVLCQQFVDPDDAGDLSSLVSSLSSLLSNLDVLGDPVSLVSLVVSLVQLAAPVLPDDDPDPLSPPLPPDPPSPDPDPPPVPPDDDDDDDDDDDDDDDDDDYDDDDDDDDDDDDDDDDDPVVVVVVVVVVVVVVVVVVVPDDDDDDDDDDDDDDDDDDDDDDDDDDDDDDDDDDDDDDDDDDDDPVVVPDPDDPDDPPPCVVVVVPRSSHDDPPNSSSVSSSVSSVVSLVRHDPVVNCVVVVVDDPVVNVD